Protein AF-A0A2U1MXQ3-F1 (afdb_monomer)

Sequence (586 aa):
MDAYQNEMKLLTQKLLHLMLQTLNVTQEEMNWAISARDSQTKLQLNSYPPCPNPSNSIGLAPHTDTLLLTLLHQGGANGLEIFVEGLGWSPVNPVDGAFVVNIGDLLHILSNATFQAVNHRVRVNKAKQRISVAYFHGPPVESVVAPSSSFENPCFRSMLLVEALKSTVMEPLLESVNSIIGCQKIDLYFEADCNYIEKACVLVLEYIAAKDHKSANDVRNEDDDHKTTKFRRLVSVNPIKVALITGITGQDGSYLTELLLSKGYSVHGLIRRSSNFNTQRINHIYIDPHNAHKARMKLHYADLTDASSLRRWIDTIAPDEIYNLAAQSHVAVSFEIPDYTADVVATGSLRLLEALRSHISATGRKGVKYYQAGSSEMFGSTPPPQAEDTPFHPRSPYAASKVAAHWYTVNYREAYGIYACNGILFNHESPRRGENFVTRKITRAVGRIKIGLQNKLFLGNLQASRDWGFAGDYVEAMWLMLQQEKPDDYVVATEESHTVEEFLEKAFGYVGLNWKDHVEIDKRYFRPTEVDNLKGDSTKARKVLGWKPKVGFEQLVKMMVDEDIELAKREKVLVDAGYMDAQQQP

Foldseek 3Di:
DVVVLVVVLVVVLVVLLVVVVVLPFDPVVNCQWNPDPAKDKDKDKAKFAADQDQVPDFRFDWDFAAAAKKWKQWQQDWWKWWQDPLPGTHTDGHDPQKTWMFGGPLNCFQSLNLAPTITMTGTHHNPDMIIMMMMGIHGHQQDWRHHGPSDPDHLDDIDRNVVVVVVVPDDDPVVVSVPDDDDDDDDDDDDDDDDDDDDYDRDIDHDDDPDDDDDDDDDDDDDDDDPDDPDDDDDDPDPAAEEEEEPLLADLNLLLVVVSVVVRHQYEYEDEDDPDDSNVSCPVLDDDPVVVVPRSYYYAYDALLDLVRLLVCCLSRVGLEYEYPDAPQDFQVCQVVLPRRLSRLQVSLLSNLVSVVVNCVVPVDPNRAYEDEAELLQQFQQDDDDWPPGHGDHFGSNSVSSVNSQVSQVCSCVVPVHNYEYEHEWAEDALRHDCPDLLNVLLLQLLQCLVVLAFAREAADQQAKTFYAHSSLVSLLRVLQSVDPGHYYFYDTQQDIDTSNVLNCLQNVVSVHDSVRHYDYDNSNDHPGHRRYYGYDRVVCCVRSVGHGPADDSNRSCRNNVSSNVVSVVVVVCCVVVNDPSPDDD

InterPro domains:
  IPR005123 Oxoglutarate/iron-dependent dioxygenase domain [PS51471] (39-139)
  IPR006368 GDP-mannose 4,6-dehydratase [MF_00955] (241-570)
  IPR006368 GDP-mannose 4,6-dehydratase [PTHR43715] (224-585)
  IPR006368 GDP-mannose 4,6-dehydratase [TIGR01472] (241-567)
  IPR016040 NAD(P)-binding domain [PF16363] (244-560)
  IPR027443 Isopenicillin N synthase-like superfamily [G3DSA:2.60.120.330] (1-182)
  IPR036291 NAD(P)-binding domain superfamily [SSF51735] (241-566)
  IPR044861 Isopenicillin N synthase-like, Fe(2+) 2OG dioxygenase domain [PF03171] (44-139)

Structure (mmCIF, N/CA/C/O backbone):
data_AF-A0A2U1MXQ3-F1
#
_entry.id   AF-A0A2U1MXQ3-F1
#
loop_
_atom_site.group_PDB
_atom_site.id
_atom_site.type_symbol
_atom_site.label_atom_id
_atom_site.label_alt_id
_atom_site.label_comp_id
_atom_site.label_asym_id
_atom_site.label_entity_id
_atom_site.label_seq_id
_atom_site.pdbx_PDB_ins_code
_atom_site.Cartn_x
_atom_site.Cartn_y
_atom_site.Cartn_z
_atom_site.occupancy
_atom_site.B_iso_or_equiv
_atom_site.auth_seq_id
_atom_site.auth_comp_id
_atom_site.auth_asym_id
_atom_site.auth_atom_id
_atom_site.pdbx_PDB_model_num
ATOM 1 N N . MET A 1 1 ? -10.843 -9.632 -59.600 1.00 64.12 1 MET A N 1
ATOM 2 C CA . MET A 1 1 ? -9.613 -9.915 -58.832 1.00 64.12 1 MET A CA 1
ATOM 3 C C . MET A 1 1 ? -8.553 -8.871 -59.135 1.00 64.12 1 MET A C 1
ATOM 5 O O . MET A 1 1 ? -8.100 -8.238 -58.197 1.00 64.12 1 MET A O 1
ATOM 9 N N . ASP A 1 2 ? -8.276 -8.584 -60.405 1.00 72.88 2 ASP A N 1
ATOM 10 C CA . ASP A 1 2 ? -7.277 -7.579 -60.812 1.00 72.88 2 ASP A CA 1
ATOM 11 C C . ASP A 1 2 ? -7.546 -6.172 -60.256 1.00 72.88 2 ASP A C 1
ATOM 13 O O . ASP A 1 2 ? -6.647 -5.540 -59.712 1.00 72.88 2 ASP A O 1
ATOM 17 N N . ALA A 1 3 ? -8.803 -5.709 -60.281 1.00 70.06 3 ALA A N 1
ATOM 18 C CA . ALA A 1 3 ? -9.185 -4.436 -59.659 1.00 70.06 3 ALA A CA 1
ATOM 19 C C . ALA A 1 3 ? -8.892 -4.406 -58.145 1.00 70.06 3 ALA A C 1
ATOM 21 O O . ALA A 1 3 ? -8.340 -3.438 -57.638 1.00 70.06 3 ALA A O 1
ATOM 22 N N . TYR A 1 4 ? -9.192 -5.495 -57.429 1.00 72.88 4 TYR A N 1
ATOM 23 C CA . TYR A 1 4 ? -8.897 -5.618 -55.998 1.00 72.88 4 TYR A CA 1
ATOM 24 C C . TYR A 1 4 ? -7.386 -5.637 -55.735 1.00 72.88 4 TYR A C 1
ATOM 26 O O . TYR A 1 4 ? -6.908 -4.969 -54.826 1.00 72.88 4 TYR A O 1
ATOM 34 N N . GLN A 1 5 ? -6.622 -6.371 -56.547 1.00 74.06 5 GLN A N 1
ATOM 35 C CA . GLN A 1 5 ? -5.167 -6.431 -56.435 1.00 74.06 5 GLN A CA 1
ATOM 36 C C . GLN A 1 5 ? -4.523 -5.060 -56.681 1.00 74.06 5 GLN A C 1
ATOM 38 O O . GLN A 1 5 ? -3.602 -4.688 -55.957 1.00 74.06 5 GLN A O 1
ATOM 43 N N . ASN A 1 6 ? -5.040 -4.285 -57.639 1.00 76.50 6 ASN A N 1
ATOM 44 C CA . ASN A 1 6 ? -4.590 -2.918 -57.901 1.00 76.50 6 ASN A CA 1
ATOM 45 C C . ASN A 1 6 ? -4.888 -1.972 -56.728 1.00 76.50 6 ASN A C 1
ATOM 47 O O . ASN A 1 6 ? -4.001 -1.230 -56.312 1.00 76.50 6 ASN A O 1
ATOM 51 N N . GLU A 1 7 ? -6.086 -2.034 -56.143 1.00 76.06 7 GLU A N 1
ATOM 52 C CA . GLU A 1 7 ? -6.430 -1.230 -54.960 1.00 76.06 7 GLU A CA 1
ATOM 53 C C . GLU A 1 7 ? -5.576 -1.603 -53.740 1.00 76.06 7 GLU A C 1
ATOM 55 O O . GLU A 1 7 ? -5.046 -0.726 -53.056 1.00 76.06 7 GLU A O 1
ATOM 60 N N . MET A 1 8 ? -5.367 -2.901 -53.492 1.00 77.75 8 MET A N 1
ATOM 61 C CA . MET A 1 8 ? -4.478 -3.358 -52.419 1.00 77.75 8 MET A CA 1
ATOM 62 C C . MET A 1 8 ? -3.043 -2.898 -52.648 1.00 77.75 8 MET A C 1
ATOM 64 O O . MET A 1 8 ? -2.402 -2.435 -51.713 1.00 77.75 8 MET A O 1
ATOM 68 N N . LYS A 1 9 ? -2.554 -2.936 -53.890 1.00 79.38 9 LYS A N 1
ATOM 69 C CA . LYS A 1 9 ? -1.229 -2.421 -54.242 1.00 79.38 9 LYS A CA 1
ATOM 70 C C . LYS A 1 9 ? -1.078 -0.943 -53.904 1.00 79.38 9 LYS A C 1
ATOM 72 O O . LYS A 1 9 ? -0.122 -0.584 -53.221 1.00 79.38 9 LYS A O 1
ATOM 77 N N . LEU A 1 10 ? -2.024 -0.105 -54.329 1.00 76.00 10 LEU A N 1
ATOM 78 C CA . LEU A 1 10 ? -2.008 1.331 -54.036 1.00 76.00 10 LEU A CA 1
ATOM 79 C C . LEU A 1 10 ? -2.079 1.603 -52.528 1.00 76.00 10 LEU A C 1
ATOM 81 O O . LEU A 1 10 ? -1.371 2.475 -52.020 1.00 76.00 10 LEU A O 1
ATOM 85 N N . LEU A 1 11 ? -2.907 0.848 -51.802 1.00 76.44 11 LEU A N 1
ATOM 86 C CA . LEU A 1 11 ? -3.014 0.951 -50.350 1.00 76.44 11 LEU A CA 1
ATOM 87 C C . LEU A 1 11 ? -1.697 0.566 -49.663 1.00 76.44 11 LEU A C 1
ATOM 89 O O . LEU A 1 11 ? -1.197 1.326 -48.836 1.00 76.44 11 LEU A O 1
ATOM 93 N N . THR A 1 12 ? -1.099 -0.567 -50.029 1.00 79.19 12 THR A N 1
ATOM 94 C CA . THR A 1 12 ? 0.174 -1.021 -49.457 1.00 79.19 12 THR A CA 1
ATOM 95 C C . THR A 1 12 ? 1.313 -0.051 -49.749 1.00 79.19 12 THR A C 1
ATOM 97 O O . THR A 1 12 ? 2.108 0.218 -48.856 1.00 79.19 12 THR A O 1
ATOM 100 N N . GLN A 1 13 ? 1.367 0.536 -50.946 1.00 78.25 13 GLN A N 1
ATOM 101 C CA . GLN A 1 13 ? 2.366 1.552 -51.291 1.00 78.25 13 GLN A CA 1
ATOM 102 C C . GLN A 1 13 ? 2.245 2.803 -50.421 1.00 78.25 13 GLN A C 1
ATOM 104 O O . GLN A 1 13 ? 3.254 3.305 -49.931 1.00 78.25 13 GLN A O 1
ATOM 109 N N . LYS A 1 14 ? 1.019 3.285 -50.179 1.00 74.62 14 LYS A N 1
ATOM 110 C CA . LYS A 1 14 ? 0.778 4.414 -49.268 1.00 74.62 14 LYS A CA 1
ATOM 111 C C . LYS A 1 14 ? 1.207 4.085 -47.838 1.00 74.62 14 LYS A C 1
ATOM 113 O O . LYS A 1 14 ? 1.832 4.918 -47.191 1.00 74.62 14 LYS A O 1
ATOM 118 N N . LEU A 1 15 ? 0.901 2.879 -47.358 1.00 76.50 15 LEU A N 1
ATOM 119 C CA . LEU A 1 15 ? 1.298 2.436 -46.020 1.00 76.50 15 LEU A CA 1
ATOM 120 C C . LEU A 1 15 ? 2.816 2.321 -45.887 1.00 76.50 15 LEU A C 1
ATOM 122 O O . LEU A 1 15 ? 3.377 2.885 -44.955 1.00 76.50 15 LEU A O 1
ATOM 126 N N . LEU A 1 16 ? 3.483 1.667 -46.841 1.00 78.69 16 LEU A N 1
ATOM 127 C CA . LEU A 1 16 ? 4.943 1.573 -46.868 1.00 78.69 16 LEU A CA 1
ATOM 128 C C . LEU A 1 16 ? 5.591 2.949 -46.918 1.00 78.69 16 LEU A C 1
ATOM 130 O O . LEU A 1 16 ? 6.531 3.186 -46.175 1.00 78.69 16 LEU A O 1
ATOM 134 N N . HIS A 1 17 ? 5.070 3.870 -47.729 1.00 75.69 17 HIS A N 1
ATOM 135 C CA . HIS A 1 17 ? 5.578 5.237 -47.781 1.00 75.69 17 HIS A CA 1
ATOM 136 C C . HIS A 1 17 ? 5.565 5.904 -46.402 1.00 75.69 17 HIS A C 1
ATOM 138 O O . HIS A 1 17 ? 6.599 6.386 -45.949 1.00 75.69 17 HIS A O 1
ATOM 144 N N . LEU A 1 18 ? 4.422 5.863 -45.713 1.00 74.44 18 LEU A N 1
ATOM 145 C CA . LEU A 1 18 ? 4.273 6.438 -44.374 1.00 74.44 18 LEU A CA 1
ATOM 146 C C . LEU A 1 18 ? 5.183 5.753 -43.349 1.00 74.44 18 LEU A C 1
ATOM 148 O O . LEU A 1 18 ? 5.797 6.420 -42.524 1.00 74.44 18 LEU A O 1
ATOM 152 N N . MET A 1 19 ? 5.293 4.425 -43.406 1.00 78.38 19 MET A N 1
ATOM 153 C CA . MET A 1 19 ? 6.146 3.662 -42.497 1.00 78.38 19 MET A CA 1
ATOM 154 C C . MET A 1 19 ? 7.627 3.965 -42.723 1.00 78.38 19 MET A C 1
ATOM 156 O O . MET A 1 19 ? 8.358 4.190 -41.767 1.00 78.38 19 MET A O 1
ATOM 160 N N . LEU A 1 20 ? 8.079 4.019 -43.972 1.00 75.44 20 LEU A N 1
ATOM 161 C CA . LEU A 1 20 ? 9.478 4.269 -44.313 1.00 75.44 20 LEU A CA 1
ATOM 162 C C . LEU A 1 20 ? 9.897 5.712 -44.014 1.00 75.44 20 LEU A C 1
ATOM 164 O O . LEU A 1 20 ? 11.019 5.929 -43.567 1.00 75.44 20 LEU A O 1
ATOM 168 N N . GLN A 1 21 ? 8.988 6.684 -44.142 1.00 72.44 21 GLN A N 1
ATOM 169 C CA . GLN A 1 21 ? 9.242 8.062 -43.707 1.00 72.44 21 GLN A CA 1
ATOM 170 C C . GLN A 1 21 ? 9.642 8.158 -42.229 1.00 72.44 21 GLN A C 1
ATOM 172 O O . GLN A 1 21 ? 10.462 9.000 -41.881 1.00 72.44 21 GLN A O 1
ATOM 177 N N . THR A 1 22 ? 9.129 7.277 -41.362 1.00 73.06 22 THR A N 1
ATOM 178 C CA . THR A 1 22 ? 9.513 7.269 -39.937 1.00 73.06 22 THR A CA 1
ATOM 179 C C . THR A 1 22 ? 10.932 6.760 -39.669 1.00 73.06 22 THR A C 1
ATOM 181 O O . THR A 1 22 ? 11.442 6.937 -38.568 1.00 73.06 22 THR A O 1
ATOM 184 N N . LEU A 1 23 ? 11.579 6.137 -40.658 1.00 66.81 23 LEU A N 1
ATOM 185 C CA . LEU A 1 23 ? 12.895 5.504 -40.526 1.00 66.81 23 LEU A CA 1
ATOM 186 C C . LEU A 1 23 ? 14.032 6.334 -41.147 1.00 66.81 23 LEU A C 1
ATOM 188 O O . LEU A 1 23 ? 15.168 5.859 -41.212 1.00 66.81 23 LEU A O 1
ATOM 192 N N . ASN A 1 24 ? 13.734 7.549 -41.630 1.00 69.12 24 ASN A N 1
ATOM 193 C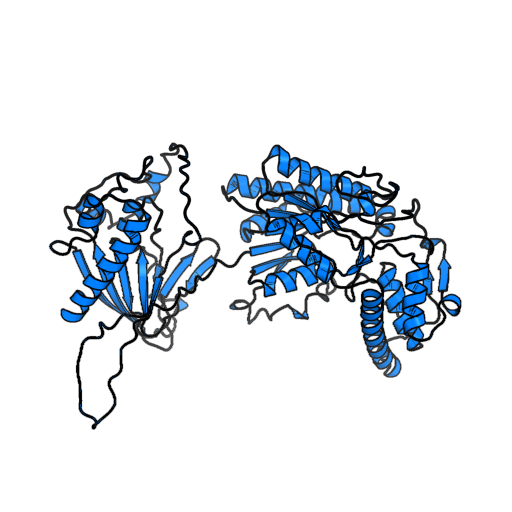 CA . ASN A 1 24 ? 14.680 8.422 -42.336 1.00 69.12 24 ASN A CA 1
ATOM 194 C C . ASN A 1 24 ? 15.463 7.699 -43.450 1.00 69.12 24 ASN A C 1
ATOM 196 O O . ASN A 1 24 ? 16.637 7.988 -43.678 1.00 69.12 24 ASN A O 1
ATOM 200 N N . VAL A 1 25 ? 14.834 6.728 -44.120 1.00 71.25 25 VAL A N 1
ATOM 201 C CA . VAL A 1 25 ? 15.460 6.033 -45.249 1.00 71.25 25 VAL A CA 1
ATOM 202 C C . VAL A 1 25 ? 15.635 6.996 -46.427 1.00 71.25 25 VAL A C 1
ATOM 204 O O . VAL A 1 25 ? 14.890 7.969 -46.577 1.00 71.25 25 VAL A O 1
ATOM 207 N N . THR A 1 26 ? 16.614 6.737 -47.287 1.00 76.12 26 THR A N 1
ATOM 208 C CA . THR A 1 26 ? 16.856 7.578 -48.463 1.00 76.12 26 THR A CA 1
ATOM 209 C C . THR A 1 26 ? 15.692 7.496 -49.454 1.00 76.12 26 THR A C 1
ATOM 211 O O . THR A 1 26 ? 14.986 6.489 -49.549 1.00 76.12 26 THR A O 1
ATOM 214 N N . GLN A 1 27 ? 15.503 8.544 -50.263 1.00 73.94 27 GLN A N 1
ATOM 215 C CA . GLN A 1 27 ? 14.484 8.535 -51.321 1.00 73.94 27 GLN A CA 1
ATOM 216 C C . GLN A 1 27 ? 14.699 7.381 -52.318 1.00 73.94 27 GLN A C 1
ATOM 218 O O . GLN A 1 27 ? 13.737 6.868 -52.887 1.00 73.94 27 GLN A O 1
ATOM 223 N N . GLU A 1 28 ? 15.947 6.956 -52.516 1.00 74.62 28 GLU A N 1
ATOM 224 C CA . GLU A 1 28 ? 16.308 5.808 -53.346 1.00 74.62 28 GLU A CA 1
ATOM 225 C C . GLU A 1 28 ? 15.807 4.487 -52.739 1.00 74.62 28 GLU A C 1
ATOM 227 O O . GLU A 1 28 ? 15.117 3.729 -53.422 1.00 74.62 28 GLU A O 1
ATOM 232 N N . GLU A 1 29 ? 16.032 4.258 -51.442 1.00 71.31 29 GLU A N 1
ATOM 233 C CA . GLU A 1 29 ? 15.524 3.087 -50.710 1.00 71.31 29 GLU A CA 1
ATOM 234 C C . GLU A 1 29 ? 13.989 3.081 -50.619 1.00 71.31 29 GLU A C 1
ATOM 236 O O . GLU A 1 29 ? 13.354 2.034 -50.763 1.00 71.31 29 GLU A O 1
ATOM 241 N N . MET A 1 30 ? 13.360 4.250 -50.454 1.00 71.69 30 MET A N 1
ATOM 242 C CA . MET A 1 30 ? 11.899 4.377 -50.530 1.00 71.69 30 MET A CA 1
ATOM 243 C C . MET A 1 30 ? 11.375 4.000 -51.910 1.00 71.69 30 MET A C 1
ATOM 245 O O . MET A 1 30 ? 10.410 3.245 -52.024 1.00 71.69 30 MET A O 1
ATOM 249 N N . ASN A 1 31 ? 11.998 4.519 -52.967 1.00 73.56 31 ASN A N 1
ATOM 250 C CA . ASN A 1 31 ? 11.597 4.214 -54.334 1.00 73.56 31 ASN A CA 1
ATOM 251 C C . ASN A 1 31 ? 11.769 2.724 -54.630 1.00 73.56 31 ASN A C 1
ATOM 253 O O . ASN A 1 31 ? 10.892 2.136 -55.255 1.00 73.56 31 ASN A O 1
ATOM 257 N N . TRP A 1 32 ? 12.838 2.102 -54.134 1.00 73.31 32 TRP A N 1
ATOM 258 C CA . TRP A 1 32 ? 13.056 0.661 -54.217 1.00 73.31 32 TRP A CA 1
ATOM 259 C C . TRP A 1 32 ? 11.938 -0.139 -53.529 1.00 73.31 32 TRP A C 1
ATOM 261 O O . TRP A 1 32 ? 11.338 -1.016 -54.152 1.00 73.31 32 TRP A O 1
ATOM 271 N N . ALA A 1 33 ? 11.596 0.199 -52.283 1.00 68.06 33 ALA A N 1
ATOM 272 C CA . ALA A 1 33 ? 10.597 -0.530 -51.502 1.00 68.06 33 ALA A CA 1
ATOM 273 C C . ALA A 1 33 ? 9.151 -0.319 -51.994 1.00 68.06 33 ALA A C 1
ATOM 275 O O . ALA A 1 33 ? 8.293 -1.171 -51.772 1.00 68.06 33 ALA A O 1
ATOM 276 N N . ILE A 1 34 ? 8.872 0.816 -52.646 1.00 70.50 34 ILE A N 1
ATOM 277 C CA . ILE A 1 34 ? 7.520 1.241 -53.052 1.00 70.50 34 ILE A CA 1
ATOM 278 C C . ILE A 1 34 ? 7.307 1.083 -54.576 1.00 70.50 34 ILE A C 1
ATOM 280 O O . ILE A 1 34 ? 6.180 1.229 -55.064 1.00 70.50 34 ILE A O 1
ATOM 284 N N . SER A 1 35 ? 8.353 0.760 -55.354 1.00 68.19 35 SER A N 1
ATOM 285 C CA . SER A 1 35 ? 8.306 0.743 -56.826 1.00 68.19 35 SER A CA 1
ATOM 286 C C . SER A 1 35 ? 7.177 -0.128 -57.377 1.00 68.19 35 SER A C 1
ATOM 288 O O . SER A 1 35 ? 7.079 -1.332 -57.139 1.00 68.19 35 SER A O 1
ATOM 290 N N . ALA A 1 36 ? 6.319 0.493 -58.189 1.00 55.75 36 ALA A N 1
ATOM 291 C CA . ALA A 1 36 ? 5.141 -0.156 -58.746 1.00 55.75 36 ALA A CA 1
ATOM 292 C C . ALA A 1 36 ? 5.457 -1.119 -59.898 1.00 55.75 36 ALA A C 1
ATOM 294 O O . ALA A 1 36 ? 4.697 -2.067 -60.095 1.00 55.75 36 ALA A O 1
ATOM 295 N N . ARG A 1 37 ? 6.505 -0.873 -60.692 1.00 59.12 37 ARG A N 1
ATOM 296 C CA . ARG A 1 37 ? 6.684 -1.571 -61.979 1.00 59.12 37 ARG A CA 1
ATOM 297 C C . ARG A 1 37 ? 7.128 -3.023 -61.822 1.00 59.12 37 ARG A C 1
ATOM 299 O O . ARG A 1 37 ? 6.616 -3.863 -62.548 1.00 59.12 37 ARG A O 1
ATOM 306 N N . ASP A 1 38 ? 7.936 -3.310 -60.803 1.00 64.12 38 ASP A N 1
ATOM 307 C CA . ASP A 1 38 ? 8.621 -4.604 -60.664 1.00 64.12 38 ASP A CA 1
ATOM 308 C C . ASP A 1 38 ? 8.372 -5.280 -59.295 1.00 64.12 38 ASP A C 1
ATOM 310 O O . ASP A 1 38 ? 9.045 -6.239 -58.920 1.00 64.12 38 ASP A O 1
ATOM 314 N N . SER A 1 39 ? 7.391 -4.786 -58.529 1.00 72.75 39 SER A N 1
ATOM 315 C CA . SER A 1 39 ? 7.013 -5.353 -57.222 1.00 72.75 39 SER A CA 1
ATOM 316 C C . SER A 1 39 ? 6.483 -6.785 -57.327 1.00 72.75 39 SER A C 1
ATOM 318 O O . SER A 1 39 ? 5.631 -7.105 -58.161 1.00 72.75 39 SER A O 1
ATOM 320 N N . GLN A 1 40 ? 6.927 -7.640 -56.408 1.00 77.25 40 GLN A N 1
ATOM 321 C CA . GLN A 1 40 ? 6.311 -8.938 -56.188 1.00 77.25 40 GLN A CA 1
ATOM 322 C C . GLN A 1 40 ? 4.996 -8.758 -55.445 1.00 77.25 40 GLN A C 1
ATOM 324 O O . GLN A 1 40 ? 4.947 -8.199 -54.348 1.00 77.25 40 GLN A O 1
ATOM 329 N N . THR A 1 41 ? 3.918 -9.268 -56.034 1.00 83.69 41 THR A N 1
ATOM 330 C CA . THR A 1 41 ? 2.613 -9.295 -55.379 1.00 83.69 41 THR A CA 1
ATOM 331 C C . THR A 1 41 ? 2.036 -10.694 -55.453 1.00 83.69 41 THR A C 1
ATOM 333 O O . THR A 1 41 ? 2.124 -11.361 -56.484 1.00 83.69 41 THR A O 1
ATOM 336 N N . LYS A 1 42 ? 1.452 -11.154 -54.350 1.00 83.81 42 LYS A N 1
ATOM 337 C CA . LYS A 1 42 ? 0.757 -12.441 -54.282 1.00 83.81 42 LYS A CA 1
ATOM 338 C C . LYS A 1 42 ? -0.596 -12.218 -53.637 1.00 83.81 42 LYS A C 1
ATOM 340 O O . LYS A 1 42 ? -0.693 -11.551 -52.614 1.00 83.81 42 LYS A O 1
ATOM 345 N N . LEU A 1 43 ? -1.637 -12.798 -54.216 1.00 83.81 43 LEU A N 1
ATOM 346 C CA . LEU A 1 43 ? -2.972 -12.800 -53.635 1.00 83.81 43 LEU A CA 1
ATOM 347 C C . LEU A 1 43 ? -3.347 -14.240 -53.297 1.00 83.81 43 LEU A C 1
ATOM 349 O O . LEU A 1 43 ? -3.298 -15.117 -54.157 1.00 83.81 43 LEU A O 1
ATOM 353 N N . GLN A 1 44 ? -3.700 -14.489 -52.042 1.00 85.19 44 GLN A N 1
ATOM 354 C CA . GLN A 1 44 ? -4.020 -15.819 -51.543 1.00 85.19 44 GLN A CA 1
ATOM 355 C C . GLN A 1 44 ? -5.385 -15.816 -50.864 1.00 85.19 44 GLN A C 1
ATOM 357 O O . GLN A 1 44 ? -5.624 -15.074 -49.912 1.00 85.19 44 GLN A O 1
ATOM 362 N N . LEU A 1 45 ? -6.277 -16.680 -51.343 1.00 84.25 45 LEU A N 1
ATOM 363 C CA . LEU A 1 45 ? -7.567 -16.937 -50.719 1.00 84.25 45 LEU A CA 1
ATOM 364 C C . LEU A 1 45 ? -7.456 -18.205 -49.872 1.00 84.25 45 LEU A C 1
ATOM 366 O O . LEU A 1 45 ? -7.250 -19.292 -50.403 1.00 84.25 45 LEU A O 1
ATOM 370 N N . ASN A 1 46 ? -7.605 -18.068 -48.558 1.00 83.88 46 ASN A N 1
ATOM 371 C CA . ASN A 1 46 ? -7.573 -19.192 -47.630 1.00 83.88 46 ASN A CA 1
ATOM 372 C C . ASN A 1 46 ? -8.986 -19.505 -47.138 1.00 83.88 46 ASN A C 1
ATOM 374 O O . ASN A 1 46 ? -9.705 -18.603 -46.706 1.00 83.88 46 ASN A O 1
ATOM 378 N N . SER A 1 47 ? -9.358 -20.783 -47.156 1.00 85.38 47 SER A N 1
ATOM 379 C CA . SER A 1 47 ? -10.628 -21.281 -46.630 1.00 85.38 47 SER A CA 1
ATOM 380 C C . SER A 1 47 ? -10.365 -22.321 -45.547 1.00 85.38 47 SER A C 1
ATOM 382 O O . SER A 1 47 ? -9.773 -23.364 -45.809 1.00 85.38 47 SER A O 1
ATOM 384 N N . TYR A 1 48 ? -10.846 -22.041 -44.342 1.00 85.81 48 TYR A N 1
ATOM 385 C CA . TYR A 1 48 ? -10.741 -22.901 -43.171 1.00 85.81 48 TYR A CA 1
ATOM 386 C C . TYR A 1 48 ? -12.148 -23.401 -42.809 1.00 85.81 48 TYR A C 1
ATOM 388 O O . TYR A 1 48 ? -12.926 -22.644 -42.213 1.00 85.81 48 TYR A O 1
ATOM 396 N N . PRO A 1 49 ? -12.527 -24.631 -43.206 1.00 83.56 49 PRO A N 1
ATOM 397 C CA . PRO A 1 49 ? -13.851 -25.176 -42.919 1.00 83.56 49 PRO A CA 1
ATOM 398 C C . PRO A 1 49 ? -14.058 -25.399 -41.409 1.00 83.56 49 PRO A C 1
ATOM 400 O O . PRO A 1 49 ? -13.078 -25.541 -40.669 1.00 83.56 49 PRO A O 1
ATOM 403 N N . PRO A 1 50 ? -15.318 -25.447 -40.931 1.00 84.00 50 PRO A N 1
ATOM 404 C CA . PRO A 1 50 ? -15.608 -25.789 -39.545 1.00 84.00 50 PRO A CA 1
ATOM 405 C C . PRO A 1 50 ? -15.024 -27.160 -39.183 1.00 84.00 50 PRO A C 1
ATOM 407 O O . PRO A 1 50 ? -15.190 -28.126 -39.926 1.00 84.00 50 PRO A O 1
ATOM 410 N N . CYS A 1 51 ? -14.367 -27.259 -38.030 1.00 81.81 51 CYS A N 1
ATOM 411 C CA . CYS A 1 51 ? -13.774 -28.500 -37.539 1.00 81.81 51 CYS A CA 1
ATOM 412 C C . CYS A 1 51 ? -14.452 -28.923 -36.227 1.00 81.81 51 CYS A C 1
ATOM 414 O O . CYS A 1 51 ? -14.379 -28.171 -35.257 1.00 81.81 51 CYS A O 1
ATOM 416 N N . PRO A 1 52 ? -15.063 -30.119 -36.123 1.00 76.81 52 PRO A N 1
ATOM 417 C CA . PRO A 1 52 ? -15.745 -30.563 -34.902 1.00 76.81 52 PRO A CA 1
ATOM 418 C C . PRO A 1 52 ? -14.853 -30.581 -33.654 1.00 76.81 52 PRO A C 1
ATOM 420 O O . PRO A 1 52 ? -15.353 -30.399 -32.540 1.00 76.81 52 PRO A O 1
ATOM 423 N N . ASN A 1 53 ? -13.542 -30.768 -33.847 1.00 79.38 53 ASN A N 1
ATOM 424 C CA . ASN A 1 53 ? -12.550 -30.800 -32.781 1.00 79.38 53 ASN A CA 1
ATOM 425 C C . ASN A 1 53 ? -11.354 -29.861 -33.067 1.00 79.38 53 ASN A C 1
ATOM 427 O O . ASN A 1 53 ? -10.266 -30.328 -33.415 1.00 79.38 53 ASN A O 1
ATOM 431 N N . PRO A 1 54 ? -11.526 -28.531 -32.921 1.00 73.19 54 PRO A N 1
ATOM 432 C CA . PRO A 1 54 ? -10.497 -27.550 -33.268 1.00 73.19 54 PRO A CA 1
ATOM 433 C C . PRO A 1 54 ? -9.203 -27.653 -32.464 1.00 73.19 54 PRO A C 1
ATOM 435 O O . PRO A 1 54 ? -8.175 -27.144 -32.898 1.00 73.19 54 PRO A O 1
ATOM 438 N N . SER A 1 55 ? -9.226 -28.280 -31.282 1.00 71.81 55 SER A N 1
ATOM 439 C CA . SER A 1 55 ? -8.013 -28.459 -30.479 1.00 71.81 55 SER A CA 1
ATOM 440 C C . SER A 1 55 ? -6.968 -29.301 -31.208 1.00 71.81 55 SER A C 1
ATOM 442 O O . SER A 1 55 ? -5.780 -29.025 -31.063 1.00 71.81 55 SER A O 1
ATOM 444 N N . ASN A 1 56 ? -7.421 -30.244 -32.041 1.00 74.31 56 ASN A N 1
ATOM 445 C CA . ASN A 1 56 ? -6.593 -31.248 -32.707 1.00 74.31 56 ASN A CA 1
ATOM 446 C C . ASN A 1 56 ? -6.262 -30.893 -34.166 1.00 74.31 56 ASN A C 1
ATOM 448 O O . ASN A 1 56 ? -5.640 -31.692 -34.858 1.00 74.31 56 ASN A O 1
ATOM 452 N N . SER A 1 57 ? -6.681 -29.719 -34.645 1.00 71.44 57 SER A N 1
ATOM 453 C CA . SER A 1 57 ? -6.425 -29.261 -36.011 1.00 71.44 57 SER A CA 1
ATOM 454 C C . SER A 1 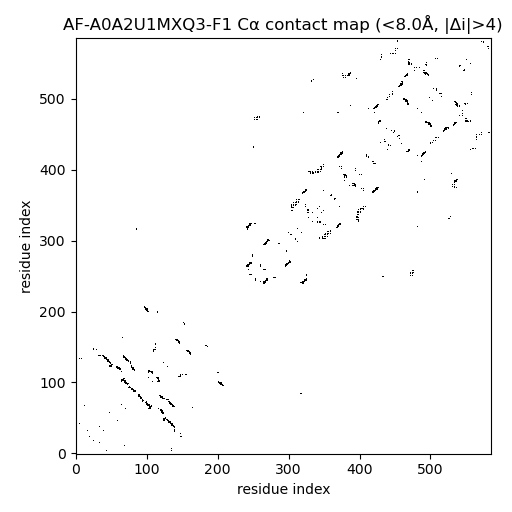57 ? -5.850 -27.853 -35.985 1.00 71.44 57 SER A C 1
ATOM 456 O O . SER A 1 57 ? -6.401 -26.940 -35.369 1.00 71.44 57 SER A O 1
ATOM 458 N N . ILE A 1 58 ? -4.745 -27.658 -36.692 1.00 63.62 58 ILE A N 1
ATOM 459 C CA . ILE A 1 58 ? -4.194 -26.333 -36.965 1.00 63.62 58 ILE A CA 1
ATOM 460 C C . ILE A 1 58 ? -4.681 -25.931 -38.358 1.00 63.62 58 ILE A C 1
ATOM 462 O O . ILE A 1 58 ? -4.683 -26.758 -39.264 1.00 63.62 58 ILE A O 1
ATOM 466 N N . GLY A 1 59 ? -5.165 -24.698 -38.514 1.00 79.88 59 GLY A N 1
ATOM 467 C CA . GLY A 1 59 ? -5.532 -24.165 -39.826 1.00 79.88 59 GLY A CA 1
ATOM 468 C C . GLY A 1 59 ? -4.278 -23.793 -40.609 1.00 79.88 59 GLY A C 1
ATOM 469 O O . GLY A 1 59 ? -4.025 -24.341 -41.67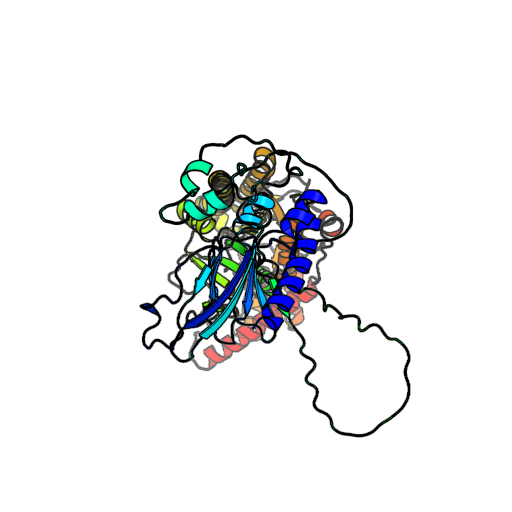3 1.00 79.88 59 GLY A O 1
ATOM 470 N N . LEU A 1 60 ? -3.475 -22.894 -40.041 1.00 82.19 60 LEU A N 1
ATOM 471 C CA . LEU A 1 60 ? -2.161 -22.517 -40.556 1.00 82.19 60 LEU A CA 1
ATOM 472 C C . LEU A 1 60 ? -1.165 -22.530 -39.398 1.00 82.19 60 LEU A C 1
ATOM 474 O O . LEU A 1 60 ? -1.468 -21.993 -38.329 1.00 82.19 60 LEU A O 1
ATOM 478 N N . ALA A 1 61 ? -0.026 -23.194 -39.592 1.00 83.00 61 ALA A N 1
ATOM 479 C CA . ALA A 1 61 ? 1.008 -23.330 -38.571 1.00 83.00 61 ALA A CA 1
ATOM 480 C C . ALA A 1 61 ? 1.638 -21.970 -38.203 1.00 83.00 61 ALA A C 1
ATOM 482 O O . ALA A 1 61 ? 1.540 -21.030 -38.991 1.00 83.00 61 ALA A O 1
ATOM 483 N N . PRO A 1 62 ? 2.258 -21.849 -37.014 1.00 84.94 62 PRO A N 1
ATOM 484 C CA . PRO A 1 62 ? 3.083 -20.695 -36.652 1.00 84.94 62 PRO A CA 1
ATOM 485 C C . PRO A 1 62 ? 4.119 -20.352 -37.730 1.00 84.94 62 PRO A C 1
ATOM 487 O O . PRO A 1 62 ? 4.908 -21.218 -38.102 1.00 84.94 62 PRO A O 1
ATOM 490 N N . HIS A 1 63 ? 4.106 -19.116 -38.227 1.00 83.88 63 HIS A N 1
ATOM 491 C CA . HIS A 1 63 ? 5.063 -18.594 -39.208 1.00 83.88 63 HIS A CA 1
ATOM 492 C C . HIS A 1 63 ? 5.109 -17.056 -39.182 1.00 83.88 63 HIS A C 1
ATOM 494 O O . HIS A 1 63 ? 4.248 -16.406 -38.586 1.00 83.88 63 HIS A O 1
ATOM 500 N N . THR A 1 64 ? 6.109 -16.477 -39.843 1.00 82.25 64 THR A N 1
ATOM 501 C CA . THR A 1 64 ? 6.145 -15.067 -40.260 1.00 82.25 64 THR A CA 1
ATOM 502 C C . THR A 1 64 ? 5.907 -14.969 -41.767 1.00 82.25 64 THR A C 1
ATOM 504 O O . THR A 1 64 ? 6.090 -15.944 -42.502 1.00 82.25 64 THR A O 1
ATOM 507 N N . ASP A 1 65 ? 5.467 -13.800 -42.234 1.00 84.56 65 ASP A N 1
ATOM 508 C CA . ASP A 1 65 ? 5.326 -13.537 -43.665 1.00 84.56 65 ASP A CA 1
ATOM 509 C C . ASP A 1 65 ? 6.667 -13.085 -44.241 1.00 84.56 65 ASP A C 1
ATOM 511 O O . ASP A 1 65 ? 7.290 -12.173 -43.713 1.00 84.56 65 ASP A O 1
ATOM 515 N N . THR A 1 66 ? 7.104 -13.670 -45.355 1.00 81.19 66 THR A N 1
ATOM 516 C CA . THR A 1 66 ? 8.459 -13.412 -45.861 1.00 81.19 66 THR A CA 1
ATOM 517 C C . THR A 1 66 ? 8.629 -12.045 -46.523 1.00 81.19 66 THR A C 1
ATOM 519 O O . THR A 1 66 ? 9.738 -11.540 -46.509 1.00 81.19 66 THR A O 1
ATOM 522 N N . LEU A 1 67 ? 7.585 -11.453 -47.126 1.00 86.44 67 LEU A N 1
ATOM 523 C CA . LEU A 1 67 ? 7.681 -10.217 -47.934 1.00 86.44 67 LEU A CA 1
ATOM 524 C C . LEU A 1 67 ? 7.668 -8.929 -47.072 1.00 86.44 67 LEU A C 1
ATOM 526 O O . LEU A 1 67 ? 7.934 -8.992 -45.881 1.00 86.44 67 LEU A O 1
ATOM 530 N N . LEU A 1 68 ? 7.446 -7.735 -47.641 1.00 86.81 68 LEU A N 1
ATOM 531 C CA . LEU A 1 68 ? 7.474 -6.479 -46.865 1.00 86.81 68 LEU A CA 1
ATOM 532 C C . LEU A 1 68 ? 6.237 -6.339 -45.970 1.00 86.81 68 LEU A C 1
ATOM 534 O O . LEU A 1 68 ? 6.359 -6.090 -44.773 1.00 86.81 68 LEU A O 1
ATOM 538 N N . LEU A 1 69 ? 5.046 -6.487 -46.557 1.00 89.50 69 LEU A N 1
ATOM 539 C CA . LEU A 1 69 ? 3.765 -6.361 -45.862 1.00 89.50 69 LEU A CA 1
ATOM 540 C C . LEU A 1 69 ? 2.741 -7.363 -46.391 1.00 89.50 69 LEU A C 1
ATOM 542 O O . LEU A 1 69 ? 2.697 -7.647 -47.593 1.00 89.50 69 LEU A O 1
ATOM 546 N N . THR A 1 70 ? 1.846 -7.787 -45.500 1.00 88.69 70 THR A N 1
ATOM 547 C CA . THR A 1 70 ? 0.631 -8.529 -45.851 1.00 88.69 70 THR A CA 1
ATOM 548 C C . THR A 1 70 ? -0.599 -7.758 -45.400 1.00 88.69 70 THR A C 1
ATOM 550 O O . THR A 1 70 ? -0.726 -7.419 -44.228 1.00 88.69 70 THR A O 1
ATOM 553 N N . LEU A 1 71 ? -1.536 -7.513 -46.315 1.00 85.38 71 LEU A N 1
ATOM 554 C CA . LEU A 1 71 ? -2.861 -6.975 -46.017 1.00 85.38 71 LEU A CA 1
ATOM 555 C C . LEU A 1 71 ? -3.863 -8.128 -46.022 1.00 85.38 71 LEU A C 1
ATOM 557 O O . LEU A 1 71 ? -4.107 -8.763 -47.049 1.00 85.38 71 LEU A O 1
ATOM 561 N N . LEU A 1 72 ? -4.439 -8.405 -44.860 1.00 84.19 72 LEU A N 1
ATOM 562 C CA . LEU A 1 72 ? -5.290 -9.554 -44.606 1.00 84.19 72 LEU A CA 1
ATOM 563 C C . LEU A 1 72 ? -6.725 -9.117 -44.308 1.00 84.19 72 LEU A C 1
ATOM 565 O O . LEU A 1 72 ? -7.024 -8.549 -43.259 1.00 84.19 72 LEU A O 1
ATOM 569 N N . HIS A 1 73 ? -7.642 -9.474 -45.201 1.00 82.56 73 HIS A N 1
ATOM 570 C CA . HIS A 1 73 ? -9.076 -9.412 -44.943 1.00 82.56 73 HIS A CA 1
ATOM 571 C C . HIS A 1 73 ? -9.539 -10.713 -44.275 1.00 82.56 73 HIS A C 1
ATOM 573 O O . HIS A 1 73 ? -9.337 -11.797 -44.824 1.00 82.56 73 HIS A O 1
ATOM 579 N N . GLN A 1 74 ? -10.173 -10.628 -43.101 1.00 75.12 74 GLN A N 1
ATOM 580 C CA . GLN A 1 74 ? -10.439 -11.796 -42.244 1.00 75.12 74 GLN A CA 1
ATOM 581 C C . GLN A 1 74 ? -11.819 -12.462 -42.419 1.00 75.12 74 GLN A C 1
ATOM 583 O O . GLN A 1 74 ? -12.059 -13.507 -41.814 1.00 75.12 74 GLN A O 1
ATOM 588 N N . GLY A 1 75 ? -12.731 -11.878 -43.206 1.00 67.44 75 GLY A N 1
ATOM 589 C CA . GLY A 1 75 ? -14.040 -12.483 -43.507 1.00 67.44 75 GLY A CA 1
ATOM 590 C C . GLY A 1 75 ? -14.955 -12.717 -42.292 1.00 67.44 75 GLY A C 1
ATOM 591 O O . GLY A 1 75 ? -15.812 -13.595 -42.336 1.00 67.44 75 GLY A O 1
ATOM 592 N N . GLY A 1 76 ? -14.759 -11.967 -41.199 1.00 65.12 76 GLY A N 1
ATOM 593 C CA . GLY A 1 76 ? -15.664 -11.898 -40.039 1.00 65.12 76 GLY A CA 1
ATOM 594 C C . GLY A 1 76 ? -15.593 -13.052 -39.026 1.00 65.12 76 GLY A C 1
ATOM 595 O O . GLY A 1 76 ? -16.131 -12.930 -37.927 1.00 65.12 76 GLY A O 1
ATOM 596 N N . ALA A 1 77 ? -14.920 -14.167 -39.331 1.00 76.88 77 ALA A N 1
ATOM 597 C CA . ALA A 1 77 ? -14.769 -15.291 -38.399 1.00 76.88 77 ALA A CA 1
ATOM 598 C C . ALA A 1 77 ? -13.413 -15.266 -37.666 1.00 76.88 77 ALA A C 1
ATOM 600 O O . ALA A 1 77 ? -12.353 -15.186 -38.291 1.00 76.88 77 ALA A O 1
ATOM 601 N N . ASN A 1 78 ? -13.450 -15.386 -36.332 1.00 79.44 78 ASN A N 1
ATOM 602 C CA . ASN A 1 78 ? -12.258 -15.491 -35.480 1.00 79.44 78 ASN A CA 1
ATOM 603 C C . ASN A 1 78 ? -11.394 -16.704 -35.858 1.00 79.44 78 ASN A C 1
ATOM 605 O O . ASN A 1 78 ? -11.921 -17.754 -36.236 1.00 79.44 78 ASN A O 1
ATOM 609 N N . GLY A 1 79 ? -10.078 -16.580 -35.683 1.00 82.06 79 GLY A N 1
ATOM 610 C CA . GLY A 1 79 ? -9.152 -17.700 -35.860 1.00 82.06 79 GLY A CA 1
ATOM 611 C C . GLY A 1 79 ? -7.689 -17.303 -36.031 1.00 82.06 79 GLY A C 1
ATOM 612 O O . GLY A 1 79 ? -6.826 -18.148 -35.828 1.00 82.06 79 GLY A O 1
ATOM 613 N N . LEU A 1 80 ? -7.391 -16.051 -36.386 1.00 85.62 80 LEU A N 1
ATOM 614 C CA . LEU A 1 80 ? -6.016 -15.555 -36.404 1.00 85.62 80 LEU A CA 1
ATOM 615 C C . LEU A 1 80 ? -5.512 -15.367 -34.970 1.00 85.62 80 LEU A C 1
ATOM 617 O O . LEU A 1 80 ? -6.200 -14.767 -34.146 1.00 85.62 80 LEU A O 1
ATOM 621 N N . GLU A 1 81 ? -4.310 -15.855 -34.694 1.00 81.69 81 GLU A N 1
ATOM 622 C CA . GLU A 1 81 ? -3.596 -15.632 -33.442 1.00 81.69 81 GLU A CA 1
ATOM 623 C C . GLU A 1 81 ? -2.175 -15.160 -33.747 1.00 81.69 81 GLU A C 1
ATOM 625 O O . GLU A 1 81 ? -1.537 -15.666 -34.669 1.00 81.69 81 GLU A O 1
ATOM 630 N N . ILE A 1 82 ? -1.676 -14.221 -32.953 1.00 80.44 82 ILE A N 1
ATOM 631 C CA . ILE A 1 82 ? -0.289 -13.755 -32.982 1.00 80.44 82 ILE A CA 1
ATOM 632 C C . ILE A 1 82 ? 0.416 -14.188 -31.703 1.00 80.44 82 ILE A C 1
ATOM 634 O O . ILE A 1 82 ? -0.205 -14.275 -30.644 1.00 80.44 82 ILE A O 1
ATOM 638 N N . PHE A 1 83 ? 1.703 -14.480 -31.782 1.00 71.31 83 PHE A N 1
ATOM 639 C CA . PHE A 1 83 ? 2.507 -14.745 -30.604 1.00 71.31 83 PHE A CA 1
ATOM 640 C C . PHE A 1 83 ? 3.016 -13.424 -30.037 1.00 71.31 83 PHE A C 1
ATOM 642 O O . PHE A 1 83 ? 3.684 -12.662 -30.733 1.00 71.31 83 PHE A O 1
ATOM 649 N N . VAL A 1 84 ? 2.698 -13.165 -28.772 1.00 66.62 84 VAL A N 1
ATOM 650 C CA . VAL A 1 84 ? 3.184 -11.994 -28.043 1.00 66.62 84 VAL A CA 1
ATOM 651 C C . VAL A 1 84 ? 4.051 -12.484 -26.895 1.00 66.62 84 VAL A C 1
ATOM 653 O O . VAL A 1 84 ? 3.609 -13.290 -26.072 1.00 66.62 84 VAL A O 1
ATOM 656 N N . GLU A 1 85 ? 5.295 -12.022 -26.842 1.00 49.06 85 GLU A N 1
ATOM 657 C CA . GLU A 1 85 ? 6.224 -12.397 -25.779 1.00 49.06 85 GLU A CA 1
ATOM 658 C C . GLU A 1 85 ? 5.637 -12.038 -24.400 1.00 49.06 85 GLU A C 1
ATOM 660 O O . GLU A 1 85 ? 5.046 -10.977 -24.210 1.00 49.06 85 GLU A O 1
ATOM 665 N N . GLY A 1 86 ? 5.701 -12.972 -23.447 1.00 51.09 86 GLY A N 1
ATOM 666 C CA . GLY A 1 86 ? 5.086 -12.833 -22.119 1.00 51.09 86 GLY A CA 1
ATOM 667 C C . GLY A 1 86 ? 3.569 -13.087 -22.045 1.00 51.09 86 GLY A C 1
ATOM 668 O O . GLY A 1 86 ? 3.075 -13.446 -20.978 1.00 51.09 86 GLY A O 1
ATOM 669 N N . LEU A 1 87 ? 2.823 -12.982 -23.154 1.00 50.56 87 LEU A N 1
ATOM 670 C CA . LEU A 1 87 ? 1.371 -13.248 -23.201 1.00 50.56 87 LEU A CA 1
ATOM 671 C C . LEU A 1 87 ? 1.005 -14.557 -23.923 1.00 50.56 87 LEU A C 1
ATOM 673 O O . LEU A 1 87 ? -0.080 -15.099 -23.711 1.00 50.56 87 LEU A O 1
ATOM 677 N N . GLY A 1 88 ? 1.908 -15.091 -24.747 1.00 67.44 88 GLY A N 1
ATOM 678 C CA . GLY A 1 88 ? 1.674 -16.271 -25.572 1.00 67.44 88 GLY A CA 1
ATOM 679 C C . GLY A 1 88 ? 0.794 -15.984 -26.793 1.00 67.44 88 GLY A C 1
ATOM 680 O O . GLY A 1 88 ? 0.717 -14.860 -27.292 1.00 67.44 88 GLY A O 1
ATOM 681 N N . TRP A 1 89 ? 0.136 -17.027 -27.307 1.00 75.06 89 TRP A N 1
ATOM 682 C CA . TRP A 1 89 ? -0.750 -16.930 -28.470 1.00 75.06 89 TRP A CA 1
ATOM 683 C C . TRP A 1 89 ? -2.009 -16.123 -28.143 1.00 75.06 89 TRP A C 1
ATOM 685 O O . TRP A 1 89 ? -2.850 -16.559 -27.359 1.00 75.06 89 TRP A O 1
ATOM 695 N N . SER A 1 90 ? -2.132 -14.959 -28.772 1.00 72.31 90 SER A N 1
ATOM 696 C CA . SER A 1 90 ? -3.179 -13.968 -28.539 1.00 72.31 90 SER A CA 1
ATOM 697 C C . SER A 1 90 ? -4.078 -13.827 -29.774 1.00 72.31 90 SER A C 1
ATOM 699 O O . SER A 1 90 ? -3.560 -13.698 -30.885 1.00 72.31 90 SER A O 1
ATOM 701 N N . PRO A 1 91 ? -5.414 -13.849 -29.629 1.00 78.88 91 PRO A N 1
ATOM 702 C CA . PRO A 1 91 ? -6.331 -13.779 -30.763 1.00 78.88 91 PRO A CA 1
ATOM 703 C C . PRO A 1 91 ? -6.384 -12.379 -31.386 1.00 78.88 91 PRO A C 1
ATOM 705 O O . PRO A 1 91 ? -6.434 -11.373 -30.680 1.00 78.88 91 PRO A O 1
ATOM 708 N N . VAL A 1 92 ? -6.469 -12.325 -32.716 1.00 75.88 92 VAL A N 1
ATOM 709 C CA . VAL A 1 92 ? -6.748 -11.106 -33.485 1.00 75.88 92 VAL A CA 1
ATOM 710 C C . VAL A 1 92 ? -8.190 -11.168 -33.979 1.00 75.88 92 VAL A C 1
ATOM 712 O O . VAL A 1 92 ? -8.512 -11.871 -34.942 1.00 75.88 92 VAL A O 1
ATOM 715 N N . ASN A 1 93 ? -9.075 -10.441 -33.300 1.00 76.00 93 ASN A N 1
ATOM 716 C CA . ASN A 1 93 ? -10.492 -10.409 -33.655 1.00 76.00 93 ASN A CA 1
ATOM 717 C C . ASN A 1 93 ? -10.692 -9.681 -35.002 1.00 76.00 93 ASN A C 1
ATOM 719 O O . ASN A 1 93 ? -10.099 -8.618 -35.205 1.00 76.00 93 ASN A O 1
ATOM 723 N N . PRO A 1 94 ? -11.513 -10.210 -35.928 1.00 70.06 94 PRO A N 1
ATOM 724 C CA . PRO A 1 94 ? -11.927 -9.493 -37.123 1.00 70.06 94 PRO A CA 1
ATOM 725 C C . PRO A 1 94 ? -12.629 -8.190 -36.754 1.00 70.06 94 PRO A C 1
ATOM 727 O O . PRO A 1 94 ? -13.495 -8.167 -35.879 1.00 70.06 94 PRO A O 1
ATOM 730 N N . VAL A 1 95 ? -12.268 -7.125 -37.459 1.00 70.81 95 VAL A N 1
ATOM 731 C CA . VAL A 1 95 ? -12.966 -5.843 -37.420 1.00 70.81 95 VAL A CA 1
ATOM 732 C C . VAL A 1 95 ? -13.609 -5.651 -38.785 1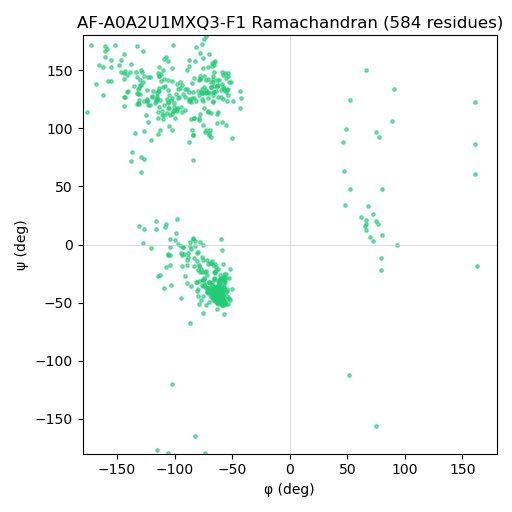.00 70.81 95 VAL A C 1
ATOM 734 O O . VAL A 1 95 ? -12.941 -5.776 -39.815 1.00 70.81 95 VAL A O 1
ATOM 737 N N . ASP A 1 96 ? -14.921 -5.429 -38.795 1.00 63.25 96 ASP A N 1
ATOM 738 C CA . ASP A 1 96 ? -15.681 -5.298 -40.033 1.00 63.25 96 ASP A CA 1
ATOM 739 C C . ASP A 1 96 ? -15.209 -4.086 -40.835 1.00 63.25 96 ASP A C 1
ATOM 741 O O . ASP A 1 96 ? -14.957 -3.010 -40.298 1.00 63.25 96 ASP A O 1
ATOM 745 N N . GLY A 1 97 ? -15.068 -4.284 -42.144 1.00 62.75 97 GLY A N 1
ATOM 746 C CA . GLY A 1 97 ? -14.520 -3.273 -43.038 1.00 62.75 97 GLY A CA 1
ATOM 747 C C . GLY A 1 97 ? -13.018 -3.059 -42.881 1.00 62.75 97 GLY A C 1
ATOM 748 O O . GLY A 1 97 ? -12.497 -2.202 -43.576 1.00 62.75 97 GLY A O 1
ATOM 749 N N . ALA A 1 98 ? -12.303 -3.806 -42.033 1.00 66.81 98 ALA A N 1
ATOM 750 C CA . ALA A 1 98 ? -10.887 -3.558 -41.810 1.00 66.81 98 ALA A CA 1
ATOM 751 C C . ALA A 1 98 ? -9.935 -4.626 -42.358 1.00 66.81 98 ALA A C 1
ATOM 753 O O . ALA A 1 98 ? -10.246 -5.820 -42.410 1.00 66.81 98 ALA A O 1
ATOM 754 N N . PHE A 1 99 ? -8.731 -4.177 -42.718 1.00 74.62 99 PHE A N 1
ATOM 755 C CA . PHE A 1 99 ? -7.598 -5.047 -43.026 1.00 74.62 99 PHE A CA 1
ATOM 756 C C . PHE A 1 99 ? -6.678 -5.166 -41.818 1.00 74.62 99 PHE A C 1
ATOM 758 O O . PHE A 1 99 ? -6.381 -4.169 -41.163 1.00 74.62 99 PHE A O 1
ATOM 765 N N . VAL A 1 100 ? -6.200 -6.381 -41.567 1.00 80.00 100 VAL A N 1
ATOM 766 C CA . VAL A 1 100 ? -5.052 -6.646 -40.699 1.00 80.00 100 VAL A CA 1
ATOM 767 C C . VAL A 1 100 ? -3.786 -6.456 -41.522 1.00 80.00 100 VAL A C 1
ATOM 769 O O . VAL A 1 100 ? -3.652 -7.070 -42.576 1.00 80.00 100 VAL A O 1
ATOM 772 N N . VAL A 1 101 ? -2.865 -5.623 -41.053 1.00 83.38 101 VAL A N 1
ATOM 773 C CA . VAL A 1 101 ? -1.551 -5.446 -41.680 1.00 83.38 101 VAL A CA 1
ATOM 774 C C . VAL A 1 101 ? -0.509 -6.222 -40.879 1.00 83.38 101 VAL A C 1
ATOM 776 O O . VAL A 1 101 ? -0.250 -5.874 -39.727 1.00 83.38 101 VAL A O 1
ATOM 779 N N . ASN A 1 102 ? 0.086 -7.251 -41.483 1.00 84.25 102 ASN A N 1
ATOM 780 C CA . ASN A 1 102 ? 1.246 -7.943 -40.923 1.00 84.25 102 ASN A CA 1
ATOM 781 C C . ASN A 1 102 ? 2.534 -7.346 -41.487 1.00 84.25 102 ASN A C 1
ATOM 783 O O . ASN A 1 102 ? 2.653 -7.129 -42.697 1.00 84.25 102 ASN A O 1
ATOM 787 N N . ILE A 1 103 ? 3.507 -7.151 -40.601 1.00 85.50 103 ILE A N 1
ATOM 788 C CA . ILE A 1 103 ? 4.890 -6.860 -40.968 1.00 85.50 103 ILE A CA 1
ATOM 789 C C . ILE A 1 103 ? 5.563 -8.166 -41.366 1.00 85.50 103 ILE A C 1
ATOM 791 O O . ILE A 1 103 ? 5.498 -9.138 -40.609 1.00 85.50 103 ILE A O 1
ATOM 795 N N . GLY A 1 104 ? 6.193 -8.182 -42.536 1.00 84.88 104 GLY A N 1
ATOM 796 C CA . GLY A 1 104 ? 6.970 -9.330 -42.973 1.00 84.88 104 GLY A CA 1
ATOM 797 C C . GLY A 1 104 ? 8.478 -9.153 -42.792 1.00 84.88 104 GLY A C 1
ATOM 798 O O . GLY A 1 104 ? 8.977 -8.075 -42.447 1.00 84.88 104 GLY A O 1
ATOM 799 N N . ASP A 1 105 ? 9.206 -10.241 -43.010 1.00 81.50 105 ASP A N 1
ATOM 800 C CA . ASP A 1 105 ? 10.626 -10.375 -42.691 1.00 81.50 105 ASP A CA 1
ATOM 801 C C . ASP A 1 105 ? 11.503 -9.375 -43.462 1.00 81.50 105 ASP A C 1
ATOM 803 O O . ASP A 1 105 ? 12.478 -8.863 -42.911 1.00 81.50 105 ASP A O 1
ATOM 807 N N . LEU A 1 106 ? 11.149 -9.004 -44.702 1.00 84.50 106 LEU A N 1
ATOM 808 C CA . LEU A 1 106 ? 11.942 -8.007 -45.441 1.00 84.50 106 LEU A CA 1
ATOM 809 C C . LEU A 1 106 ? 11.852 -6.620 -44.810 1.00 84.50 106 LEU A C 1
ATOM 811 O O . LEU A 1 106 ? 12.845 -5.898 -44.790 1.00 84.50 106 LEU A O 1
ATOM 815 N N . LEU A 1 107 ? 10.677 -6.233 -44.299 1.00 83.69 107 LEU A N 1
ATOM 816 C CA . LEU A 1 107 ? 10.518 -4.928 -43.655 1.00 83.69 107 LEU A CA 1
ATOM 817 C C . LEU A 1 107 ? 11.162 -4.934 -42.267 1.00 83.69 107 LEU A C 1
ATOM 819 O O . LEU A 1 107 ? 11.702 -3.914 -41.843 1.00 83.69 107 LEU A O 1
ATOM 823 N N . HIS A 1 108 ? 11.189 -6.089 -41.602 1.00 81.25 108 HIS A N 1
ATOM 824 C CA . HIS A 1 108 ? 11.994 -6.304 -40.403 1.00 81.25 108 HIS A CA 1
ATOM 825 C C . HIS A 1 108 ? 13.473 -6.030 -40.674 1.00 81.25 108 HIS A C 1
ATOM 827 O O . HIS A 1 108 ? 14.071 -5.206 -39.982 1.00 81.25 108 HIS A O 1
ATOM 833 N N . ILE A 1 109 ? 14.044 -6.648 -41.708 1.00 78.00 109 ILE A N 1
ATOM 834 C CA . ILE A 1 109 ? 15.451 -6.451 -42.075 1.00 78.00 109 ILE A CA 1
ATOM 835 C C . ILE A 1 109 ? 15.713 -4.994 -42.471 1.00 78.00 109 ILE A C 1
ATOM 837 O O . ILE A 1 109 ? 16.605 -4.362 -41.910 1.00 78.00 109 ILE A O 1
ATOM 841 N N . LEU A 1 110 ? 14.904 -4.439 -43.380 1.00 82.25 110 LEU A N 1
ATOM 842 C CA . LEU A 1 110 ? 15.059 -3.071 -43.886 1.00 82.25 110 LEU A CA 1
ATOM 843 C C . LEU A 1 110 ? 15.012 -2.027 -42.768 1.00 82.25 110 LEU A C 1
ATOM 845 O O . LEU A 1 110 ? 15.793 -1.077 -42.758 1.00 82.25 110 LEU A O 1
ATOM 849 N N . SER A 1 111 ? 14.105 -2.221 -41.812 1.00 77.00 111 SER A N 1
ATOM 850 C CA . SER A 1 111 ? 13.931 -1.332 -40.665 1.00 77.00 111 SER A CA 1
ATOM 851 C C . SER A 1 111 ? 14.893 -1.617 -39.512 1.00 77.00 111 SER A C 1
ATOM 853 O O . SER A 1 111 ? 14.749 -1.021 -38.446 1.00 77.00 111 SER A O 1
ATOM 855 N N . ASN A 1 112 ? 15.843 -2.536 -39.693 1.00 78.81 112 ASN A N 1
ATOM 856 C CA . ASN A 1 112 ? 16.792 -2.959 -38.671 1.00 78.81 112 ASN A CA 1
ATOM 857 C C . ASN A 1 112 ? 16.106 -3.376 -37.352 1.00 78.81 112 ASN A C 1
ATOM 859 O O . ASN A 1 112 ? 16.476 -2.922 -36.273 1.00 78.81 112 ASN A O 1
ATOM 863 N N . ALA A 1 113 ? 15.066 -4.211 -37.452 1.00 71.62 113 ALA A N 1
ATOM 864 C CA . ALA A 1 113 ? 14.212 -4.665 -36.346 1.00 71.62 113 ALA A CA 1
ATOM 865 C C . ALA A 1 113 ? 13.345 -3.578 -35.676 1.00 71.62 113 ALA A C 1
ATOM 867 O O . ALA A 1 113 ? 12.731 -3.838 -34.636 1.00 71.62 113 ALA A O 1
ATOM 868 N N . THR A 1 114 ? 13.221 -2.391 -36.284 1.00 71.31 114 THR A N 1
ATOM 869 C CA . THR A 1 114 ? 12.299 -1.339 -35.812 1.00 71.31 114 THR A CA 1
ATOM 870 C C . THR A 1 114 ? 10.838 -1.746 -36.019 1.00 71.31 114 THR A C 1
ATOM 872 O O . THR A 1 114 ? 10.023 -1.640 -35.101 1.00 71.31 114 THR A O 1
ATOM 875 N N . PHE A 1 115 ? 10.506 -2.277 -37.199 1.00 75.25 115 PHE A N 1
ATOM 876 C CA . PHE A 1 115 ? 9.232 -2.940 -37.471 1.00 75.25 115 PHE A CA 1
ATOM 877 C C . PHE A 1 115 ? 9.427 -4.449 -37.384 1.00 75.25 115 PHE A C 1
ATOM 879 O O . PHE A 1 115 ? 10.053 -5.049 -38.247 1.00 75.25 115 PHE A O 1
ATOM 886 N N . GLN A 1 116 ? 8.891 -5.082 -36.347 1.00 73.69 116 GLN A N 1
ATOM 887 C CA . GLN A 1 116 ? 9.127 -6.505 -36.115 1.00 73.69 116 GLN A CA 1
ATOM 888 C C . GLN A 1 116 ? 8.114 -7.375 -36.856 1.00 73.69 116 GLN A C 1
ATOM 890 O O . GLN A 1 116 ? 6.905 -7.162 -36.750 1.00 73.69 116 GLN A O 1
ATOM 895 N N . ALA A 1 117 ? 8.616 -8.387 -37.564 1.00 76.06 117 ALA A N 1
ATOM 896 C CA . ALA A 1 117 ? 7.786 -9.450 -38.115 1.00 76.06 117 ALA A CA 1
ATOM 897 C C . ALA A 1 117 ? 7.162 -10.278 -36.982 1.00 76.06 117 ALA A C 1
ATOM 899 O O . ALA A 1 117 ? 7.848 -10.689 -36.044 1.00 76.06 117 ALA A O 1
ATOM 900 N N . VAL A 1 118 ? 5.851 -10.511 -37.059 1.00 72.88 118 VAL A N 1
ATOM 901 C CA . VAL A 1 118 ? 5.089 -11.148 -35.978 1.00 72.88 118 VAL A CA 1
ATOM 902 C C . VAL A 1 118 ? 4.798 -12.601 -36.328 1.00 72.88 118 VAL A C 1
ATOM 904 O O . VAL A 1 118 ? 4.177 -12.900 -37.352 1.00 72.88 118 VAL A O 1
ATOM 907 N N . ASN A 1 119 ? 5.212 -13.512 -35.444 1.00 78.62 119 ASN A N 1
ATOM 908 C CA . ASN A 1 119 ? 4.866 -14.921 -35.571 1.00 78.62 119 ASN A CA 1
ATOM 909 C C . ASN A 1 119 ? 3.357 -15.084 -35.362 1.00 78.62 119 ASN A C 1
ATOM 911 O O . ASN A 1 119 ? 2.809 -14.673 -34.338 1.00 78.62 119 ASN A O 1
ATOM 915 N N . HIS A 1 120 ? 2.674 -15.656 -36.343 1.00 84.25 120 HIS A N 1
ATOM 916 C CA . HIS A 1 120 ? 1.229 -15.769 -36.357 1.00 84.25 120 HIS A CA 1
ATOM 917 C C . HIS A 1 120 ? 0.781 -17.145 -36.856 1.00 84.25 120 HIS A C 1
ATOM 919 O O . HIS A 1 120 ? 1.501 -17.861 -37.552 1.00 84.25 120 HIS A O 1
ATOM 925 N N . ARG A 1 121 ? -0.423 -17.553 -36.453 1.00 84.38 121 ARG A N 1
ATOM 926 C CA . ARG A 1 121 ? -1.029 -18.839 -36.815 1.00 84.38 121 ARG A CA 1
ATOM 927 C C . ARG A 1 121 ? -2.529 -18.693 -37.016 1.00 84.38 121 ARG A C 1
ATOM 929 O O . ARG A 1 121 ? -3.140 -17.731 -36.554 1.00 84.38 121 ARG A O 1
ATOM 936 N N . VAL A 1 122 ? -3.149 -19.679 -37.659 1.00 87.25 122 VAL A N 1
ATOM 937 C CA . VAL A 1 122 ? -4.610 -19.728 -37.807 1.00 87.25 122 VAL A CA 1
ATOM 938 C C . VAL A 1 122 ? -5.165 -20.988 -37.159 1.00 87.25 122 VAL A C 1
ATOM 940 O O . VAL A 1 122 ? -4.745 -22.106 -37.458 1.00 87.25 122 VAL A O 1
ATOM 943 N N . ARG A 1 123 ? -6.154 -20.812 -36.286 1.00 86.44 123 ARG A N 1
ATOM 944 C CA . ARG A 1 123 ? -6.976 -21.872 -35.703 1.00 86.44 123 ARG A CA 1
ATOM 945 C C . ARG A 1 123 ? -8.263 -22.023 -36.508 1.00 86.44 123 ARG A C 1
ATOM 947 O O . ARG A 1 123 ? -8.874 -21.039 -36.925 1.00 86.44 123 ARG A O 1
ATOM 954 N N . VAL A 1 124 ? -8.683 -23.268 -36.711 1.00 84.38 124 VAL A N 1
ATOM 955 C CA . VAL A 1 124 ? -10.006 -23.574 -37.268 1.00 84.38 124 VAL A CA 1
ATOM 956 C C . VAL A 1 124 ? -11.079 -23.345 -36.200 1.00 84.38 124 VAL A C 1
ATOM 958 O O . VAL A 1 124 ? -10.812 -23.456 -35.005 1.00 84.38 124 VAL A O 1
ATOM 961 N N . ASN A 1 125 ? -12.300 -23.009 -36.607 1.00 79.94 125 ASN A N 1
ATOM 962 C CA . ASN A 1 125 ? -13.420 -22.786 -35.691 1.00 79.94 125 ASN A CA 1
ATOM 963 C C . ASN A 1 125 ? -14.356 -24.009 -35.692 1.00 79.94 125 ASN A C 1
ATOM 965 O O . ASN A 1 125 ? -14.446 -24.719 -36.690 1.00 79.94 125 ASN A O 1
ATOM 969 N N . LYS A 1 126 ? -15.063 -24.269 -34.583 1.00 80.56 126 LYS A N 1
ATOM 970 C CA . LYS A 1 126 ? -16.001 -25.401 -34.478 1.00 80.56 126 LYS A CA 1
ATOM 971 C C . LYS A 1 126 ? -17.276 -25.223 -35.300 1.00 80.56 126 LYS A C 1
ATOM 973 O O . LYS A 1 126 ? -17.798 -26.192 -35.835 1.00 80.56 126 LYS A O 1
ATOM 978 N N . ALA A 1 127 ? -17.791 -23.998 -35.356 1.00 77.25 127 ALA A N 1
ATOM 979 C CA . ALA A 1 127 ? -19.145 -23.706 -35.815 1.00 77.25 127 ALA A CA 1
ATOM 980 C C . ALA A 1 127 ? -19.200 -22.918 -37.130 1.00 77.25 127 ALA A C 1
ATOM 982 O O . ALA A 1 127 ? -20.198 -23.001 -37.840 1.00 77.25 127 ALA A O 1
ATOM 983 N N . LYS A 1 128 ? -18.164 -22.134 -37.455 1.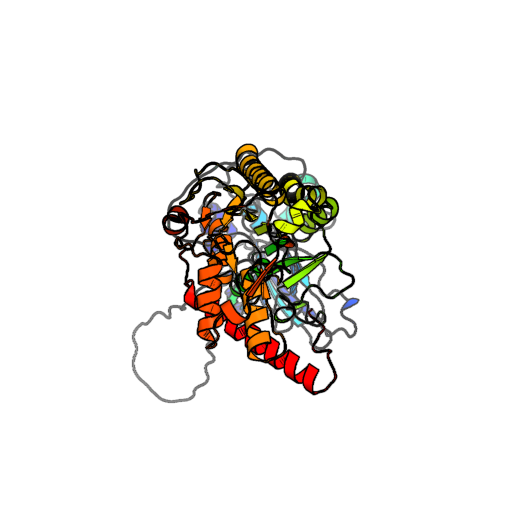00 82.69 128 LYS A N 1
ATOM 984 C CA . LYS A 1 128 ? -18.168 -21.235 -38.619 1.00 82.69 128 LYS A CA 1
ATOM 985 C C . LYS A 1 128 ? -16.946 -21.447 -39.502 1.00 82.69 128 LYS A C 1
ATOM 987 O O . LYS A 1 128 ? -15.840 -21.609 -39.000 1.00 82.69 128 LYS A O 1
ATOM 992 N N . GLN A 1 129 ? -17.147 -21.414 -40.815 1.00 83.50 129 GLN A N 1
ATOM 993 C CA . GLN A 1 129 ? -16.049 -21.360 -41.773 1.00 83.50 129 GLN A CA 1
ATOM 994 C C . GLN A 1 129 ? -15.355 -20.001 -41.651 1.00 83.50 129 GLN A C 1
ATOM 996 O O . GLN A 1 129 ? -16.026 -18.978 -41.514 1.00 83.50 129 GLN A O 1
ATOM 1001 N N . ARG A 1 130 ? -14.023 -19.981 -41.734 1.00 84.88 130 ARG A N 1
ATOM 1002 C CA . ARG A 1 130 ? -13.248 -18.746 -41.889 1.00 84.88 130 ARG A CA 1
ATOM 1003 C C . ARG A 1 130 ? -12.716 -18.673 -43.311 1.00 84.88 130 ARG A C 1
ATOM 1005 O O . ARG A 1 130 ? -12.020 -19.581 -43.752 1.00 84.88 130 ARG A O 1
ATOM 1012 N N . ILE A 1 131 ? -13.013 -17.583 -44.008 1.00 82.50 131 ILE A N 1
ATOM 1013 C CA . ILE A 1 131 ? -12.424 -17.270 -45.311 1.00 82.50 131 ILE A CA 1
ATOM 1014 C C . ILE A 1 131 ? -11.602 -16.002 -45.139 1.00 82.50 131 ILE A C 1
ATOM 1016 O O . ILE A 1 131 ? -12.091 -15.025 -44.581 1.00 82.50 131 ILE A O 1
ATOM 1020 N N . SER A 1 132 ? -10.360 -16.010 -45.608 1.00 84.56 132 SER A N 1
ATOM 1021 C CA . SER A 1 132 ? -9.505 -14.828 -45.565 1.00 84.56 132 SER A CA 1
ATOM 1022 C C . SER A 1 132 ? -8.817 -14.582 -46.897 1.00 84.56 132 SER A C 1
ATOM 1024 O O . SER A 1 132 ? -8.404 -15.536 -47.555 1.00 84.56 132 SER A O 1
ATOM 1026 N N . VAL A 1 133 ? -8.645 -13.312 -47.253 1.00 84.19 133 VAL A N 1
ATOM 1027 C CA . VAL A 1 133 ? -7.915 -12.873 -48.446 1.00 84.19 133 VAL A CA 1
ATOM 1028 C C . VAL A 1 133 ? -6.638 -12.187 -47.979 1.00 84.19 133 VAL A C 1
ATOM 1030 O O . VAL A 1 133 ? -6.718 -11.153 -47.322 1.00 84.19 133 VAL A O 1
ATOM 1033 N N . ALA A 1 134 ? -5.481 -12.762 -48.289 1.00 87.12 134 ALA A N 1
ATOM 1034 C CA . ALA A 1 134 ? -4.173 -12.195 -47.977 1.00 87.12 134 ALA A CA 1
ATOM 1035 C C . ALA A 1 134 ? -3.539 -11.631 -49.252 1.00 87.12 134 ALA A C 1
ATOM 1037 O O . ALA A 1 134 ? -3.355 -12.361 -50.226 1.00 87.12 134 ALA A O 1
ATOM 1038 N N . TYR A 1 135 ? -3.224 -10.340 -49.248 1.00 87.12 135 TYR A N 1
ATOM 1039 C CA . TYR A 1 135 ? -2.438 -9.680 -50.282 1.00 87.12 135 TYR A CA 1
ATOM 1040 C C . TYR A 1 135 ? -1.032 -9.419 -49.745 1.00 87.12 135 TYR A C 1
ATOM 1042 O O . TYR A 1 135 ? -0.876 -8.683 -48.776 1.00 87.12 135 TYR A O 1
ATOM 1050 N N . PHE A 1 136 ? -0.024 -10.013 -50.370 1.00 87.88 136 PHE A N 1
ATOM 1051 C CA . PHE A 1 136 ? 1.379 -9.846 -50.015 1.00 87.88 136 PHE A CA 1
ATOM 1052 C C . PHE A 1 136 ? 2.053 -8.895 -50.996 1.00 87.88 136 PHE A C 1
ATOM 1054 O O . PHE A 1 136 ? 1.814 -8.981 -52.205 1.00 87.88 136 PHE A O 1
ATOM 1061 N N . HIS A 1 137 ? 2.935 -8.043 -50.483 1.00 88.44 137 HIS A N 1
ATOM 1062 C CA . HIS A 1 137 ? 3.704 -7.093 -51.274 1.00 88.44 137 HIS A CA 1
ATOM 1063 C C . HIS A 1 137 ? 5.182 -7.149 -50.903 1.00 88.44 137 HIS A C 1
ATOM 1065 O O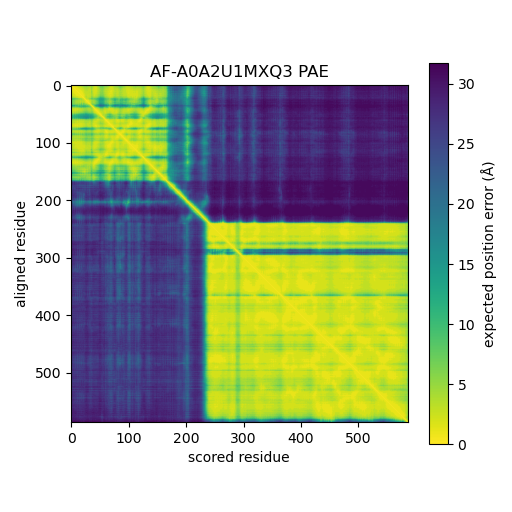 . HIS A 1 137 ? 5.530 -7.132 -49.722 1.00 88.44 137 HIS A O 1
ATOM 1071 N N . GLY A 1 138 ? 6.048 -7.183 -51.909 1.00 86.69 138 GLY A N 1
ATOM 1072 C CA . GLY A 1 138 ? 7.494 -7.155 -51.753 1.00 86.69 138 GLY A CA 1
ATOM 1073 C C . GLY A 1 138 ? 8.196 -6.528 -52.960 1.00 86.69 138 GLY A C 1
ATOM 1074 O O . GLY A 1 138 ? 7.562 -6.272 -53.988 1.00 86.69 138 GLY A O 1
ATOM 1075 N N . PRO A 1 139 ? 9.510 -6.290 -52.853 1.00 82.38 139 PRO A N 1
ATOM 1076 C CA . PRO A 1 139 ? 10.308 -5.724 -53.928 1.00 82.38 139 PRO A CA 1
ATOM 1077 C C . PRO A 1 139 ? 10.602 -6.795 -55.011 1.00 82.38 139 PRO A C 1
ATOM 1079 O O . PRO A 1 139 ? 10.270 -7.976 -54.831 1.00 82.38 139 PRO A O 1
ATOM 1082 N N . PRO A 1 140 ? 11.207 -6.418 -56.153 1.00 81.94 140 PRO A N 1
ATOM 1083 C CA . PRO A 1 140 ? 11.608 -7.360 -57.207 1.00 81.94 140 PRO A CA 1
ATOM 1084 C C . PRO A 1 140 ? 12.483 -8.510 -56.684 1.00 81.94 140 PRO A C 1
ATOM 1086 O O . PRO A 1 140 ? 13.281 -8.295 -55.776 1.00 81.94 140 PRO A O 1
ATOM 1089 N N . VAL A 1 141 ? 12.390 -9.712 -57.271 1.00 73.31 141 VAL A N 1
ATOM 1090 C CA . VAL A 1 141 ? 13.134 -10.926 -56.836 1.00 73.31 141 VAL A CA 1
ATOM 1091 C C . VAL A 1 141 ? 14.657 -10.730 -56.823 1.00 73.31 141 VAL A C 1
ATOM 1093 O O . VAL A 1 141 ? 15.340 -11.285 -55.968 1.00 73.31 141 VAL A O 1
ATOM 1096 N N . GLU A 1 142 ? 15.178 -9.910 -57.734 1.00 76.81 142 GLU A N 1
ATOM 1097 C CA . GLU A 1 142 ? 16.613 -9.607 -57.863 1.00 76.81 142 GLU A CA 1
ATOM 1098 C C . GLU A 1 142 ? 17.090 -8.514 -56.892 1.00 76.81 142 GLU A C 1
ATOM 1100 O O . GLU A 1 142 ? 18.239 -8.081 -56.939 1.00 76.81 142 GLU A O 1
ATOM 1105 N N . SER A 1 143 ? 16.207 -8.024 -56.020 1.00 78.31 143 SER A N 1
ATOM 1106 C CA . SER A 1 143 ? 16.548 -6.971 -55.069 1.00 78.31 143 SER A CA 1
ATOM 1107 C C . SER A 1 143 ? 17.550 -7.445 -54.031 1.00 78.31 143 SER A C 1
ATOM 1109 O O . SER A 1 143 ? 17.432 -8.544 -53.487 1.00 78.31 143 SER A O 1
ATOM 1111 N N . VAL A 1 144 ? 18.464 -6.552 -53.670 1.00 76.50 144 VAL A N 1
ATOM 1112 C CA . VAL A 1 144 ? 19.279 -6.688 -52.468 1.00 76.50 144 VAL A CA 1
ATOM 1113 C C . VAL A 1 144 ? 18.454 -6.214 -51.272 1.00 76.50 144 VAL A C 1
ATOM 1115 O O . VAL A 1 144 ? 17.957 -5.092 -51.262 1.00 76.50 144 VAL A O 1
ATOM 1118 N N . VAL A 1 145 ? 18.286 -7.079 -50.278 1.00 77.38 145 VAL A N 1
ATOM 1119 C CA . VAL A 1 145 ? 17.619 -6.782 -49.010 1.00 77.38 145 VAL A CA 1
ATOM 1120 C C . VAL A 1 145 ? 18.699 -6.529 -47.972 1.00 77.38 145 VAL A C 1
ATOM 1122 O O . VAL A 1 145 ? 19.503 -7.408 -47.667 1.00 77.38 145 VAL A O 1
ATOM 1125 N N . ALA A 1 146 ? 18.710 -5.321 -47.427 1.00 77.12 146 ALA A N 1
ATOM 1126 C CA . ALA A 1 146 ? 19.623 -4.902 -46.377 1.00 77.12 146 ALA A CA 1
ATOM 1127 C C . ALA A 1 146 ? 18.910 -3.908 -45.452 1.00 77.12 146 ALA A C 1
ATOM 1129 O O . ALA A 1 146 ? 17.925 -3.293 -45.875 1.00 77.12 146 ALA A O 1
ATOM 1130 N N . PRO A 1 147 ? 19.392 -3.725 -44.212 1.00 81.88 147 PRO A N 1
ATOM 1131 C CA . PRO A 1 147 ? 19.018 -2.564 -43.419 1.00 81.88 147 PRO A CA 1
ATOM 1132 C C . PRO A 1 147 ? 19.281 -1.278 -44.190 1.00 81.88 147 PRO A C 1
ATOM 1134 O O . PRO A 1 147 ? 20.264 -1.191 -44.928 1.00 81.88 147 PRO A O 1
ATOM 1137 N N . SER A 1 148 ? 18.411 -0.291 -43.990 1.00 77.81 148 SER A N 1
ATOM 1138 C CA . SER A 1 148 ? 18.622 1.046 -44.538 1.00 77.81 148 SER A CA 1
ATOM 1139 C C . SER A 1 148 ? 20.015 1.568 -44.189 1.00 77.81 148 SER A C 1
ATOM 1141 O O . SER A 1 148 ? 20.481 1.431 -43.055 1.00 77.81 148 SER A O 1
ATOM 1143 N N . SER A 1 149 ? 20.646 2.229 -45.153 1.00 76.81 149 SER A N 1
ATOM 1144 C CA . SER A 1 149 ? 21.904 2.959 -44.983 1.00 76.81 149 SER A CA 1
ATOM 1145 C C . SER A 1 149 ? 21.831 4.055 -43.909 1.00 76.81 149 SER A C 1
ATOM 1147 O O . SER A 1 149 ? 22.868 4.489 -43.411 1.00 76.81 149 SER A O 1
ATOM 1149 N N . SER A 1 150 ? 20.621 4.462 -43.501 1.00 73.12 150 SER A N 1
ATOM 1150 C CA . SER A 1 150 ? 20.390 5.367 -42.366 1.00 73.12 150 SER A CA 1
ATOM 1151 C C . SER A 1 150 ? 20.751 4.768 -40.996 1.00 73.12 150 SER A C 1
ATOM 1153 O O . SER A 1 150 ? 20.868 5.512 -40.023 1.00 73.12 150 SER A O 1
ATOM 1155 N N . PHE A 1 151 ? 20.951 3.449 -40.890 1.00 73.38 151 PHE A N 1
ATOM 1156 C CA . PHE A 1 151 ? 21.371 2.797 -39.650 1.00 73.38 151 PHE A CA 1
ATOM 1157 C C . PHE A 1 151 ? 22.895 2.650 -39.579 1.00 73.38 151 PHE A C 1
ATOM 1159 O O . PHE A 1 151 ? 23.494 1.857 -40.300 1.00 73.38 151 PHE A O 1
ATOM 1166 N N . GLU A 1 152 ? 23.518 3.351 -38.632 1.00 67.31 152 GLU A N 1
ATOM 1167 C CA . GLU A 1 152 ? 24.972 3.322 -38.400 1.00 67.31 152 GLU A CA 1
ATOM 1168 C C . GLU A 1 152 ? 25.501 1.952 -37.919 1.00 67.31 152 GLU A C 1
ATOM 1170 O O . GLU A 1 152 ? 26.671 1.640 -38.119 1.00 67.31 152 GLU A O 1
ATOM 1175 N N . ASN A 1 153 ? 24.647 1.114 -37.314 1.00 69.38 153 ASN A N 1
ATOM 1176 C CA . ASN A 1 153 ? 25.002 -0.201 -36.764 1.00 69.38 153 ASN A CA 1
ATOM 1177 C C . ASN A 1 153 ? 23.942 -1.272 -37.116 1.00 69.38 153 ASN A C 1
ATOM 1179 O O . ASN A 1 153 ? 23.069 -1.582 -36.295 1.00 69.38 153 ASN A O 1
ATOM 1183 N N . PRO A 1 154 ? 23.967 -1.828 -38.340 1.00 73.19 154 PRO A N 1
ATOM 1184 C CA . PRO A 1 154 ? 22.966 -2.789 -38.794 1.00 73.19 154 PRO A CA 1
ATOM 1185 C C . PRO A 1 154 ? 23.123 -4.167 -38.132 1.00 73.19 154 PRO A C 1
ATOM 1187 O O . PRO A 1 154 ? 24.200 -4.762 -38.134 1.00 73.19 154 PRO A O 1
ATOM 1190 N N . CYS A 1 155 ? 22.022 -4.714 -37.612 1.00 68.94 155 CYS A N 1
ATOM 1191 C CA . CYS A 1 155 ? 21.950 -6.060 -37.034 1.00 68.94 155 CYS A CA 1
ATOM 1192 C C . CYS A 1 155 ? 21.849 -7.162 -38.099 1.00 68.94 155 CYS A C 1
ATOM 1194 O O . CYS A 1 155 ? 22.109 -8.330 -37.809 1.00 68.94 155 CYS A O 1
ATOM 1196 N N . PHE A 1 156 ? 21.474 -6.804 -39.329 1.00 72.31 156 PHE A N 1
ATOM 1197 C CA . PHE A 1 156 ? 21.308 -7.736 -40.441 1.00 72.31 156 PHE A CA 1
ATOM 1198 C C . PHE A 1 156 ? 22.333 -7.468 -41.537 1.00 72.31 156 PHE A C 1
ATOM 1200 O O . PHE A 1 156 ? 22.728 -6.330 -41.789 1.00 72.31 156 PHE A O 1
ATOM 1207 N N . ARG A 1 157 ? 22.752 -8.536 -42.217 1.00 72.00 157 ARG A N 1
ATOM 1208 C CA . ARG A 1 157 ? 23.625 -8.442 -43.389 1.00 72.00 157 ARG A CA 1
ATOM 1209 C C . ARG A 1 157 ? 22.793 -8.262 -44.653 1.00 72.00 157 ARG A C 1
ATOM 1211 O O . ARG A 1 157 ? 21.656 -8.716 -44.725 1.00 72.00 157 ARG A O 1
ATOM 1218 N N . SER A 1 158 ? 23.405 -7.633 -45.648 1.00 74.12 158 SER A N 1
ATOM 1219 C CA . SER A 1 158 ? 22.859 -7.549 -46.998 1.00 74.12 158 SER A CA 1
ATOM 1220 C C . SER A 1 158 ? 22.796 -8.936 -47.647 1.00 74.12 158 SER A C 1
ATOM 1222 O O . SER A 1 158 ? 23.748 -9.711 -47.530 1.00 74.12 158 SER A O 1
ATOM 1224 N N . MET A 1 159 ? 21.689 -9.249 -48.319 1.00 74.94 159 MET A N 1
ATOM 1225 C CA . MET A 1 159 ? 21.510 -10.497 -49.066 1.00 74.94 159 MET A CA 1
ATOM 1226 C C . MET A 1 159 ? 20.611 -10.305 -50.289 1.00 74.94 159 MET A C 1
ATOM 1228 O O . MET A 1 159 ? 19.755 -9.424 -50.303 1.00 74.94 159 MET A O 1
ATOM 1232 N N . LEU A 1 160 ? 20.755 -11.148 -51.312 1.00 72.62 160 LEU A N 1
ATOM 1233 C CA . LEU A 1 160 ? 19.828 -11.140 -52.444 1.00 72.62 160 LEU A CA 1
ATOM 1234 C C . LEU A 1 160 ? 18.491 -11.779 -52.045 1.00 72.62 160 LEU A C 1
ATOM 1236 O O . LEU A 1 160 ? 18.456 -12.853 -51.441 1.00 72.62 160 LEU A O 1
ATOM 1240 N N . LEU A 1 161 ? 17.370 -11.160 -52.423 1.00 71.38 161 LEU A N 1
ATOM 1241 C CA . LEU A 1 161 ? 16.035 -11.671 -52.098 1.00 71.38 161 LEU A CA 1
ATOM 1242 C C . LEU A 1 161 ? 15.808 -13.073 -52.679 1.00 71.38 161 LEU A C 1
ATOM 1244 O O . LEU A 1 161 ? 15.238 -13.932 -52.012 1.00 71.38 161 LEU A O 1
ATOM 1248 N N . VAL A 1 162 ? 16.303 -13.344 -53.887 1.00 67.69 162 VAL A N 1
ATOM 1249 C CA . VAL A 1 162 ? 16.246 -14.686 -54.486 1.00 67.69 162 VAL A CA 1
ATOM 1250 C C . VAL A 1 162 ? 16.961 -15.746 -53.641 1.00 67.69 162 VAL A C 1
ATOM 1252 O O . VAL A 1 162 ? 16.570 -16.910 -53.665 1.00 67.69 162 VAL A O 1
ATOM 1255 N N . GLU A 1 163 ? 17.984 -15.369 -52.874 1.00 65.38 163 GLU A N 1
ATOM 1256 C CA . GLU A 1 163 ? 18.690 -16.265 -51.953 1.00 65.38 163 GLU A CA 1
ATOM 1257 C C . GLU A 1 163 ? 17.915 -16.422 -50.638 1.00 65.38 163 GLU A C 1
ATOM 1259 O O . GLU A 1 163 ? 17.762 -17.544 -50.157 1.00 65.38 163 GLU A O 1
ATOM 1264 N N . ALA A 1 164 ? 17.331 -15.334 -50.120 1.00 62.50 164 ALA A N 1
ATOM 1265 C CA . ALA A 1 164 ? 16.465 -15.348 -48.934 1.00 62.50 164 ALA A CA 1
ATOM 1266 C C . ALA A 1 164 ? 15.202 -16.207 -49.121 1.00 62.50 164 ALA A C 1
ATOM 1268 O O . ALA A 1 164 ? 14.759 -16.893 -48.202 1.00 62.50 164 ALA A O 1
ATOM 1269 N N . LEU A 1 165 ? 14.630 -16.198 -50.329 1.00 62.66 165 LEU A N 1
ATOM 1270 C CA . LEU A 1 165 ? 13.464 -17.011 -50.692 1.00 62.66 165 LEU A CA 1
ATOM 1271 C C . LEU A 1 165 ? 13.818 -18.489 -50.923 1.00 62.66 165 LEU A C 1
ATOM 1273 O O . LEU A 1 165 ? 12.951 -19.355 -50.817 1.00 62.66 165 LEU A O 1
ATOM 1277 N N . LYS A 1 166 ? 15.081 -18.798 -51.250 1.00 55.16 166 LYS A N 1
ATOM 1278 C CA . LYS A 1 166 ? 15.567 -20.179 -51.412 1.00 55.16 166 LYS A CA 1
ATOM 1279 C C . LYS A 1 166 ? 15.900 -20.834 -50.071 1.00 55.16 166 LYS A C 1
ATOM 1281 O O . LYS A 1 166 ? 15.703 -22.037 -49.937 1.00 55.16 166 LYS A O 1
ATOM 1286 N N . SER A 1 167 ? 16.365 -20.064 -49.085 1.00 48.25 167 SER A N 1
ATOM 1287 C CA . SER A 1 167 ? 16.671 -20.563 -47.737 1.00 48.25 167 SER A CA 1
ATOM 1288 C C . SER A 1 167 ? 15.431 -20.814 -46.870 1.00 48.25 167 SER A C 1
ATOM 1290 O O . SER A 1 167 ? 15.534 -21.448 -45.827 1.00 48.25 167 SER A O 1
ATOM 1292 N N . THR A 1 168 ? 14.241 -20.373 -47.293 1.00 43.47 168 THR A N 1
ATOM 1293 C CA . THR A 1 168 ? 12.986 -20.541 -46.535 1.00 43.47 168 THR A CA 1
ATOM 1294 C C . THR A 1 168 ? 12.412 -21.968 -46.591 1.00 43.47 168 THR A C 1
ATOM 1296 O O . THR A 1 168 ? 11.391 -22.252 -45.965 1.00 43.47 168 THR A O 1
ATOM 1299 N N . VAL A 1 169 ? 13.069 -22.894 -47.302 1.00 35.62 169 VAL A N 1
ATOM 1300 C CA . VAL A 1 169 ? 12.783 -24.334 -47.247 1.00 35.62 169 VAL A CA 1
ATOM 1301 C C . VAL A 1 169 ? 13.851 -25.011 -46.374 1.00 35.62 169 VAL A C 1
ATOM 1303 O O . VAL A 1 169 ? 14.920 -25.343 -46.868 1.00 35.62 169 VAL A O 1
ATOM 1306 N N . MET A 1 170 ? 13.495 -25.252 -45.102 1.00 27.52 170 MET A N 1
ATOM 1307 C CA . MET A 1 170 ? 14.205 -26.010 -44.043 1.00 27.52 170 MET A CA 1
ATOM 1308 C C . MET A 1 170 ? 15.207 -25.248 -43.138 1.00 27.52 170 MET A C 1
ATOM 1310 O O . MET A 1 170 ? 16.346 -25.018 -43.513 1.00 27.52 170 MET A O 1
ATOM 1314 N N . GLU A 1 171 ? 14.759 -25.020 -41.889 1.00 28.39 171 GLU A N 1
ATOM 1315 C CA . GLU A 1 171 ? 15.505 -24.713 -40.642 1.00 28.39 171 GLU A CA 1
ATOM 1316 C C . GLU A 1 171 ? 16.293 -23.382 -40.505 1.00 28.39 171 GLU A C 1
ATOM 1318 O O . GLU A 1 171 ? 16.660 -22.745 -41.487 1.00 28.39 171 GLU A O 1
ATOM 1323 N N . PRO A 1 172 ? 16.414 -22.851 -39.264 1.00 36.06 172 PRO A N 1
ATOM 1324 C CA . PRO A 1 172 ? 16.256 -21.423 -39.010 1.00 36.06 172 PRO A CA 1
ATOM 1325 C C . PRO A 1 172 ? 17.561 -20.621 -39.088 1.00 36.06 172 PRO A C 1
ATOM 1327 O O . PRO A 1 172 ? 18.537 -20.898 -38.396 1.00 36.06 172 PRO A O 1
ATOM 1330 N N . LEU A 1 173 ? 17.494 -19.481 -39.781 1.00 33.22 173 LEU A N 1
ATOM 1331 C CA . LEU A 1 173 ? 18.487 -18.393 -39.767 1.00 33.22 173 LEU A CA 1
ATOM 1332 C C . LEU A 1 173 ? 18.724 -17.746 -38.373 1.00 33.22 173 LEU A C 1
ATOM 1334 O O . LEU A 1 173 ? 19.464 -16.769 -38.258 1.00 33.22 173 LEU A O 1
ATOM 1338 N N . LEU A 1 174 ? 18.104 -18.271 -37.309 1.00 34.53 174 LEU A N 1
ATOM 1339 C CA . LEU A 1 174 ? 18.197 -17.765 -35.936 1.00 34.53 174 LEU A CA 1
ATOM 1340 C C . LEU A 1 174 ? 19.495 -18.170 -35.215 1.00 34.53 174 LEU A C 1
ATOM 1342 O O . LEU A 1 174 ? 19.864 -17.511 -34.246 1.00 34.53 174 LEU A O 1
ATOM 1346 N N . GLU A 1 175 ? 20.231 -19.187 -35.677 1.00 30.25 175 GLU A N 1
ATOM 1347 C CA . GLU A 1 175 ? 21.498 -19.578 -35.029 1.00 30.25 175 GLU A CA 1
ATOM 1348 C C . GLU A 1 175 ? 22.684 -18.664 -35.381 1.00 30.25 175 GLU A C 1
ATOM 1350 O O . GLU A 1 175 ? 23.598 -18.512 -34.573 1.00 30.25 175 GLU A O 1
ATOM 1355 N N . SER A 1 176 ? 22.661 -17.962 -36.518 1.00 30.81 176 SER A N 1
ATOM 1356 C CA . SER A 1 176 ? 23.775 -17.090 -36.935 1.00 30.81 176 SER A CA 1
ATOM 1357 C C . SER A 1 176 ? 23.742 -15.664 -36.366 1.00 30.81 176 SER A C 1
ATOM 1359 O O . SER A 1 176 ? 24.678 -14.900 -36.597 1.00 30.81 176 SER A O 1
ATOM 1361 N N . VAL A 1 177 ? 22.697 -15.284 -35.620 1.00 31.98 177 VAL A N 1
ATOM 1362 C CA . VAL A 1 177 ? 22.579 -13.941 -35.007 1.00 31.98 177 VAL A CA 1
ATOM 1363 C C . VAL A 1 177 ? 23.107 -13.918 -33.563 1.00 31.98 177 VAL A C 1
ATOM 1365 O O . VAL A 1 177 ? 23.519 -12.873 -33.069 1.00 31.98 177 VAL A O 1
ATOM 1368 N N . ASN A 1 178 ? 23.236 -15.077 -32.907 1.00 29.45 178 ASN A N 1
ATOM 1369 C CA . ASN A 1 178 ? 23.730 -15.168 -31.526 1.00 29.45 178 ASN A CA 1
ATOM 1370 C C . ASN A 1 178 ? 25.261 -15.038 -31.369 1.00 29.45 178 ASN A C 1
ATOM 1372 O O . ASN A 1 178 ? 25.757 -15.115 -30.247 1.00 29.45 178 ASN A O 1
ATOM 1376 N N . SER A 1 179 ? 26.027 -14.810 -32.444 1.00 29.28 179 SER A N 1
ATOM 1377 C CA . SER A 1 179 ? 27.496 -14.698 -32.374 1.00 29.28 179 SER A CA 1
ATOM 1378 C C . SER A 1 179 ? 28.072 -13.328 -32.756 1.00 29.28 179 SER A C 1
ATOM 1380 O O . SER A 1 179 ? 29.281 -13.223 -32.953 1.00 29.28 179 SER A O 1
ATOM 1382 N N . ILE A 1 180 ? 27.260 -12.271 -32.859 1.00 28.53 180 ILE A N 1
ATOM 1383 C CA . ILE A 1 180 ? 27.757 -10.900 -33.081 1.00 28.53 180 ILE A CA 1
ATOM 1384 C C . ILE A 1 180 ? 27.180 -9.981 -32.000 1.00 28.53 180 ILE A C 1
ATOM 1386 O O . ILE A 1 180 ? 26.280 -9.180 -32.226 1.00 28.53 180 ILE A O 1
ATOM 1390 N N . ILE A 1 181 ? 27.711 -10.117 -30.784 1.00 34.25 181 ILE A N 1
ATOM 1391 C CA . ILE A 1 181 ? 27.592 -9.091 -29.746 1.00 34.25 181 ILE A CA 1
ATOM 1392 C C . ILE A 1 181 ? 28.701 -8.077 -30.018 1.00 34.25 181 ILE A C 1
ATOM 1394 O O . ILE A 1 181 ? 29.877 -8.375 -29.817 1.00 34.25 181 ILE A O 1
ATOM 1398 N N . GLY A 1 182 ? 28.329 -6.887 -30.487 1.00 30.73 182 GLY A N 1
ATOM 1399 C CA . GLY A 1 182 ? 29.287 -5.799 -30.659 1.00 30.73 182 GLY A CA 1
ATOM 1400 C C . GLY A 1 182 ? 28.836 -4.689 -31.597 1.00 30.73 182 GLY A C 1
ATOM 1401 O O . GLY A 1 182 ? 29.529 -4.423 -32.567 1.00 30.73 182 GLY A O 1
ATOM 1402 N N . CYS A 1 183 ? 27.730 -4.007 -31.296 1.00 23.31 183 CYS A N 1
ATOM 1403 C CA . CYS A 1 183 ? 27.500 -2.659 -31.821 1.00 23.31 183 CYS A CA 1
ATOM 1404 C C . CYS A 1 183 ? 27.090 -1.732 -30.676 1.00 23.31 183 CYS A C 1
ATOM 1406 O O . CYS A 1 183 ? 26.134 -1.989 -29.944 1.00 23.31 183 CYS A O 1
ATOM 1408 N N . GLN A 1 184 ? 27.890 -0.684 -30.493 1.00 24.30 184 GLN A N 1
ATOM 1409 C CA . GLN A 1 184 ? 27.711 0.361 -29.497 1.00 24.30 184 GLN A CA 1
ATOM 1410 C C . GLN A 1 184 ? 26.458 1.192 -29.804 1.00 24.30 184 GLN A C 1
ATOM 1412 O O . GLN A 1 184 ? 26.113 1.439 -30.959 1.00 24.30 184 GLN A O 1
ATOM 1417 N N . LYS A 1 185 ? 25.784 1.627 -28.738 1.00 22.41 185 LYS A N 1
ATOM 1418 C CA . LYS A 1 185 ? 24.719 2.632 -28.774 1.00 22.41 185 LYS A CA 1
ATOM 1419 C C . LYS A 1 185 ? 25.215 3.903 -29.468 1.00 22.41 185 LYS A C 1
ATOM 1421 O O . LYS A 1 185 ? 26.218 4.466 -29.037 1.00 22.41 185 LYS A O 1
ATOM 1426 N N . ILE A 1 186 ? 24.459 4.378 -30.447 1.00 21.28 186 ILE A N 1
ATOM 1427 C CA . ILE A 1 186 ? 24.494 5.770 -30.893 1.00 21.28 186 ILE A CA 1
ATOM 1428 C C . ILE A 1 186 ? 23.223 6.415 -30.353 1.00 21.28 186 ILE A C 1
ATOM 1430 O O . ILE A 1 186 ? 22.117 5.964 -30.653 1.00 21.28 186 ILE A O 1
ATOM 1434 N N . ASP A 1 187 ? 23.395 7.411 -29.489 1.00 21.95 187 ASP A N 1
ATOM 1435 C CA . ASP A 1 187 ? 22.321 8.293 -29.048 1.00 21.95 187 ASP A CA 1
ATOM 1436 C C . ASP A 1 187 ? 22.233 9.452 -30.058 1.00 21.95 187 ASP A C 1
ATOM 1438 O O . ASP A 1 187 ? 23.216 10.162 -30.272 1.00 21.95 187 ASP A O 1
ATOM 1442 N N . LEU A 1 188 ? 21.062 9.664 -30.663 1.00 21.25 188 LEU A N 1
ATOM 1443 C CA . LEU A 1 188 ? 20.747 10.878 -31.418 1.00 21.25 188 LEU A CA 1
ATOM 1444 C C . LEU A 1 188 ? 19.389 11.430 -30.969 1.00 21.25 188 LEU A C 1
ATOM 1446 O O . LEU A 1 188 ? 18.373 10.738 -30.979 1.00 21.25 188 LEU A O 1
ATOM 1450 N N . TYR A 1 189 ? 19.426 12.694 -30.550 1.00 20.30 189 TYR A N 1
ATOM 1451 C CA . TYR A 1 189 ? 18.296 13.552 -30.202 1.00 20.30 189 TYR A CA 1
ATOM 1452 C C . TYR A 1 189 ? 17.635 14.115 -31.463 1.00 20.30 189 TYR A C 1
ATOM 1454 O O . TYR A 1 189 ? 18.350 14.578 -32.346 1.00 20.30 189 TYR A O 1
ATOM 1462 N N . PHE A 1 190 ? 16.301 14.214 -31.472 1.00 20.31 190 PHE A N 1
ATOM 1463 C CA . PHE A 1 190 ? 15.576 15.241 -32.229 1.00 20.31 190 PHE A CA 1
ATOM 1464 C C . PHE A 1 190 ? 14.339 15.721 -31.452 1.00 20.31 190 PHE A C 1
ATOM 1466 O O . PHE A 1 190 ? 13.508 14.923 -31.020 1.00 20.31 190 PHE A O 1
ATOM 1473 N N . GLU A 1 191 ? 14.247 17.042 -31.279 1.00 24.78 191 GLU A N 1
ATOM 1474 C CA . GLU A 1 191 ? 13.062 17.779 -30.834 1.00 24.78 191 GLU A CA 1
ATOM 1475 C C . GLU A 1 191 ? 12.034 17.856 -31.971 1.00 24.78 191 GLU A C 1
ATOM 1477 O O . GLU A 1 191 ? 12.292 18.476 -33.000 1.00 24.78 191 GLU A O 1
ATOM 1482 N N . ALA A 1 192 ? 10.857 17.268 -31.767 1.00 20.92 192 ALA A N 1
ATOM 1483 C CA . ALA A 1 192 ? 9.567 17.826 -32.173 1.00 20.92 192 ALA A CA 1
ATOM 1484 C C . ALA A 1 192 ? 8.445 17.014 -31.509 1.00 20.92 192 ALA A C 1
ATOM 1486 O O . ALA A 1 192 ? 8.511 15.794 -31.390 1.00 20.92 192 ALA A O 1
ATOM 1487 N N . ASP A 1 193 ? 7.440 17.736 -31.037 1.00 22.70 193 ASP A N 1
ATOM 1488 C CA . ASP A 1 193 ? 6.420 17.329 -30.082 1.00 22.70 193 ASP A CA 1
ATOM 1489 C C . ASP A 1 193 ? 5.631 16.037 -30.376 1.00 22.70 193 ASP A C 1
ATOM 1491 O O . ASP A 1 193 ? 5.094 15.821 -31.461 1.00 22.70 193 ASP A O 1
ATOM 1495 N N . CYS A 1 194 ? 5.418 15.305 -29.276 1.00 21.81 194 CYS A N 1
ATOM 1496 C CA . CYS A 1 194 ? 4.316 14.385 -28.976 1.00 21.81 194 CYS A CA 1
ATOM 1497 C C . CYS A 1 194 ? 4.268 12.994 -29.649 1.00 21.81 194 CYS A C 1
ATOM 1499 O O . CYS A 1 194 ? 3.613 12.785 -30.664 1.00 21.81 194 CYS A O 1
ATOM 1501 N N . ASN A 1 195 ? 4.769 12.011 -28.882 1.00 28.09 195 ASN A N 1
ATOM 1502 C CA . ASN A 1 195 ? 4.116 10.733 -28.547 1.00 28.09 195 ASN A CA 1
ATOM 1503 C C . ASN A 1 195 ? 3.501 9.927 -29.703 1.00 28.09 195 ASN A C 1
ATOM 1505 O O . ASN A 1 195 ? 2.345 10.157 -30.037 1.00 28.09 195 ASN A O 1
ATOM 1509 N N . TYR A 1 196 ? 4.211 8.907 -30.196 1.00 28.53 196 TYR A N 1
ATOM 1510 C CA . TYR A 1 196 ? 3.732 7.527 -30.427 1.00 28.53 196 TYR A CA 1
ATOM 1511 C C . TYR A 1 196 ? 4.669 6.819 -31.412 1.00 28.53 196 TYR A C 1
ATOM 1513 O O . TYR A 1 196 ? 4.816 7.294 -32.526 1.00 28.53 196 TYR A O 1
ATOM 1521 N N . ILE A 1 197 ? 5.249 5.686 -31.002 1.00 27.23 197 ILE A N 1
ATOM 1522 C CA . ILE A 1 197 ? 5.551 4.453 -31.767 1.00 27.23 197 ILE A CA 1
ATOM 1523 C C . ILE A 1 197 ? 6.625 3.707 -30.959 1.00 27.23 197 ILE A C 1
ATOM 1525 O O . ILE A 1 197 ? 7.821 3.854 -31.173 1.00 27.23 197 ILE A O 1
ATOM 1529 N N . GLU A 1 198 ? 6.191 2.887 -30.002 1.00 26.53 198 GLU A N 1
ATOM 1530 C CA . GLU A 1 198 ? 7.016 1.784 -29.511 1.00 26.53 198 GLU A CA 1
ATOM 1531 C C . GLU A 1 198 ? 6.219 0.469 -29.589 1.00 26.53 198 GLU A C 1
ATOM 1533 O O . GLU A 1 198 ? 5.426 0.134 -28.717 1.00 26.53 198 GLU A O 1
ATOM 1538 N N . LYS A 1 199 ? 6.490 -0.269 -30.678 1.00 33.59 199 LYS A N 1
ATOM 1539 C CA . LYS A 1 199 ? 6.894 -1.691 -30.648 1.00 33.59 199 LYS A CA 1
ATOM 1540 C C . LYS A 1 199 ? 5.841 -2.807 -30.476 1.00 33.59 199 LYS A C 1
ATOM 1542 O O . LYS A 1 199 ? 6.097 -3.767 -29.763 1.00 33.59 199 LYS A O 1
ATOM 1547 N N . ALA A 1 200 ? 4.744 -2.763 -31.241 1.00 25.98 200 ALA A N 1
ATOM 1548 C CA . ALA A 1 200 ? 4.122 -3.937 -31.899 1.00 25.98 200 ALA A CA 1
ATOM 1549 C C . ALA A 1 200 ? 2.940 -3.469 -32.770 1.00 25.98 200 ALA A C 1
ATOM 1551 O O . ALA A 1 200 ? 1.941 -2.995 -32.236 1.00 25.98 200 ALA A O 1
ATOM 1552 N N . CYS A 1 201 ? 3.013 -3.595 -34.098 1.00 35.84 201 CYS A N 1
ATOM 1553 C CA . CYS A 1 201 ? 1.952 -3.094 -34.981 1.00 35.84 201 CYS A CA 1
ATOM 1554 C C . CYS A 1 201 ? 1.346 -4.213 -35.833 1.00 35.84 201 CYS A C 1
ATOM 1556 O O . CYS A 1 201 ? 1.756 -4.426 -36.968 1.00 35.84 201 CYS A O 1
ATOM 1558 N N . VAL A 1 202 ? 0.302 -4.866 -35.313 1.00 32.06 202 VAL A N 1
ATOM 1559 C CA . VAL A 1 202 ? -0.826 -5.239 -36.175 1.00 32.06 202 VAL A CA 1
ATOM 1560 C C . VAL A 1 202 ? -1.661 -3.972 -36.342 1.00 32.06 202 VAL A C 1
ATOM 1562 O O . VAL A 1 202 ? -2.309 -3.530 -35.394 1.00 32.06 202 VAL A O 1
ATOM 1565 N N . LEU A 1 203 ? -1.618 -3.350 -37.521 1.00 38.50 203 LEU A N 1
ATOM 1566 C CA . LEU A 1 203 ? -2.486 -2.209 -37.831 1.00 38.50 203 LEU A CA 1
ATOM 1567 C C . LEU A 1 203 ? -3.832 -2.742 -38.335 1.00 38.50 203 LEU A C 1
ATOM 1569 O O . LEU A 1 203 ? -3.868 -3.542 -39.269 1.00 38.50 203 LEU A O 1
ATOM 1573 N N . VAL A 1 204 ? -4.933 -2.301 -37.719 1.00 32.66 204 VAL A N 1
ATOM 1574 C CA . VAL A 1 204 ? -6.299 -2.532 -38.210 1.00 32.66 204 VAL A CA 1
ATOM 1575 C C . VAL A 1 204 ? -6.793 -1.244 -38.866 1.00 32.66 204 VAL A C 1
ATOM 1577 O O . VAL A 1 204 ? -6.966 -0.235 -38.187 1.00 32.66 204 VAL A O 1
ATOM 1580 N N . LEU A 1 205 ? -6.985 -1.256 -40.187 1.00 33.97 205 LEU A N 1
ATOM 1581 C CA . LEU A 1 205 ? -7.410 -0.081 -40.964 1.00 33.97 205 LEU A CA 1
ATOM 1582 C C . LEU A 1 205 ? -8.870 -0.222 -41.395 1.00 33.97 205 LEU A C 1
ATOM 1584 O O . LEU A 1 205 ? -9.139 -1.085 -42.220 1.00 33.97 205 LEU A O 1
ATOM 1588 N N . GLU A 1 206 ? -9.789 0.610 -40.894 1.00 27.52 206 GLU A N 1
ATOM 1589 C CA . GLU A 1 206 ? -11.199 0.628 -41.330 1.00 27.52 206 GLU A CA 1
ATOM 1590 C C . GLU A 1 206 ? -11.365 1.196 -42.757 1.00 27.52 206 GLU A C 1
ATOM 1592 O O . GLU A 1 206 ? -10.890 2.287 -43.075 1.00 27.52 206 GLU A O 1
ATOM 1597 N N . TYR A 1 207 ? -12.105 0.485 -43.607 1.00 30.56 207 TYR A N 1
ATOM 1598 C CA . TYR A 1 207 ? -12.614 0.923 -44.906 1.00 30.56 207 TYR A CA 1
ATOM 1599 C C . TYR A 1 207 ? -14.109 1.242 -44.777 1.00 30.56 207 TYR A C 1
ATOM 1601 O O . TYR A 1 207 ? -14.938 0.346 -44.601 1.00 30.56 207 TYR A O 1
ATOM 1609 N N . ILE A 1 208 ? -14.481 2.519 -44.896 1.00 29.23 208 ILE A N 1
ATOM 1610 C CA . ILE A 1 208 ? -15.891 2.914 -45.005 1.00 29.23 208 ILE A CA 1
ATOM 1611 C C . ILE A 1 208 ? -16.297 2.797 -46.476 1.00 29.23 208 ILE A C 1
ATOM 1613 O O . ILE A 1 208 ? -16.054 3.698 -47.277 1.00 29.23 208 ILE A O 1
ATOM 1617 N N . ALA A 1 209 ? -16.942 1.687 -46.835 1.00 26.45 209 ALA A N 1
ATOM 1618 C CA . ALA A 1 209 ? -17.666 1.589 -48.096 1.00 26.45 209 ALA A CA 1
ATOM 1619 C C . ALA A 1 209 ? -18.927 2.464 -48.004 1.00 26.45 209 ALA A C 1
ATOM 1621 O O . ALA A 1 209 ? -19.836 2.166 -47.224 1.00 26.45 209 ALA A O 1
ATOM 1622 N N . ALA A 1 210 ? -19.007 3.537 -48.792 1.00 26.42 210 ALA A N 1
ATOM 1623 C CA . ALA A 1 210 ? -20.263 4.253 -48.979 1.00 26.42 210 ALA A CA 1
ATOM 1624 C C . ALA A 1 210 ? -21.270 3.300 -49.651 1.00 26.42 210 ALA A C 1
ATOM 1626 O O . ALA A 1 210 ? -21.149 2.984 -50.832 1.00 26.42 210 ALA A O 1
ATOM 1627 N N . LYS A 1 211 ? -22.238 2.783 -48.886 1.00 27.06 211 LYS A N 1
ATOM 1628 C CA . LYS A 1 211 ? -23.383 2.052 -49.441 1.00 27.06 211 LYS A CA 1
ATOM 1629 C C . LYS A 1 211 ? -24.339 3.062 -50.067 1.00 27.06 211 LYS A C 1
ATOM 1631 O O . LYS A 1 211 ? -25.100 3.712 -49.353 1.00 27.06 211 LYS A O 1
ATOM 1636 N N . ASP A 1 212 ? -24.316 3.150 -51.390 1.00 28.16 212 ASP A N 1
ATOM 1637 C CA . ASP A 1 212 ? -25.356 3.819 -52.163 1.00 28.16 212 ASP A CA 1
ATOM 1638 C C . ASP A 1 212 ? -26.652 3.001 -52.094 1.00 28.16 212 ASP A C 1
ATOM 1640 O O . ASP A 1 212 ? -26.861 2.021 -52.806 1.00 28.16 212 ASP A O 1
ATOM 1644 N N . HIS A 1 213 ? -27.541 3.416 -51.200 1.00 29.94 213 HIS A N 1
ATOM 1645 C CA . HIS A 1 213 ? -28.970 3.191 -51.341 1.00 29.94 213 HIS A CA 1
ATOM 1646 C C . HIS A 1 213 ? -29.671 4.502 -51.011 1.00 29.94 213 HIS A C 1
ATOM 1648 O O . HIS A 1 213 ? -29.944 4.775 -49.843 1.00 29.94 213 HIS A O 1
ATOM 1654 N N . LYS A 1 214 ? -30.000 5.288 -52.041 1.00 28.80 214 LYS A N 1
ATOM 1655 C CA . LYS A 1 214 ? -31.286 5.989 -52.109 1.00 28.80 214 LYS A CA 1
ATOM 1656 C C . LYS A 1 214 ? -31.610 6.455 -53.525 1.00 28.80 214 LYS A C 1
ATOM 1658 O O . LYS A 1 214 ? -30.828 7.093 -54.214 1.00 28.80 214 LYS A O 1
ATOM 1663 N N . SER A 1 215 ? -32.816 6.069 -53.907 1.00 26.25 215 SER A N 1
ATOM 1664 C CA . SER A 1 215 ? -33.600 6.506 -55.044 1.00 26.25 215 SER A CA 1
ATOM 1665 C C . SER A 1 215 ? -33.805 8.021 -55.086 1.00 26.25 215 SER A C 1
ATOM 1667 O O . SER A 1 215 ? -34.104 8.614 -54.054 1.00 26.25 215 SER A O 1
ATOM 1669 N N . ALA A 1 216 ? -33.779 8.538 -56.314 1.00 29.03 216 ALA A N 1
ATOM 1670 C CA . ALA A 1 216 ? -34.644 9.568 -56.893 1.00 29.03 216 ALA A CA 1
ATOM 1671 C C . ALA A 1 216 ? -34.835 10.915 -56.160 1.00 29.03 216 ALA A C 1
ATOM 1673 O O . ALA A 1 216 ? -35.407 10.987 -55.078 1.00 29.03 216 ALA A O 1
ATOM 1674 N N . ASN A 1 217 ? -34.523 11.964 -56.932 1.00 27.30 217 ASN A N 1
ATOM 1675 C CA . ASN A 1 217 ? -34.912 13.373 -56.814 1.00 27.30 217 ASN A CA 1
ATOM 1676 C C . ASN A 1 217 ? -34.161 14.203 -55.761 1.00 27.30 217 ASN A C 1
ATOM 1678 O O . ASN A 1 217 ? -34.604 14.318 -54.627 1.00 27.30 217 ASN A O 1
ATOM 1682 N N . ASP A 1 218 ? -33.075 14.866 -56.165 1.00 27.22 218 ASP A N 1
ATOM 1683 C CA . ASP A 1 218 ? -33.179 16.273 -56.580 1.00 27.22 218 ASP A CA 1
ATOM 1684 C C . ASP A 1 218 ? -31.916 16.746 -57.322 1.00 27.22 218 ASP A C 1
ATOM 1686 O O . ASP A 1 218 ? -30.837 16.170 -57.195 1.00 27.22 218 ASP A O 1
ATOM 1690 N N . VAL A 1 219 ? -32.094 17.756 -58.169 1.00 28.84 219 VAL A N 1
ATOM 1691 C CA . VAL A 1 219 ? -31.176 18.214 -59.223 1.00 28.84 219 VAL A CA 1
ATOM 1692 C C . VAL A 1 219 ? -30.640 19.622 -58.902 1.00 28.84 219 VAL A C 1
ATOM 1694 O O . VAL A 1 219 ? -31.423 20.463 -58.469 1.00 28.84 219 VAL A O 1
ATOM 1697 N N . ARG A 1 220 ? -29.364 19.878 -59.278 1.00 27.25 220 ARG A N 1
ATOM 1698 C CA . ARG A 1 220 ? -28.582 21.157 -59.344 1.00 27.25 220 ARG A CA 1
ATOM 1699 C C . ARG A 1 220 ? -27.803 21.524 -58.068 1.00 27.25 220 ARG A C 1
ATOM 1701 O O . ARG A 1 220 ? -28.377 21.508 -56.993 1.00 27.25 220 ARG A O 1
ATOM 1708 N N . ASN A 1 221 ? -26.529 21.930 -58.087 1.00 27.48 221 ASN A N 1
ATOM 1709 C CA . ASN A 1 221 ? -25.544 22.224 -59.140 1.00 27.48 221 ASN A CA 1
ATOM 1710 C C . ASN A 1 221 ? -24.122 22.051 -58.554 1.00 27.48 221 ASN A C 1
ATOM 1712 O O . ASN A 1 221 ? -23.930 22.230 -57.353 1.00 27.48 221 ASN A O 1
ATOM 1716 N N . GLU A 1 222 ? -23.179 21.720 -59.437 1.00 29.28 222 GLU A N 1
ATOM 1717 C CA . GLU A 1 222 ? -21.713 21.643 -59.278 1.00 29.28 222 GLU A CA 1
ATOM 1718 C C . GLU A 1 222 ? -21.138 23.013 -58.823 1.00 29.28 222 GLU A C 1
ATOM 1720 O O . GLU A 1 222 ? -21.756 24.045 -59.076 1.00 29.28 222 GLU A O 1
ATOM 1725 N N . ASP A 1 223 ? -20.083 23.104 -58.003 1.00 26.36 223 ASP A N 1
ATOM 1726 C CA . ASP A 1 223 ? -18.691 22.818 -58.377 1.00 26.36 223 ASP A CA 1
ATOM 1727 C C . ASP A 1 223 ? -17.776 22.480 -57.172 1.00 26.36 223 ASP A C 1
ATOM 1729 O O . ASP A 1 223 ? -17.850 23.098 -56.110 1.00 26.36 223 ASP A O 1
ATOM 1733 N N . ASP A 1 224 ? -16.894 21.503 -57.417 1.00 29.81 224 ASP A N 1
ATOM 1734 C CA . ASP A 1 224 ? -15.600 21.183 -56.787 1.00 29.81 224 ASP A CA 1
ATOM 1735 C C . ASP A 1 224 ? -15.467 21.161 -55.247 1.00 29.81 224 ASP A C 1
ATOM 1737 O O . ASP A 1 224 ? -14.972 22.092 -54.611 1.00 29.81 224 ASP A O 1
ATOM 1741 N N . ASP A 1 225 ? -15.754 19.995 -54.653 1.00 25.59 225 ASP A N 1
ATOM 1742 C CA . ASP A 1 225 ? -15.240 19.615 -53.331 1.00 25.59 225 ASP A CA 1
ATOM 1743 C C . ASP A 1 225 ? -14.472 18.287 -53.450 1.00 25.59 225 ASP A C 1
ATOM 1745 O O . ASP A 1 225 ? -15.038 17.202 -53.640 1.00 25.59 225 ASP A O 1
ATOM 1749 N N . HIS A 1 226 ? -13.141 18.371 -53.388 1.00 28.50 226 HIS A N 1
ATOM 1750 C CA . HIS A 1 226 ? -12.265 17.213 -53.256 1.00 28.50 226 HIS A CA 1
ATOM 1751 C C . HIS A 1 226 ? -12.632 16.469 -51.964 1.00 28.50 226 HIS A C 1
ATOM 1753 O O . HIS A 1 226 ? -12.288 16.895 -50.861 1.00 28.50 226 HIS A O 1
ATOM 1759 N N . LYS A 1 227 ? -13.309 15.323 -52.119 1.00 26.69 227 LYS A N 1
ATOM 1760 C CA . LYS A 1 227 ? -13.635 14.350 -51.065 1.00 26.69 227 LYS A CA 1
ATOM 1761 C C . LYS A 1 227 ? -12.385 13.990 -50.257 1.00 26.69 227 LYS A C 1
ATOM 1763 O O . LYS A 1 227 ? -11.653 13.058 -50.583 1.00 26.69 227 LYS A O 1
ATOM 1768 N N . THR A 1 228 ? -12.148 14.720 -49.176 1.00 26.14 228 THR A N 1
ATOM 1769 C CA . THR A 1 228 ? -11.105 14.421 -48.201 1.00 26.14 228 THR A CA 1
ATOM 1770 C C . THR A 1 228 ? -11.597 13.296 -47.299 1.00 26.14 228 THR A C 1
ATOM 1772 O O . THR A 1 228 ? -12.532 13.447 -46.512 1.00 26.14 228 THR A O 1
ATOM 1775 N N . THR A 1 229 ? -10.954 12.136 -47.417 1.00 28.31 229 THR A N 1
ATOM 1776 C CA . THR A 1 229 ? -11.065 11.028 -46.468 1.00 28.31 229 THR A CA 1
ATOM 1777 C C . THR A 1 229 ? -10.716 11.545 -45.070 1.00 28.31 229 THR A C 1
ATOM 1779 O O . THR A 1 229 ? -9.548 11.768 -44.753 1.00 28.31 229 THR A O 1
ATOM 1782 N N . LYS A 1 230 ? -11.720 11.782 -44.218 1.00 24.61 230 LYS A N 1
ATOM 1783 C CA . LYS A 1 230 ? -11.494 12.138 -42.812 1.00 24.61 230 LYS A CA 1
ATOM 1784 C C . LYS A 1 230 ? -11.024 10.898 -42.054 1.00 24.61 230 LYS A C 1
ATOM 1786 O O . LYS A 1 230 ? -11.834 10.074 -41.637 1.00 24.61 230 LYS A O 1
ATOM 1791 N N . PHE A 1 231 ? -9.711 10.783 -41.866 1.00 29.25 231 PHE A N 1
ATOM 1792 C CA . PHE A 1 231 ? -9.102 9.818 -40.954 1.00 29.25 231 PHE A CA 1
ATOM 1793 C C . PHE A 1 231 ? -9.560 10.119 -39.522 1.00 29.25 231 PHE A C 1
ATOM 1795 O O . PHE A 1 231 ? -9.258 11.175 -38.964 1.00 29.25 231 PHE A O 1
ATOM 1802 N N . ARG A 1 232 ? -10.329 9.205 -38.922 1.00 26.78 232 ARG A N 1
ATOM 1803 C CA . ARG A 1 232 ? -10.671 9.280 -37.499 1.00 26.78 232 ARG A CA 1
ATOM 1804 C C . ARG A 1 232 ? -9.459 8.816 -36.688 1.00 26.78 232 ARG A C 1
ATOM 1806 O O . ARG A 1 232 ? -8.843 7.804 -36.997 1.00 26.78 232 ARG A O 1
ATOM 1813 N N . ARG A 1 233 ? -9.119 9.623 -35.683 1.00 27.77 233 ARG A N 1
ATOM 1814 C CA . ARG A 1 233 ? -7.964 9.515 -34.783 1.00 27.77 233 ARG A CA 1
ATOM 1815 C C . ARG A 1 233 ? -7.710 8.072 -34.320 1.00 27.77 233 ARG A C 1
ATOM 1817 O O . ARG A 1 233 ? -8.603 7.438 -33.764 1.00 27.77 233 ARG A O 1
ATOM 1824 N N . LEU A 1 234 ? -6.471 7.625 -34.532 1.00 29.78 234 LEU A N 1
ATOM 1825 C CA . LEU A 1 234 ? -5.871 6.385 -34.040 1.00 29.78 234 LEU A CA 1
ATOM 1826 C C . LEU A 1 234 ? -6.224 6.148 -32.563 1.00 29.78 234 LEU A C 1
ATOM 1828 O O . LEU A 1 234 ? -5.830 6.930 -31.696 1.00 29.78 234 LEU A O 1
ATOM 1832 N N . VAL A 1 235 ? -6.935 5.059 -32.270 1.00 26.83 235 VAL A N 1
ATOM 1833 C CA . VAL A 1 235 ? -6.969 4.502 -30.915 1.00 26.83 235 VAL A CA 1
ATOM 1834 C C . VAL A 1 235 ? -5.733 3.621 -30.789 1.00 26.83 235 VAL A C 1
ATOM 1836 O O . VAL A 1 235 ? -5.732 2.464 -31.198 1.00 26.83 235 VAL A O 1
ATOM 1839 N N . SER A 1 236 ? -4.657 4.197 -30.260 1.00 29.70 236 SER A N 1
ATOM 1840 C CA . SER A 1 236 ? -3.575 3.404 -29.688 1.00 29.70 236 SER A CA 1
ATOM 1841 C C . SER A 1 236 ? -4.153 2.522 -28.581 1.00 29.70 236 SER A C 1
ATOM 1843 O O . SER A 1 236 ? -4.775 3.018 -27.636 1.00 29.70 236 SER A O 1
ATOM 1845 N N . VAL A 1 237 ? -3.927 1.217 -28.683 1.00 31.97 237 VAL A N 1
ATOM 1846 C CA . VAL A 1 237 ? -4.012 0.334 -27.525 1.00 31.97 237 VAL A CA 1
ATOM 1847 C C . VAL A 1 237 ? -2.652 0.429 -26.846 1.00 31.97 237 VAL A C 1
ATOM 1849 O O . VAL A 1 237 ? -1.713 -0.254 -27.247 1.00 31.97 237 VAL A O 1
ATOM 1852 N N . ASN A 1 238 ? -2.518 1.309 -25.852 1.00 36.12 238 ASN A N 1
ATOM 1853 C CA . ASN A 1 238 ? -1.337 1.279 -24.992 1.00 36.12 238 ASN A CA 1
ATOM 1854 C C . ASN A 1 238 ? -1.191 -0.146 -24.430 1.00 36.12 238 ASN A C 1
ATOM 1856 O O . ASN A 1 238 ? -2.198 -0.703 -23.971 1.00 36.12 238 ASN A O 1
ATOM 1860 N N . PRO A 1 239 ? 0.014 -0.747 -24.447 1.00 53.16 239 PRO A N 1
ATOM 1861 C CA . PRO A 1 239 ? 0.224 -2.022 -23.784 1.00 53.16 239 PRO A CA 1
ATOM 1862 C C . PRO A 1 239 ? -0.214 -1.892 -22.323 1.00 53.16 239 PRO A C 1
ATOM 1864 O O . PRO A 1 239 ? 0.075 -0.900 -21.648 1.00 53.16 239 PRO A O 1
ATOM 1867 N N . ILE A 1 240 ? -0.992 -2.868 -21.858 1.00 77.25 240 ILE A N 1
ATOM 1868 C CA . ILE A 1 240 ? -1.522 -2.878 -20.496 1.00 77.25 240 ILE A CA 1
ATOM 1869 C C . ILE A 1 240 ? -0.335 -2.956 -19.536 1.00 77.25 240 ILE A C 1
ATOM 1871 O O . ILE A 1 240 ? 0.328 -3.989 -19.473 1.00 77.25 240 ILE A O 1
ATOM 1875 N N . LYS A 1 241 ? -0.089 -1.883 -18.774 1.00 89.12 241 LYS A N 1
ATOM 1876 C CA . LYS A 1 241 ? 0.930 -1.886 -17.720 1.00 89.12 241 LYS A CA 1
ATOM 1877 C C . LYS A 1 241 ? 0.636 -2.980 -16.693 1.00 89.12 241 LYS A C 1
ATOM 1879 O O . LYS A 1 241 ? -0.511 -3.150 -16.263 1.00 89.12 241 LYS A O 1
ATOM 1884 N N . VAL A 1 242 ? 1.674 -3.685 -16.262 1.00 93.81 242 VAL A N 1
ATOM 1885 C CA . VAL A 1 242 ? 1.596 -4.756 -15.266 1.00 93.81 242 VAL A CA 1
ATOM 1886 C C . VAL A 1 242 ? 2.152 -4.264 -13.933 1.00 93.81 242 VAL A C 1
ATOM 1888 O O . VAL A 1 242 ? 3.310 -3.866 -13.845 1.00 93.81 242 VAL A O 1
ATOM 1891 N N . ALA A 1 243 ? 1.342 -4.323 -12.877 1.00 98.44 243 ALA A N 1
ATOM 1892 C CA . ALA A 1 243 ? 1.765 -3.981 -11.522 1.00 98.44 243 ALA A CA 1
ATOM 1893 C C . ALA A 1 243 ? 1.846 -5.226 -10.635 1.00 98.44 243 ALA A C 1
ATOM 1895 O O . ALA A 1 243 ? 0.920 -6.034 -10.623 1.00 98.44 243 ALA A O 1
ATOM 1896 N N . LEU A 1 244 ? 2.914 -5.354 -9.849 1.00 98.75 244 LEU A N 1
ATOM 1897 C CA . LEU A 1 244 ? 3.063 -6.366 -8.806 1.00 98.75 244 LEU A CA 1
ATOM 1898 C C . LEU A 1 244 ? 2.987 -5.709 -7.424 1.00 98.75 244 LEU A C 1
ATOM 1900 O O . LEU A 1 244 ? 3.814 -4.869 -7.087 1.00 98.75 244 LEU A O 1
ATOM 1904 N N . ILE A 1 245 ? 2.024 -6.116 -6.601 1.00 98.94 245 ILE A N 1
ATOM 1905 C CA . ILE A 1 245 ? 1.801 -5.581 -5.255 1.00 98.94 245 ILE A CA 1
ATOM 1906 C C . ILE A 1 245 ? 2.093 -6.674 -4.225 1.00 98.94 245 ILE A C 1
ATOM 1908 O O . ILE A 1 245 ? 1.402 -7.697 -4.174 1.00 98.94 245 ILE A O 1
ATOM 1912 N N . THR A 1 246 ? 3.078 -6.457 -3.354 1.00 98.88 246 THR A N 1
ATOM 1913 C CA . THR A 1 246 ? 3.221 -7.266 -2.135 1.00 98.88 246 THR A CA 1
ATOM 1914 C C . THR A 1 246 ? 2.303 -6.705 -1.054 1.00 98.88 246 THR A C 1
ATOM 1916 O O . THR A 1 246 ? 2.094 -5.498 -0.978 1.00 98.88 246 THR A O 1
ATOM 1919 N N . GLY A 1 247 ? 1.702 -7.562 -0.223 1.00 98.25 247 GLY A N 1
ATOM 1920 C CA . GLY A 1 247 ? 0.793 -7.087 0.829 1.00 98.25 247 GLY A CA 1
ATOM 1921 C C . GLY A 1 247 ? -0.547 -6.582 0.285 1.00 98.25 247 GLY A C 1
ATOM 1922 O O . GLY A 1 247 ? -1.211 -5.771 0.927 1.00 98.25 247 GLY A O 1
ATOM 1923 N N . ILE A 1 248 ? -0.965 -7.087 -0.882 1.00 98.44 248 ILE A N 1
ATOM 1924 C CA . ILE A 1 248 ? -2.203 -6.692 -1.575 1.00 98.44 248 ILE A CA 1
ATOM 1925 C C . ILE A 1 248 ? -3.468 -6.841 -0.707 1.00 98.44 248 ILE A C 1
ATOM 1927 O O . ILE A 1 248 ? -4.430 -6.099 -0.867 1.00 98.44 248 ILE A O 1
ATOM 1931 N N . THR A 1 249 ? -3.466 -7.776 0.248 1.00 98.00 249 THR A N 1
ATOM 1932 C CA . THR A 1 249 ? -4.586 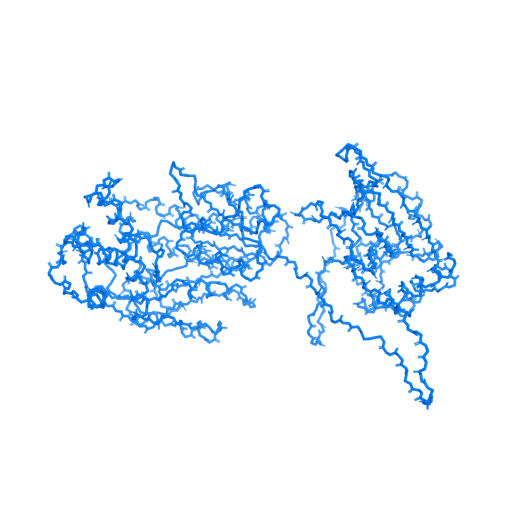-8.028 1.172 1.00 98.00 249 THR A CA 1
ATOM 1933 C C . THR A 1 249 ? -4.662 -7.033 2.337 1.00 98.00 249 THR A C 1
ATOM 1935 O O . THR A 1 249 ? -5.599 -7.079 3.144 1.00 98.00 249 THR A O 1
ATOM 1938 N N . GLY A 1 250 ? -3.666 -6.153 2.463 1.00 97.94 250 GLY A N 1
ATOM 1939 C CA . GLY A 1 250 ? -3.633 -5.064 3.431 1.00 97.94 250 GLY A CA 1
ATOM 1940 C C . GLY A 1 250 ? -4.592 -3.926 3.075 1.00 97.94 250 GLY A C 1
ATOM 1941 O O . GLY A 1 250 ? -5.290 -3.959 2.063 1.00 97.94 250 GLY A O 1
ATOM 1942 N N . GLN A 1 251 ? -4.627 -2.902 3.929 1.00 98.50 251 GLN A N 1
ATOM 1943 C CA . GLN A 1 251 ? -5.412 -1.691 3.676 1.00 98.50 251 GLN A CA 1
ATOM 1944 C C . GLN A 1 251 ? -4.994 -1.045 2.352 1.00 98.50 251 GLN A C 1
ATOM 1946 O O . GLN A 1 251 ? -5.809 -0.929 1.438 1.00 98.50 251 GLN A O 1
ATOM 1951 N N . ASP A 1 252 ? -3.725 -0.670 2.241 1.00 98.75 252 ASP A N 1
ATOM 1952 C CA . ASP A 1 252 ? -3.256 0.152 1.127 1.00 98.75 252 ASP A CA 1
ATOM 1953 C C . ASP A 1 252 ? -3.207 -0.672 -0.158 1.00 98.75 252 ASP A C 1
ATOM 1955 O O . ASP A 1 252 ? -3.635 -0.204 -1.205 1.00 98.75 252 ASP A O 1
ATOM 1959 N N . GLY A 1 253 ? -2.823 -1.950 -0.059 1.00 98.56 253 GLY A N 1
ATOM 1960 C CA . GLY A 1 253 ? -2.885 -2.896 -1.171 1.00 98.56 253 GLY A CA 1
ATOM 1961 C C . GLY A 1 253 ? -4.275 -2.988 -1.805 1.00 98.56 253 GLY A C 1
ATOM 1962 O O . GLY A 1 253 ? -4.381 -2.999 -3.031 1.00 98.56 253 GLY A O 1
ATOM 1963 N N . SER A 1 254 ? -5.344 -2.967 -0.999 1.00 98.44 254 SER A N 1
ATOM 1964 C CA . SER A 1 254 ? -6.715 -3.001 -1.520 1.00 98.44 254 SER A CA 1
ATOM 1965 C C . SER A 1 254 ? -7.102 -1.727 -2.282 1.00 98.44 254 SER A C 1
ATOM 1967 O O . SER A 1 254 ? -7.642 -1.826 -3.380 1.00 98.44 254 SER A O 1
ATOM 1969 N N . TYR A 1 255 ? -6.775 -0.540 -1.756 1.00 98.75 255 TYR A N 1
ATOM 1970 C CA . TYR A 1 255 ? -7.063 0.733 -2.430 1.00 98.75 255 TYR A CA 1
ATOM 1971 C C . TYR A 1 255 ? -6.182 0.946 -3.664 1.00 98.75 255 TYR A C 1
ATOM 1973 O O . TYR A 1 255 ? -6.670 1.382 -4.706 1.00 98.75 255 TYR A O 1
ATOM 1981 N N . LEU A 1 256 ? -4.895 0.597 -3.582 1.00 98.81 256 LEU A N 1
ATOM 1982 C CA . LEU A 1 256 ? -3.975 0.689 -4.713 1.00 98.81 256 LEU A CA 1
ATOM 1983 C C . LEU A 1 256 ? -4.421 -0.234 -5.851 1.00 98.81 256 LEU A C 1
ATOM 1985 O O . LEU A 1 256 ? -4.369 0.156 -7.013 1.00 98.81 256 LEU A O 1
ATOM 1989 N N . THR A 1 257 ? -4.918 -1.429 -5.529 1.00 98.31 257 THR A N 1
ATOM 1990 C CA . THR A 1 257 ? -5.478 -2.350 -6.528 1.00 98.31 257 THR A CA 1
ATOM 1991 C C . THR A 1 257 ? -6.647 -1.715 -7.280 1.00 98.31 257 THR A C 1
ATOM 1993 O O . THR A 1 257 ? -6.658 -1.732 -8.510 1.00 98.31 257 THR A O 1
ATOM 1996 N N . GLU A 1 258 ? -7.608 -1.116 -6.570 1.00 95.81 258 GLU A N 1
ATOM 1997 C CA . GLU A 1 258 ? -8.745 -0.419 -7.190 1.00 95.81 258 GLU A CA 1
ATOM 1998 C C . GLU A 1 258 ? -8.277 0.734 -8.084 1.00 95.81 258 GLU A C 1
ATOM 2000 O O . GLU A 1 258 ? -8.712 0.847 -9.235 1.00 95.81 258 GLU A O 1
ATOM 2005 N N . LEU A 1 259 ? -7.334 1.543 -7.590 1.00 97.19 259 LEU A N 1
ATOM 2006 C CA . LEU A 1 259 ? -6.752 2.652 -8.337 1.00 97.19 259 LEU A CA 1
ATOM 2007 C C . LEU A 1 259 ? -6.096 2.169 -9.637 1.00 97.19 259 LEU A C 1
ATOM 2009 O O . LEU A 1 259 ? -6.414 2.679 -10.711 1.00 97.19 259 LEU A O 1
ATOM 2013 N N . LEU A 1 260 ? -5.210 1.177 -9.570 1.00 96.38 260 LEU A N 1
ATOM 2014 C CA . LEU A 1 260 ? -4.473 0.687 -10.736 1.00 96.38 260 LEU A CA 1
ATOM 2015 C C . LEU A 1 260 ? -5.400 0.008 -11.755 1.00 96.38 260 LEU A C 1
ATOM 2017 O O . LEU A 1 260 ? -5.288 0.266 -12.956 1.00 96.38 260 LEU A O 1
ATOM 2021 N N . LEU A 1 261 ? -6.382 -0.780 -11.303 1.00 90.31 261 LEU A N 1
ATOM 2022 C CA . LEU A 1 261 ? -7.393 -1.365 -12.191 1.00 90.31 261 LEU A CA 1
ATOM 2023 C C . LEU A 1 261 ? -8.217 -0.288 -12.910 1.00 90.31 261 LEU A C 1
ATOM 2025 O O . LEU A 1 261 ? -8.498 -0.433 -14.107 1.00 90.31 261 LEU A O 1
ATOM 2029 N N . SER A 1 262 ? -8.571 0.803 -12.219 1.00 88.12 262 SER A N 1
ATOM 2030 C CA . SER A 1 262 ? -9.267 1.946 -12.830 1.00 88.12 262 SER A CA 1
ATOM 2031 C C . SER A 1 262 ? -8.411 2.661 -13.884 1.00 88.12 262 SER A C 1
ATOM 2033 O O . SER A 1 262 ? -8.938 3.149 -14.879 1.00 88.12 262 SER A O 1
ATOM 2035 N N . LYS A 1 263 ? -7.081 2.637 -13.721 1.00 87.62 263 LYS A N 1
ATOM 2036 C CA . LYS A 1 263 ? -6.096 3.195 -14.662 1.00 87.62 263 LYS A CA 1
ATOM 2037 C C . LYS A 1 263 ? -5.729 2.253 -15.811 1.00 87.62 263 LYS A C 1
ATOM 2039 O O . LYS A 1 263 ? -4.852 2.577 -16.604 1.00 87.62 263 LYS A O 1
ATOM 2044 N N . GLY A 1 264 ? -6.380 1.096 -15.915 1.00 85.50 264 GLY A N 1
ATOM 2045 C CA . GLY A 1 264 ? -6.162 0.164 -17.021 1.00 85.50 264 GLY A CA 1
ATOM 2046 C C . GLY A 1 264 ? -5.127 -0.931 -16.760 1.00 85.50 264 GLY A C 1
ATOM 2047 O O . GLY A 1 264 ? -4.954 -1.767 -17.638 1.00 85.50 264 GLY A O 1
ATOM 2048 N N . TYR A 1 265 ? -4.492 -0.987 -15.584 1.00 89.88 265 TYR A N 1
ATOM 2049 C CA . TYR A 1 265 ? -3.422 -1.951 -15.297 1.00 89.88 265 TYR A CA 1
ATOM 2050 C C . TYR A 1 265 ? -3.921 -3.403 -15.239 1.00 89.88 265 TYR A C 1
ATOM 2052 O O . TYR A 1 265 ? -5.082 -3.676 -14.913 1.00 89.88 265 TYR A O 1
ATOM 2060 N N . SER A 1 266 ? -2.996 -4.334 -15.484 1.00 91.00 266 SER A N 1
ATOM 2061 C CA . SER A 1 266 ? -3.067 -5.716 -15.005 1.00 91.00 266 SER A CA 1
ATOM 2062 C C . SER A 1 266 ? -2.372 -5.792 -13.647 1.00 91.00 266 SER A C 1
ATOM 2064 O O . SER A 1 266 ? -1.172 -5.554 -13.542 1.00 91.00 266 SER A O 1
ATOM 2066 N N . VAL A 1 267 ? -3.119 -6.103 -12.592 1.00 96.12 267 VAL A N 1
ATOM 2067 C CA . VAL A 1 267 ? -2.631 -6.114 -11.211 1.00 96.12 267 VAL A CA 1
ATOM 2068 C C . VAL A 1 267 ? -2.378 -7.543 -10.750 1.00 96.12 267 VAL A C 1
ATOM 2070 O O . VAL A 1 267 ? -3.249 -8.410 -10.782 1.00 96.12 267 VAL A O 1
ATOM 2073 N N . HIS A 1 268 ? -1.169 -7.790 -10.277 1.00 97.00 268 HIS A N 1
ATOM 2074 C CA . HIS A 1 268 ? -0.756 -9.040 -9.675 1.00 97.00 268 HIS A CA 1
ATOM 2075 C C . HIS A 1 268 ? -0.465 -8.813 -8.196 1.00 97.00 268 HIS A C 1
ATOM 2077 O O . HIS A 1 268 ? 0.228 -7.873 -7.824 1.00 97.00 268 HIS A O 1
ATOM 2083 N N . GLY A 1 269 ? -0.993 -9.679 -7.341 1.00 97.94 269 GLY A N 1
ATOM 2084 C CA . GLY A 1 269 ? -0.850 -9.576 -5.898 1.00 97.94 269 GLY A CA 1
ATOM 2085 C C . GLY A 1 269 ? -0.142 -10.776 -5.300 1.00 97.94 269 GLY A C 1
ATOM 2086 O O . GLY A 1 269 ? -0.530 -11.910 -5.576 1.00 97.94 269 GLY A O 1
ATOM 2087 N N . LEU A 1 270 ? 0.849 -10.537 -4.443 1.00 98.06 270 LEU A N 1
ATOM 2088 C CA . LEU A 1 270 ? 1.443 -11.591 -3.624 1.00 98.06 270 LEU A CA 1
ATOM 2089 C C . LEU A 1 270 ? 0.662 -11.741 -2.316 1.00 98.06 270 LEU A C 1
ATOM 2091 O O . LEU A 1 270 ? 0.493 -10.773 -1.566 1.00 98.06 270 LEU A O 1
ATOM 2095 N N . ILE A 1 271 ? 0.199 -12.960 -2.045 1.00 97.12 271 ILE A N 1
ATOM 2096 C CA . ILE A 1 271 ? -0.567 -13.320 -0.851 1.00 97.12 271 ILE A CA 1
ATOM 2097 C C . ILE A 1 271 ? 0.136 -14.426 -0.066 1.00 97.12 271 ILE A C 1
ATOM 2099 O O . ILE A 1 271 ? 0.700 -15.357 -0.639 1.00 97.12 271 ILE A O 1
ATOM 2103 N N . ARG A 1 272 ? 0.046 -14.369 1.265 1.00 95.81 272 ARG A N 1
ATOM 2104 C CA . ARG A 1 272 ? 0.494 -15.474 2.121 1.00 95.81 272 ARG A CA 1
ATOM 2105 C C . ARG A 1 272 ? -0.540 -16.590 2.117 1.00 95.81 272 ARG A C 1
ATOM 2107 O O . ARG A 1 272 ? -1.747 -16.325 2.129 1.00 95.81 272 ARG A O 1
ATOM 2114 N N . ARG A 1 273 ? -0.080 -17.839 2.192 1.00 94.31 273 ARG A N 1
ATOM 2115 C CA . ARG A 1 273 ? -0.962 -18.961 2.523 1.00 94.31 273 ARG A CA 1
ATOM 2116 C C . ARG A 1 273 ? -1.490 -18.763 3.945 1.00 94.31 273 ARG A C 1
ATOM 2118 O O . ARG A 1 273 ? -0.723 -18.511 4.867 1.00 94.31 273 ARG A O 1
ATOM 2125 N N . SER A 1 274 ? -2.796 -18.913 4.125 1.00 90.56 274 SER A N 1
ATOM 2126 C CA . SER A 1 274 ? -3.476 -18.831 5.420 1.00 90.56 274 SER A CA 1
ATOM 2127 C C . SER A 1 274 ? -4.436 -20.012 5.559 1.00 90.56 274 SER A C 1
ATOM 2129 O O . SER A 1 274 ? -4.944 -20.508 4.555 1.00 90.56 274 SER A O 1
ATOM 2131 N N . SER A 1 275 ? -4.652 -20.496 6.784 1.00 83.69 275 SER A N 1
ATOM 2132 C CA . SER A 1 275 ? -5.678 -21.511 7.075 1.00 83.69 275 SER A CA 1
ATOM 2133 C C . SER A 1 275 ? -7.098 -20.940 7.019 1.00 83.69 275 SER A C 1
ATOM 2135 O O . SER A 1 275 ? -8.037 -21.687 6.776 1.00 83.69 275 SER A O 1
ATOM 2137 N N . ASN A 1 276 ? -7.238 -19.624 7.199 1.00 87.75 276 ASN A N 1
ATOM 2138 C CA . ASN A 1 276 ? -8.488 -18.878 7.065 1.00 87.75 276 ASN A CA 1
ATOM 2139 C C . ASN A 1 276 ? -8.467 -17.996 5.812 1.00 87.75 276 ASN A C 1
ATOM 2141 O O . ASN A 1 276 ? -7.390 -17.614 5.339 1.00 87.75 276 ASN A O 1
ATOM 2145 N N . PHE A 1 277 ? -9.646 -17.594 5.326 1.00 84.81 277 PHE A N 1
ATOM 2146 C CA . PHE A 1 277 ? -9.748 -16.557 4.298 1.00 84.81 277 PHE A CA 1
ATOM 2147 C C . PHE A 1 277 ? -9.033 -15.281 4.762 1.00 84.81 277 PHE A C 1
ATOM 2149 O O . PHE A 1 277 ? -9.236 -14.818 5.882 1.00 84.81 277 PHE A O 1
ATOM 2156 N N . ASN A 1 278 ? -8.181 -14.726 3.902 1.00 89.81 278 ASN A N 1
ATOM 2157 C CA . ASN A 1 278 ? -7.374 -13.535 4.187 1.00 89.81 278 ASN A CA 1
ATOM 2158 C C . ASN A 1 278 ? -7.464 -12.475 3.073 1.00 89.81 278 ASN A C 1
ATOM 2160 O O . ASN A 1 278 ? -6.635 -11.568 3.010 1.00 89.81 278 ASN A O 1
ATOM 2164 N N . THR A 1 279 ? -8.460 -12.593 2.192 1.00 92.50 279 THR A N 1
ATOM 2165 C CA . THR A 1 279 ? -8.695 -11.728 1.025 1.00 92.50 279 THR A CA 1
ATOM 2166 C C . THR A 1 279 ? -9.915 -10.815 1.193 1.00 92.50 279 THR A C 1
ATOM 2168 O O . THR A 1 279 ? -10.366 -10.211 0.225 1.00 92.50 279 THR A O 1
ATOM 2171 N N . GLN A 1 280 ? -10.444 -10.654 2.413 1.00 93.69 280 GLN A N 1
ATOM 2172 C CA . GLN A 1 280 ? -11.692 -9.926 2.701 1.00 93.69 280 GLN A CA 1
ATOM 2173 C C . GLN A 1 280 ? -11.735 -8.527 2.069 1.00 93.69 280 GLN A C 1
ATOM 2175 O O . GLN A 1 280 ? -12.775 -8.116 1.568 1.00 93.69 280 GLN A O 1
ATOM 2180 N N . ARG A 1 281 ? -10.600 -7.813 2.051 1.00 95.44 281 ARG A N 1
ATOM 2181 C CA . ARG A 1 281 ? -10.496 -6.442 1.518 1.00 95.44 281 ARG A CA 1
ATOM 2182 C C . ARG A 1 281 ? -10.507 -6.341 -0.006 1.00 95.44 281 ARG A C 1
ATOM 2184 O O . ARG A 1 281 ? -10.604 -5.235 -0.517 1.00 95.44 281 ARG A O 1
ATOM 2191 N N . ILE A 1 282 ? -10.335 -7.454 -0.712 1.00 94.19 282 ILE A N 1
ATOM 2192 C CA . ILE A 1 282 ? -10.226 -7.498 -2.178 1.00 94.19 282 ILE A CA 1
ATOM 2193 C C . ILE A 1 282 ? -11.203 -8.499 -2.807 1.00 94.19 282 ILE A C 1
ATOM 2195 O O . ILE A 1 282 ? -11.237 -8.642 -4.026 1.00 94.19 282 ILE A O 1
ATOM 2199 N N . ASN A 1 283 ? -12.024 -9.179 -2.000 1.00 89.50 283 ASN A N 1
ATOM 2200 C CA . ASN A 1 283 ? -13.004 -10.151 -2.482 1.00 89.50 283 ASN A CA 1
ATOM 2201 C C . ASN A 1 283 ? -14.032 -9.521 -3.430 1.00 89.50 283 ASN A C 1
ATOM 2203 O O . ASN A 1 283 ? -14.445 -10.174 -4.378 1.00 89.50 283 ASN A O 1
ATOM 2207 N N . HIS A 1 284 ? -14.412 -8.256 -3.220 1.00 86.62 284 HIS A N 1
ATOM 2208 C CA . HIS A 1 284 ? -15.338 -7.540 -4.108 1.00 86.62 284 HIS A CA 1
ATOM 2209 C C . HIS A 1 284 ? -14.726 -7.183 -5.470 1.00 86.62 284 HIS A C 1
ATOM 2211 O O . HIS A 1 284 ? -15.456 -6.875 -6.406 1.00 86.62 284 HIS A O 1
ATOM 2217 N N . ILE A 1 285 ? -13.395 -7.222 -5.579 1.00 84.31 285 ILE A N 1
ATOM 2218 C CA . ILE A 1 285 ? -12.636 -6.992 -6.816 1.00 84.31 285 ILE A CA 1
ATOM 2219 C C . ILE A 1 285 ? -12.408 -8.317 -7.555 1.00 84.31 285 ILE A C 1
ATOM 2221 O O . ILE A 1 285 ? -12.222 -8.345 -8.773 1.00 84.31 285 ILE A O 1
ATOM 2225 N N . TYR A 1 286 ? -12.385 -9.428 -6.816 1.00 71.62 286 TYR A N 1
ATOM 2226 C CA . TYR A 1 286 ? -12.079 -10.741 -7.355 1.00 71.62 286 TYR A CA 1
ATOM 2227 C C . TYR A 1 286 ? -13.170 -11.213 -8.317 1.00 71.62 286 TYR A C 1
ATOM 2229 O O . TYR A 1 286 ? -14.347 -11.300 -7.973 1.00 71.62 286 TYR A O 1
ATOM 2237 N N . ILE A 1 287 ? -12.753 -11.531 -9.541 1.00 64.06 287 ILE A N 1
ATOM 2238 C CA . ILE A 1 287 ? -13.616 -12.088 -10.578 1.00 64.06 287 ILE A CA 1
ATOM 2239 C C . ILE A 1 287 ? -13.468 -13.608 -10.540 1.00 64.06 287 ILE A C 1
ATOM 2241 O O . ILE A 1 287 ? -12.351 -14.119 -10.472 1.00 64.06 287 ILE A O 1
ATOM 2245 N N . ASP A 1 288 ? -14.602 -14.306 -10.609 1.00 58.34 288 ASP A N 1
ATOM 2246 C CA . ASP A 1 288 ? -14.691 -15.767 -10.642 1.00 58.34 288 ASP A CA 1
ATOM 2247 C C . ASP A 1 288 ? -13.635 -16.393 -11.595 1.00 58.34 288 ASP A C 1
ATOM 2249 O O . ASP A 1 288 ? -13.523 -15.945 -12.746 1.00 58.34 288 ASP A O 1
ATOM 2253 N N . PRO A 1 289 ? -12.876 -17.427 -11.166 1.00 55.50 289 PRO A N 1
ATOM 2254 C CA . PRO A 1 289 ? -11.874 -18.116 -11.986 1.00 55.50 289 PRO A CA 1
ATOM 2255 C C . PRO A 1 289 ? -12.399 -18.626 -13.334 1.00 55.50 289 PRO A C 1
ATOM 2257 O O . PRO A 1 289 ? -11.651 -18.689 -14.310 1.00 55.50 289 PRO A O 1
ATOM 2260 N N . HIS A 1 290 ? -13.686 -18.955 -13.434 1.00 53.41 290 HIS A N 1
ATOM 2261 C CA . HIS A 1 290 ? -14.331 -19.376 -14.677 1.00 53.41 290 HIS A CA 1
ATOM 2262 C C . HIS A 1 290 ? -14.443 -18.230 -15.704 1.00 53.41 290 HIS A C 1
ATOM 2264 O O . HIS A 1 290 ? -14.596 -18.474 -16.900 1.00 53.41 290 HIS A O 1
ATOM 2270 N N . ASN A 1 291 ? -14.264 -16.980 -15.263 1.00 50.34 291 ASN A N 1
ATOM 2271 C CA . ASN A 1 291 ? -14.169 -15.768 -16.079 1.00 50.34 291 ASN A CA 1
ATOM 2272 C C . ASN A 1 291 ? -12.734 -15.200 -16.146 1.00 50.34 291 ASN A C 1
ATOM 2274 O O . ASN A 1 291 ? -12.546 -14.048 -16.544 1.00 50.34 291 ASN A O 1
ATOM 2278 N N . ALA A 1 292 ? -11.708 -15.995 -15.803 1.00 50.84 292 ALA A N 1
ATOM 2279 C CA . ALA A 1 292 ? -10.313 -15.551 -15.666 1.00 50.84 292 ALA A CA 1
ATOM 2280 C C . ALA A 1 292 ? -9.722 -14.852 -16.905 1.00 50.84 292 ALA A C 1
ATOM 2282 O O . ALA A 1 292 ? -8.834 -14.016 -16.764 1.00 50.84 292 ALA A O 1
ATOM 2283 N N . HIS A 1 293 ? -10.234 -15.125 -18.109 1.00 50.97 293 HIS A N 1
ATOM 2284 C CA . HIS A 1 293 ? -9.814 -14.440 -19.339 1.00 50.97 293 HIS A CA 1
ATOM 2285 C C . HIS A 1 293 ? -10.160 -12.935 -19.355 1.00 50.97 293 HIS A C 1
ATOM 2287 O O . HIS A 1 293 ? -9.593 -12.191 -20.148 1.00 50.97 293 HIS A O 1
ATOM 2293 N N . LYS A 1 294 ? -11.064 -12.477 -18.476 1.00 55.25 294 LYS A N 1
ATOM 2294 C CA . LYS A 1 294 ? -11.402 -11.057 -18.258 1.00 55.25 294 LYS A CA 1
ATOM 2295 C C . LYS A 1 294 ? -10.791 -10.484 -16.975 1.00 55.25 294 LYS A C 1
ATOM 2297 O O . LYS A 1 294 ? -10.889 -9.280 -16.739 1.00 55.25 294 LYS A O 1
ATOM 2302 N N . ALA A 1 295 ? -10.195 -11.324 -16.125 1.00 65.75 295 ALA A N 1
ATOM 2303 C CA . ALA A 1 295 ? -9.703 -10.909 -14.821 1.00 65.75 295 ALA A CA 1
ATOM 2304 C C . ALA A 1 295 ? -8.360 -10.182 -14.954 1.00 65.75 295 ALA A C 1
ATOM 2306 O O . ALA A 1 295 ? -7.320 -10.785 -15.217 1.00 65.75 295 ALA A O 1
ATOM 2307 N N . ARG A 1 296 ? -8.390 -8.865 -14.730 1.00 80.62 296 ARG A N 1
ATOM 2308 C CA . ARG A 1 296 ? -7.192 -8.013 -14.662 1.00 80.62 296 ARG A CA 1
ATOM 2309 C C . ARG A 1 296 ? -6.502 -8.052 -13.295 1.00 80.62 296 ARG A C 1
ATOM 2311 O O . ARG A 1 296 ? -5.486 -7.398 -13.132 1.00 80.62 296 ARG A O 1
ATOM 2318 N N . MET A 1 297 ? -7.034 -8.803 -12.327 1.00 90.38 297 MET A N 1
ATOM 2319 C CA . MET A 1 297 ? -6.410 -9.041 -11.023 1.00 90.38 297 MET A CA 1
ATOM 2320 C C . MET A 1 297 ? -6.063 -10.526 -10.868 1.00 90.38 297 MET A C 1
ATOM 2322 O O . MET A 1 297 ? -6.938 -11.376 -11.028 1.00 90.38 297 MET A O 1
ATOM 2326 N N . LYS A 1 298 ? -4.809 -10.842 -10.526 1.00 89.56 298 LYS A N 1
ATOM 2327 C CA . LYS A 1 298 ? -4.329 -12.216 -10.285 1.00 89.56 298 LYS A CA 1
ATOM 2328 C C . LYS A 1 298 ? -3.585 -12.304 -8.955 1.00 89.56 298 LYS A C 1
ATOM 2330 O O . LYS A 1 298 ? -2.783 -11.430 -8.646 1.00 89.56 298 LYS A O 1
ATOM 2335 N N . LEU A 1 299 ? -3.826 -13.360 -8.179 1.00 93.75 299 LEU A N 1
ATOM 2336 C CA . LEU A 1 299 ? -3.196 -13.568 -6.871 1.00 93.75 299 LEU A CA 1
ATOM 2337 C C . LEU A 1 299 ? -2.242 -14.760 -6.905 1.00 93.75 299 LEU A C 1
ATOM 2339 O O . LEU A 1 299 ? -2.555 -15.786 -7.508 1.00 93.75 299 LEU A O 1
ATOM 2343 N N . HIS A 1 300 ? -1.104 -14.622 -6.229 1.00 94.50 300 HIS A N 1
ATOM 2344 C CA . HIS A 1 300 ? -0.006 -15.584 -6.251 1.00 94.50 300 HIS A CA 1
ATOM 2345 C C . HIS A 1 300 ? 0.518 -15.834 -4.841 1.00 94.50 300 HIS A C 1
ATOM 2347 O O . HIS A 1 300 ? 0.704 -14.890 -4.073 1.00 94.50 300 HIS A O 1
ATOM 2353 N N . TYR A 1 301 ? 0.779 -17.093 -4.493 1.00 97.88 301 TYR A N 1
ATOM 2354 C CA . TYR A 1 301 ? 1.331 -17.420 -3.179 1.00 97.88 301 TYR A CA 1
ATOM 2355 C C . TYR A 1 301 ? 2.819 -17.089 -3.093 1.00 97.88 301 TYR A C 1
ATOM 2357 O O . TYR A 1 301 ? 3.608 -17.584 -3.899 1.00 97.88 301 TYR A O 1
ATOM 2365 N N . ALA A 1 302 ? 3.190 -16.285 -2.098 1.00 97.94 302 ALA A N 1
ATOM 2366 C CA . ALA A 1 302 ? 4.569 -15.930 -1.780 1.00 97.94 302 ALA A CA 1
ATOM 2367 C C . ALA A 1 302 ? 4.682 -15.400 -0.344 1.00 97.94 302 ALA A C 1
ATOM 2369 O O . ALA A 1 302 ? 3.676 -15.052 0.282 1.00 97.94 302 ALA A O 1
ATOM 2370 N N . ASP A 1 303 ? 5.911 -15.301 0.156 1.00 98.56 303 ASP A N 1
ATOM 2371 C CA . ASP A 1 303 ? 6.220 -14.639 1.422 1.00 98.56 303 ASP A CA 1
ATOM 2372 C C . ASP A 1 303 ? 7.505 -13.810 1.284 1.00 98.56 303 ASP A C 1
ATOM 2374 O O . ASP A 1 303 ? 8.408 -14.161 0.526 1.00 98.56 303 ASP A O 1
ATOM 2378 N N . LEU A 1 304 ? 7.590 -12.704 2.021 1.00 98.56 304 LEU A N 1
ATOM 2379 C CA . LEU A 1 304 ? 8.769 -11.835 2.038 1.00 98.56 304 LEU A CA 1
ATOM 2380 C C . LEU A 1 304 ? 9.974 -12.500 2.714 1.00 98.56 304 LEU A C 1
ATOM 2382 O O . LEU A 1 304 ? 11.103 -12.048 2.527 1.00 98.56 304 LEU A O 1
ATOM 2386 N N . THR A 1 305 ? 9.757 -13.580 3.465 1.00 98.56 305 THR A N 1
ATOM 2387 C CA . THR A 1 305 ? 10.836 -14.399 4.027 1.00 98.56 305 THR A CA 1
ATOM 2388 C C . THR A 1 305 ? 11.382 -15.437 3.034 1.00 98.56 305 THR A C 1
ATOM 2390 O O . THR A 1 305 ? 12.440 -16.010 3.283 1.00 98.56 305 THR A O 1
ATOM 2393 N N . ASP A 1 306 ? 10.720 -15.666 1.890 1.00 98.50 306 ASP A N 1
ATOM 2394 C CA . ASP A 1 306 ? 11.132 -16.633 0.861 1.00 98.50 306 ASP A CA 1
ATOM 2395 C C . ASP A 1 306 ? 11.516 -15.937 -0.454 1.00 98.50 306 ASP A C 1
ATOM 2397 O O . ASP A 1 306 ? 10.681 -15.687 -1.331 1.00 98.50 306 ASP A O 1
ATOM 2401 N N . ALA A 1 307 ? 12.818 -15.691 -0.622 1.00 97.44 307 ALA A N 1
ATOM 2402 C CA . ALA A 1 307 ? 13.386 -15.069 -1.819 1.00 97.44 307 ALA A CA 1
ATOM 2403 C C . ALA A 1 307 ? 13.065 -15.828 -3.121 1.00 97.44 307 ALA A C 1
ATOM 2405 O O . ALA A 1 307 ? 12.909 -15.202 -4.173 1.00 97.44 307 ALA A O 1
ATOM 2406 N N . SER A 1 308 ? 12.934 -17.157 -3.063 1.00 96.00 308 SER A N 1
ATOM 2407 C CA . SER A 1 308 ? 12.654 -17.983 -4.242 1.00 96.00 308 SER A CA 1
ATOM 2408 C C . SER A 1 308 ? 11.254 -17.700 -4.773 1.00 96.00 308 SER A C 1
ATOM 2410 O O . SER A 1 308 ? 11.066 -17.539 -5.981 1.00 96.00 308 SER A O 1
ATOM 2412 N N . SER A 1 309 ? 10.273 -17.581 -3.871 1.00 96.50 309 SER A N 1
ATOM 2413 C CA . SER A 1 309 ? 8.900 -17.227 -4.239 1.00 96.50 309 SER A CA 1
ATOM 2414 C C . SER A 1 309 ? 8.817 -15.841 -4.885 1.00 96.50 309 SER A C 1
ATOM 2416 O O . SER A 1 309 ? 8.156 -15.686 -5.913 1.00 96.50 309 SER A O 1
ATOM 2418 N N . LEU A 1 310 ? 9.538 -14.851 -4.342 1.00 98.19 310 LEU A N 1
ATOM 2419 C CA . LEU A 1 310 ? 9.566 -13.489 -4.879 1.00 98.19 310 LEU A CA 1
ATOM 2420 C C . LEU A 1 310 ? 10.162 -13.467 -6.289 1.00 98.19 310 LEU A C 1
ATOM 2422 O O . LEU A 1 310 ? 9.541 -12.945 -7.216 1.00 98.19 310 LEU A O 1
ATOM 2426 N N . ARG A 1 311 ? 11.335 -14.087 -6.468 1.00 95.94 311 ARG A N 1
ATOM 2427 C CA . ARG A 1 311 ? 12.016 -14.133 -7.765 1.00 95.94 311 ARG A CA 1
ATOM 2428 C C . ARG A 1 311 ? 11.189 -14.864 -8.819 1.00 95.94 311 ARG A C 1
ATOM 2430 O O . ARG A 1 311 ? 11.038 -14.347 -9.923 1.00 95.94 311 ARG A O 1
ATOM 2437 N N . ARG A 1 312 ? 10.601 -16.013 -8.469 1.00 91.62 312 ARG A N 1
ATOM 2438 C CA . ARG A 1 312 ? 9.717 -16.780 -9.360 1.00 91.62 312 ARG A CA 1
ATOM 2439 C C . ARG A 1 312 ? 8.609 -15.906 -9.939 1.00 91.62 312 ARG A C 1
ATOM 2441 O O . ARG A 1 312 ? 8.348 -15.962 -11.142 1.00 91.62 312 ARG A O 1
ATOM 2448 N N . TRP A 1 313 ? 7.933 -15.132 -9.092 1.00 96.00 313 TRP A N 1
ATOM 2449 C CA . TRP A 1 313 ? 6.813 -14.314 -9.541 1.00 96.00 313 TRP A CA 1
ATOM 2450 C C . TRP A 1 313 ? 7.256 -13.071 -10.297 1.00 96.00 313 TRP A C 1
ATOM 2452 O O . TRP A 1 313 ? 6.602 -12.739 -11.276 1.00 96.00 313 TRP A O 1
ATOM 2462 N N . ILE A 1 314 ? 8.379 -12.443 -9.942 1.00 94.94 314 ILE A N 1
ATOM 2463 C CA . ILE A 1 314 ? 8.950 -11.372 -10.771 1.00 94.94 314 ILE A CA 1
ATOM 2464 C C . ILE A 1 314 ? 9.261 -11.892 -12.182 1.00 94.94 314 ILE A C 1
ATOM 2466 O O . ILE A 1 314 ? 8.835 -11.269 -13.148 1.00 94.94 314 ILE A O 1
ATOM 2470 N N . ASP A 1 315 ? 9.907 -13.054 -12.315 1.00 83.38 315 ASP A N 1
ATOM 2471 C CA . ASP A 1 315 ? 10.243 -13.630 -13.626 1.00 83.38 315 ASP A CA 1
ATOM 2472 C C . ASP A 1 315 ? 8.998 -14.016 -14.436 1.00 83.38 315 ASP A C 1
ATOM 2474 O O . ASP A 1 315 ? 8.929 -13.760 -15.633 1.00 83.38 315 ASP A O 1
ATOM 2478 N N . THR A 1 316 ? 7.995 -14.611 -13.783 1.00 83.38 316 THR A N 1
ATOM 2479 C CA . THR A 1 316 ? 6.768 -15.075 -14.456 1.00 83.38 316 THR A CA 1
ATOM 2480 C C . THR A 1 316 ? 5.868 -13.916 -14.885 1.00 83.38 316 THR A C 1
ATOM 2482 O O . THR A 1 316 ? 5.194 -13.995 -15.907 1.00 83.38 316 THR A O 1
ATOM 2485 N N . ILE A 1 317 ? 5.790 -12.869 -14.063 1.00 90.69 317 ILE A N 1
ATOM 2486 C CA . ILE A 1 317 ? 4.865 -11.746 -14.257 1.00 90.69 317 ILE A CA 1
ATOM 2487 C C . ILE A 1 317 ? 5.507 -10.666 -15.123 1.00 90.69 317 ILE A C 1
ATOM 2489 O O . ILE A 1 317 ? 4.796 -10.002 -15.871 1.00 90.69 317 ILE A O 1
ATOM 2493 N N . ALA A 1 318 ? 6.825 -10.498 -15.000 1.00 89.19 318 ALA A N 1
ATOM 2494 C CA . ALA A 1 318 ? 7.611 -9.458 -15.644 1.00 89.19 318 ALA A CA 1
ATOM 2495 C C . ALA A 1 318 ? 6.941 -8.067 -15.494 1.00 89.19 318 ALA A C 1
ATOM 2497 O O . ALA A 1 318 ? 6.485 -7.488 -16.483 1.00 89.19 318 ALA A O 1
ATOM 2498 N N . PRO A 1 319 ? 6.793 -7.563 -14.248 1.00 95.62 319 PRO A N 1
ATOM 2499 C CA . PRO A 1 319 ? 6.036 -6.345 -13.964 1.00 95.62 319 PRO A CA 1
ATOM 2500 C C . PRO A 1 319 ? 6.742 -5.079 -14.467 1.00 95.62 319 PRO A C 1
ATOM 2502 O O . PRO A 1 319 ? 7.969 -5.017 -14.518 1.00 95.62 319 PRO A O 1
ATOM 2505 N N . ASP A 1 320 ? 5.958 -4.044 -14.770 1.00 96.00 320 ASP A N 1
ATOM 2506 C CA . ASP A 1 320 ? 6.442 -2.686 -15.053 1.00 96.00 320 ASP A CA 1
ATOM 2507 C C . ASP A 1 320 ? 6.616 -1.872 -13.767 1.00 96.00 320 ASP A C 1
ATOM 2509 O O . ASP A 1 320 ? 7.542 -1.073 -13.642 1.00 96.00 320 ASP A O 1
A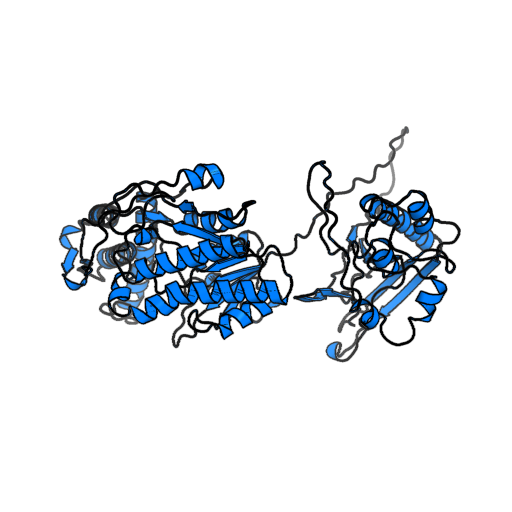TOM 2513 N N . GLU A 1 321 ? 5.731 -2.085 -12.792 1.00 98.75 321 GLU A N 1
ATOM 2514 C CA . GLU A 1 321 ? 5.728 -1.378 -11.510 1.00 98.75 321 GLU A CA 1
ATOM 2515 C C . GLU A 1 321 ? 5.605 -2.392 -10.358 1.00 98.75 321 GLU A C 1
ATOM 2517 O O . GLU A 1 321 ? 4.728 -3.256 -10.363 1.00 98.75 321 GLU A O 1
ATOM 2522 N N . ILE A 1 322 ? 6.486 -2.308 -9.359 1.00 98.94 322 ILE A N 1
ATOM 2523 C CA . ILE A 1 322 ? 6.476 -3.143 -8.152 1.00 98.94 322 ILE A CA 1
ATOM 2524 C C . ILE A 1 322 ? 6.209 -2.254 -6.939 1.00 98.94 322 ILE A C 1
ATOM 2526 O O . ILE A 1 322 ? 6.944 -1.304 -6.689 1.00 98.94 322 ILE A O 1
ATOM 2530 N N . TYR A 1 323 ? 5.198 -2.601 -6.146 1.00 98.94 323 TYR A N 1
ATOM 2531 C CA . TYR A 1 323 ? 4.838 -1.913 -4.909 1.00 98.94 323 TYR A CA 1
ATOM 2532 C C . TYR A 1 323 ? 5.053 -2.837 -3.714 1.00 98.94 323 TYR A C 1
ATOM 2534 O O . TYR A 1 323 ? 4.303 -3.798 -3.512 1.00 98.94 323 TYR A O 1
ATOM 2542 N N . ASN A 1 324 ? 6.073 -2.547 -2.905 1.00 98.94 324 ASN A N 1
ATOM 2543 C CA . ASN A 1 324 ? 6.364 -3.311 -1.702 1.00 98.94 324 ASN A CA 1
ATOM 2544 C C . ASN A 1 324 ? 5.577 -2.779 -0.495 1.00 98.94 324 ASN A C 1
ATOM 2546 O O . ASN A 1 324 ? 6.063 -1.909 0.234 1.00 98.94 324 ASN A O 1
ATOM 2550 N N . LEU A 1 325 ? 4.358 -3.290 -0.291 1.00 98.88 325 LEU A N 1
ATOM 2551 C CA . LEU A 1 325 ? 3.482 -2.900 0.825 1.00 98.88 325 LEU A CA 1
ATOM 2552 C C . LEU A 1 325 ? 3.403 -3.972 1.924 1.00 98.88 325 LEU A C 1
ATOM 2554 O O . LEU A 1 325 ? 2.832 -3.730 2.989 1.00 98.88 325 LEU A O 1
ATOM 2558 N N . ALA A 1 326 ? 3.955 -5.166 1.694 1.00 98.56 326 ALA A N 1
ATOM 2559 C CA . ALA A 1 326 ? 3.972 -6.226 2.693 1.00 98.56 326 ALA A CA 1
ATOM 2560 C C . ALA A 1 326 ? 4.859 -5.861 3.891 1.00 98.56 326 ALA A C 1
ATOM 2562 O O . ALA A 1 326 ? 6.010 -5.453 3.749 1.00 98.56 326 ALA A O 1
ATOM 2563 N N . ALA A 1 327 ? 4.313 -6.040 5.091 1.00 98.19 327 ALA A N 1
ATOM 2564 C CA . ALA A 1 327 ? 5.017 -5.836 6.347 1.00 98.19 327 ALA A CA 1
ATOM 2565 C C . ALA A 1 327 ? 4.273 -6.530 7.495 1.00 98.19 327 ALA A C 1
ATOM 2567 O O . ALA A 1 327 ? 3.043 -6.619 7.486 1.00 98.19 327 ALA A O 1
ATOM 2568 N N . GLN A 1 328 ? 5.008 -6.915 8.539 1.00 98.19 328 GLN A N 1
ATOM 2569 C CA . GLN A 1 328 ? 4.450 -6.912 9.890 1.00 98.19 328 GLN A CA 1
ATOM 2570 C C . GLN A 1 328 ? 4.366 -5.434 10.308 1.00 98.19 328 GLN A C 1
ATOM 2572 O O . GLN A 1 328 ? 5.377 -4.833 10.654 1.00 98.19 328 GLN A O 1
ATOM 2577 N N . SER A 1 329 ? 3.192 -4.814 10.160 1.00 93.94 329 SER A N 1
ATOM 2578 C CA . SER A 1 329 ? 3.035 -3.351 10.228 1.00 93.94 329 SER A CA 1
ATOM 2579 C C . SER A 1 329 ? 2.586 -2.811 11.586 1.00 93.94 329 SER A C 1
ATOM 2581 O O . SER A 1 329 ? 2.393 -1.604 11.734 1.00 93.94 329 SER A O 1
ATOM 2583 N N . HIS A 1 330 ? 2.390 -3.673 12.586 1.00 97.00 330 HIS A N 1
ATOM 2584 C CA . HIS A 1 330 ? 1.914 -3.253 13.893 1.00 97.00 330 HIS A CA 1
ATOM 2585 C C . HIS A 1 330 ? 3.085 -3.011 14.850 1.00 97.00 330 HIS A C 1
ATOM 2587 O O . HIS A 1 330 ? 3.828 -3.925 15.211 1.00 97.00 330 HIS A O 1
ATOM 2593 N N . VAL A 1 331 ? 3.212 -1.769 15.326 1.00 96.50 331 VAL A N 1
ATOM 2594 C CA . VAL A 1 331 ? 4.347 -1.341 16.159 1.00 96.50 331 VAL A CA 1
ATOM 2595 C C . VAL A 1 331 ? 4.419 -2.110 17.479 1.00 96.50 331 VAL A C 1
ATOM 2597 O O . VAL A 1 331 ? 5.479 -2.634 17.801 1.00 96.50 331 VAL A O 1
ATOM 2600 N N . ALA A 1 332 ? 3.311 -2.248 18.221 1.00 95.38 332 ALA A N 1
ATOM 2601 C CA . ALA A 1 332 ? 3.336 -2.968 19.505 1.00 95.38 332 ALA A CA 1
ATOM 2602 C C . ALA A 1 332 ? 3.773 -4.438 19.339 1.00 95.38 332 ALA A C 1
ATOM 2604 O O . ALA A 1 332 ? 4.704 -4.877 20.000 1.00 95.38 332 ALA A O 1
ATOM 2605 N N . VAL A 1 333 ? 3.192 -5.154 18.368 1.00 97.38 333 VAL A N 1
ATOM 2606 C CA . VAL A 1 333 ? 3.564 -6.534 18.009 1.00 97.38 333 VAL A CA 1
ATOM 2607 C C . VAL A 1 333 ? 5.044 -6.660 17.631 1.00 97.38 333 VAL A C 1
ATOM 2609 O O . VAL A 1 333 ? 5.644 -7.696 17.884 1.00 97.38 333 VAL A O 1
ATOM 2612 N N . SER A 1 334 ? 5.675 -5.617 17.081 1.00 98.50 334 SER A N 1
ATOM 2613 C CA . SER A 1 334 ? 7.104 -5.686 16.755 1.00 98.50 334 SER A CA 1
ATOM 2614 C C . SER A 1 334 ? 8.022 -5.829 17.971 1.00 98.50 334 SER A C 1
ATOM 2616 O O . SER A 1 334 ? 9.118 -6.349 17.813 1.00 98.50 334 SER A O 1
ATOM 2618 N N . PHE A 1 335 ? 7.588 -5.414 19.167 1.00 98.06 335 PHE A N 1
ATOM 2619 C CA . PHE A 1 335 ? 8.330 -5.678 20.405 1.00 98.06 335 PHE A CA 1
ATOM 2620 C C . PHE A 1 335 ? 8.213 -7.139 20.853 1.00 98.06 335 PHE A C 1
ATOM 2622 O O . PHE A 1 335 ? 9.148 -7.658 21.451 1.00 98.06 335 PHE A O 1
ATOM 2629 N N . GLU A 1 336 ? 7.099 -7.796 20.528 1.00 98.06 336 GLU A N 1
ATOM 2630 C CA . GLU A 1 336 ? 6.846 -9.202 20.865 1.00 98.06 336 GLU A CA 1
ATOM 2631 C C . GLU A 1 336 ? 7.569 -10.159 19.906 1.00 98.06 336 GLU A C 1
ATOM 2633 O O . GLU A 1 336 ? 8.079 -11.199 20.312 1.00 98.06 336 GLU A O 1
ATOM 2638 N N . ILE A 1 337 ? 7.619 -9.809 18.615 1.00 98.50 337 ILE A N 1
ATOM 2639 C CA . ILE A 1 337 ? 8.239 -10.620 17.553 1.00 98.50 337 ILE A CA 1
ATOM 2640 C C . ILE A 1 337 ? 9.235 -9.795 16.712 1.00 98.50 337 ILE A C 1
ATOM 2642 O O . ILE A 1 337 ? 9.028 -9.603 15.503 1.00 98.50 337 ILE A O 1
ATOM 2646 N N . PRO A 1 338 ? 10.316 -9.277 17.329 1.00 98.69 338 PRO A N 1
ATOM 2647 C CA . PRO A 1 338 ? 11.263 -8.384 16.663 1.00 98.69 338 PRO A CA 1
ATOM 2648 C C . PRO A 1 338 ? 11.980 -9.061 15.494 1.00 98.69 338 PRO A C 1
ATOM 2650 O O . PRO A 1 338 ? 12.042 -8.472 14.417 1.00 98.69 338 PRO A O 1
ATOM 2653 N N . ASP A 1 339 ? 12.425 -10.309 15.655 1.00 98.81 339 ASP A N 1
ATOM 2654 C CA . ASP A 1 339 ? 13.186 -11.032 14.626 1.00 98.81 339 ASP A CA 1
ATOM 2655 C C . ASP A 1 339 ? 12.357 -11.267 13.362 1.00 98.81 339 ASP A C 1
ATOM 2657 O O . ASP A 1 339 ? 12.796 -10.966 12.254 1.00 98.81 339 ASP A O 1
ATOM 2661 N N . TYR A 1 340 ? 11.110 -11.724 13.523 1.00 98.81 340 TYR A N 1
ATOM 2662 C CA . TYR A 1 340 ? 10.186 -11.879 12.397 1.00 98.81 340 TYR A CA 1
ATOM 2663 C C . TYR A 1 340 ? 9.866 -10.532 11.739 1.00 98.81 340 TYR A C 1
ATOM 2665 O O . TYR A 1 340 ? 9.786 -10.432 10.514 1.00 98.81 340 TYR A O 1
ATOM 2673 N N . THR A 1 341 ? 9.698 -9.476 12.544 1.00 98.81 341 THR A N 1
ATOM 2674 C CA . THR A 1 341 ? 9.469 -8.130 12.010 1.00 98.81 341 THR A CA 1
ATOM 2675 C C . THR A 1 341 ? 10.660 -7.668 11.175 1.00 98.81 341 THR A C 1
ATOM 2677 O O . THR A 1 341 ? 10.450 -7.180 10.069 1.00 98.81 341 THR A O 1
ATOM 2680 N N . ALA A 1 342 ? 11.890 -7.862 11.651 1.00 98.88 342 ALA A N 1
ATOM 2681 C CA . ALA A 1 342 ? 13.098 -7.514 10.912 1.00 98.88 342 ALA A CA 1
ATOM 2682 C C . ALA A 1 342 ? 13.240 -8.335 9.624 1.00 98.88 342 ALA A C 1
ATOM 2684 O O . ALA A 1 342 ? 13.485 -7.764 8.559 1.00 98.88 342 ALA A O 1
ATOM 2685 N N . ASP A 1 343 ? 13.005 -9.647 9.689 1.00 98.88 343 ASP A N 1
ATOM 2686 C CA . ASP A 1 343 ? 13.135 -10.534 8.533 1.00 98.88 343 ASP A CA 1
ATOM 2687 C C . ASP A 1 343 ? 12.147 -10.185 7.410 1.00 98.88 343 ASP A C 1
ATOM 2689 O O . ASP A 1 343 ? 12.512 -10.179 6.235 1.00 98.88 343 ASP A O 1
ATOM 2693 N N . VAL A 1 344 ? 10.910 -9.816 7.752 1.00 98.88 344 VAL A N 1
ATOM 2694 C CA . VAL A 1 344 ? 9.903 -9.391 6.768 1.00 98.88 344 VAL A CA 1
ATOM 2695 C C . VAL A 1 344 ? 10.122 -7.946 6.318 1.00 98.88 344 VAL A C 1
ATOM 2697 O O . VAL A 1 344 ? 10.133 -7.670 5.121 1.00 98.88 344 VAL A O 1
ATOM 2700 N N . VAL A 1 345 ? 10.252 -7.002 7.253 1.00 98.88 345 VAL A N 1
ATOM 2701 C CA . VAL A 1 345 ? 10.200 -5.562 6.951 1.00 98.88 345 VAL A CA 1
ATOM 2702 C C . VAL A 1 345 ? 11.525 -5.056 6.390 1.00 98.88 345 VAL A C 1
ATOM 2704 O O . VAL A 1 345 ? 11.508 -4.332 5.395 1.00 98.88 345 VAL A O 1
ATOM 2707 N N . ALA A 1 346 ? 12.657 -5.443 6.982 1.00 98.88 346 ALA A N 1
ATOM 2708 C CA . ALA A 1 346 ? 13.977 -5.048 6.500 1.00 98.88 346 ALA A CA 1
ATOM 2709 C C . ALA A 1 346 ? 14.466 -6.013 5.415 1.00 98.88 346 ALA A C 1
ATOM 2711 O O . ALA A 1 346 ? 14.545 -5.647 4.239 1.00 98.88 346 ALA A O 1
ATOM 2712 N N . THR A 1 347 ? 14.749 -7.262 5.789 1.00 98.88 347 THR A N 1
ATOM 2713 C CA . THR A 1 347 ? 15.392 -8.229 4.889 1.00 98.88 347 THR A CA 1
ATOM 2714 C C . THR A 1 347 ? 14.470 -8.651 3.748 1.00 98.88 347 THR A C 1
ATOM 2716 O O . THR A 1 347 ? 14.938 -8.832 2.630 1.00 98.88 347 THR A O 1
ATOM 2719 N N . GLY A 1 348 ? 13.156 -8.722 3.958 1.00 98.88 348 GLY A N 1
ATOM 2720 C CA . GLY A 1 348 ? 12.190 -8.975 2.889 1.00 98.88 348 GLY A CA 1
ATOM 2721 C C . GLY A 1 348 ? 12.174 -7.882 1.818 1.00 98.88 348 GLY A C 1
ATOM 2722 O O . GLY A 1 348 ? 12.104 -8.195 0.629 1.00 98.88 348 GLY A O 1
ATOM 2723 N N . SER A 1 349 ? 12.339 -6.614 2.212 1.00 98.88 349 SER A N 1
ATOM 2724 C CA . SER A 1 349 ? 12.504 -5.501 1.264 1.00 98.88 349 SER A CA 1
ATOM 2725 C C . SER A 1 349 ? 13.802 -5.644 0.460 1.00 98.88 349 SER A C 1
ATOM 2727 O O . SER A 1 349 ? 13.790 -5.500 -0.762 1.00 98.88 349 SER A O 1
ATOM 2729 N N . LEU A 1 350 ? 14.905 -6.024 1.119 1.00 98.94 350 LEU A N 1
ATOM 2730 C CA . LEU A 1 350 ? 16.173 -6.326 0.445 1.00 98.94 350 LEU A CA 1
ATOM 2731 C C . LEU A 1 350 ? 16.044 -7.504 -0.533 1.00 98.94 350 LEU A C 1
ATOM 2733 O O . LEU A 1 350 ? 16.528 -7.415 -1.657 1.00 98.94 350 LEU A O 1
ATOM 2737 N N . ARG A 1 351 ? 15.363 -8.591 -0.146 1.00 98.88 351 ARG A N 1
ATOM 2738 C CA . ARG A 1 351 ? 15.126 -9.755 -1.019 1.00 98.88 351 ARG A CA 1
ATOM 2739 C C . ARG A 1 351 ? 14.364 -9.368 -2.280 1.00 98.88 351 ARG A C 1
ATOM 2741 O O . ARG A 1 351 ? 14.694 -9.860 -3.354 1.00 98.88 351 ARG A O 1
ATOM 2748 N N . LEU A 1 352 ? 13.356 -8.503 -2.162 1.00 98.88 352 LEU A N 1
ATOM 2749 C CA . LEU A 1 352 ? 12.563 -8.068 -3.309 1.00 98.88 352 LEU A CA 1
ATOM 2750 C C . LEU A 1 352 ? 13.366 -7.161 -4.254 1.00 98.88 352 LEU A C 1
ATOM 2752 O O . LEU A 1 352 ? 13.313 -7.360 -5.468 1.00 98.88 352 LEU A O 1
ATOM 2756 N N . LEU A 1 353 ? 14.148 -6.224 -3.705 1.00 98.88 353 LEU A N 1
ATOM 2757 C CA . LEU A 1 353 ? 15.087 -5.395 -4.470 1.00 98.88 353 LEU A CA 1
ATOM 2758 C C . LEU A 1 353 ? 16.138 -6.245 -5.197 1.00 98.88 353 LEU A C 1
ATOM 2760 O O . LEU A 1 353 ? 16.383 -6.040 -6.384 1.00 98.88 353 LEU A O 1
ATOM 2764 N N . GLU A 1 354 ? 16.716 -7.237 -4.520 1.00 98.88 354 GLU A N 1
ATOM 2765 C CA . GLU A 1 354 ? 17.715 -8.130 -5.113 1.00 98.88 354 GLU A CA 1
ATOM 2766 C C . GLU A 1 354 ? 17.112 -9.060 -6.172 1.00 98.88 354 GLU A C 1
ATOM 2768 O O . GLU A 1 354 ? 17.723 -9.296 -7.217 1.00 98.88 354 GLU A O 1
ATOM 2773 N N . ALA A 1 355 ? 15.888 -9.548 -5.955 1.00 98.69 355 ALA A N 1
ATOM 2774 C CA . ALA A 1 355 ? 15.159 -10.324 -6.951 1.00 98.69 355 ALA A CA 1
ATOM 2775 C C . ALA A 1 355 ? 14.865 -9.489 -8.207 1.00 98.69 355 ALA A C 1
ATOM 2777 O O . ALA A 1 355 ? 15.051 -9.986 -9.319 1.00 98.69 355 ALA A O 1
ATOM 2778 N N . LEU A 1 356 ? 14.480 -8.217 -8.043 1.00 98.50 356 LEU A N 1
ATOM 2779 C CA . LEU A 1 356 ? 14.312 -7.272 -9.147 1.00 98.50 356 LEU A CA 1
ATOM 2780 C C . LEU A 1 356 ? 15.638 -7.010 -9.875 1.00 98.50 356 LEU A C 1
ATOM 2782 O O . LEU A 1 356 ? 15.694 -7.133 -11.097 1.00 98.50 356 LEU A O 1
ATOM 2786 N N . ARG A 1 357 ? 16.717 -6.693 -9.149 1.00 98.38 357 ARG A N 1
ATOM 2787 C CA . ARG A 1 357 ? 18.046 -6.459 -9.738 1.00 98.38 357 ARG A CA 1
ATOM 2788 C C . ARG A 1 357 ? 18.519 -7.677 -10.532 1.00 98.38 357 ARG A C 1
ATOM 2790 O O . ARG A 1 357 ? 18.992 -7.536 -11.657 1.00 98.38 357 ARG A O 1
ATOM 2797 N N . SER A 1 358 ? 18.343 -8.873 -9.972 1.00 93.56 358 SER A N 1
ATOM 2798 C CA . SER A 1 358 ? 18.672 -10.137 -10.633 1.00 93.56 358 SER A CA 1
ATOM 2799 C C . SER A 1 358 ? 17.829 -10.376 -11.886 1.00 93.56 358 SER A C 1
ATOM 2801 O O . SER A 1 358 ? 18.367 -10.812 -12.900 1.00 93.56 358 SER A O 1
ATOM 2803 N N . HIS A 1 359 ? 16.530 -10.065 -11.849 1.00 92.12 359 HIS A N 1
ATOM 2804 C CA . HIS A 1 359 ? 15.650 -10.150 -13.016 1.00 92.12 359 HIS A CA 1
ATOM 2805 C C . HIS A 1 359 ? 16.092 -9.195 -14.132 1.00 92.12 359 HIS A C 1
ATOM 2807 O O . HIS A 1 359 ? 16.251 -9.620 -15.275 1.00 92.12 359 HIS A O 1
ATOM 2813 N N . ILE A 1 360 ? 16.355 -7.926 -13.802 1.00 90.38 360 ILE A N 1
ATOM 2814 C CA . ILE A 1 360 ? 16.866 -6.922 -14.749 1.00 90.38 360 ILE A CA 1
ATOM 2815 C C . ILE A 1 360 ? 18.192 -7.393 -15.352 1.00 90.38 360 ILE A C 1
ATOM 2817 O O . ILE A 1 360 ? 18.360 -7.363 -16.568 1.00 90.38 360 ILE A O 1
ATOM 2821 N N . SER A 1 361 ? 19.116 -7.882 -14.521 1.00 86.06 361 SER A N 1
ATOM 2822 C CA . SER A 1 361 ? 20.414 -8.378 -14.985 1.00 86.06 361 SER A CA 1
ATOM 2823 C C . SER A 1 361 ? 20.293 -9.604 -15.891 1.00 86.06 361 SER A C 1
ATOM 2825 O O . SER A 1 361 ? 21.088 -9.736 -16.815 1.00 86.06 361 SER A O 1
ATOM 2827 N N . ALA A 1 362 ? 19.345 -10.506 -15.623 1.00 73.31 362 ALA A N 1
ATOM 2828 C CA . ALA A 1 362 ? 19.184 -11.744 -16.381 1.00 73.31 362 ALA A CA 1
ATOM 2829 C C . ALA A 1 362 ? 18.435 -11.540 -17.707 1.00 73.31 362 ALA A C 1
ATOM 2831 O O . ALA A 1 362 ? 18.692 -12.256 -18.668 1.00 73.31 362 ALA A O 1
ATOM 2832 N N . THR A 1 363 ? 17.504 -10.585 -17.755 1.00 77.56 363 THR A N 1
ATOM 2833 C CA . THR A 1 363 ? 16.615 -10.367 -18.911 1.00 77.56 363 THR A CA 1
ATOM 2834 C C . THR A 1 363 ? 16.998 -9.159 -19.761 1.00 77.56 363 THR A C 1
ATOM 2836 O O . THR A 1 363 ? 16.519 -9.017 -20.880 1.00 77.56 363 THR A O 1
ATOM 2839 N N . GLY A 1 364 ? 17.810 -8.243 -19.229 1.00 78.50 364 GLY A N 1
ATOM 2840 C CA . GLY A 1 364 ? 18.077 -6.950 -19.857 1.00 78.50 364 GLY A CA 1
ATOM 2841 C C . GLY A 1 364 ? 16.881 -5.989 -19.839 1.00 78.50 364 GLY A C 1
ATOM 2842 O O . GLY A 1 364 ? 16.969 -4.916 -20.442 1.00 78.50 364 GLY A O 1
ATOM 2843 N N . ARG A 1 365 ? 15.772 -6.336 -19.159 1.00 80.62 365 ARG A N 1
ATOM 2844 C CA . ARG A 1 365 ? 14.564 -5.503 -19.095 1.00 80.62 365 ARG A CA 1
ATOM 2845 C C . ARG A 1 365 ? 14.870 -4.171 -18.417 1.00 80.62 365 ARG A C 1
ATOM 2847 O O . ARG A 1 365 ? 15.375 -4.124 -17.299 1.00 80.62 365 ARG A O 1
ATOM 2854 N N . LYS A 1 366 ? 14.517 -3.078 -19.088 1.00 80.38 366 LYS A N 1
ATOM 2855 C CA . LYS A 1 366 ? 14.670 -1.709 -18.579 1.00 80.38 366 LYS A CA 1
ATOM 2856 C C . LYS A 1 366 ? 13.315 -1.126 -18.202 1.00 80.38 366 LYS A C 1
ATOM 2858 O O . LYS A 1 366 ? 12.280 -1.607 -18.649 1.00 80.38 366 LYS A O 1
ATOM 2863 N N . GLY A 1 367 ? 13.336 -0.079 -17.383 1.00 86.00 367 GLY A N 1
ATOM 2864 C CA . GLY A 1 367 ? 12.135 0.691 -17.053 1.00 86.00 367 GLY A CA 1
ATOM 2865 C C . GLY A 1 367 ? 11.223 0.071 -15.994 1.00 86.00 367 GLY A C 1
ATOM 2866 O O . GLY A 1 367 ? 10.149 0.617 -15.766 1.00 86.00 367 GLY A O 1
ATOM 2867 N N . VAL A 1 368 ? 11.634 -1.012 -15.321 1.00 93.38 368 VAL A N 1
ATOM 2868 C CA . VAL A 1 368 ? 10.892 -1.532 -14.161 1.00 93.38 368 VAL A CA 1
ATOM 2869 C C . VAL A 1 368 ? 11.068 -0.575 -12.984 1.00 93.38 368 VAL A C 1
ATOM 2871 O O . VAL A 1 368 ? 12.198 -0.246 -12.614 1.00 93.38 368 VAL A O 1
ATOM 2874 N N . LYS A 1 369 ? 9.956 -0.129 -12.401 1.00 98.62 369 LYS A N 1
ATOM 2875 C CA . LYS A 1 369 ? 9.935 0.847 -11.309 1.00 98.62 369 LYS A CA 1
ATOM 2876 C C . LYS A 1 369 ? 9.532 0.195 -9.992 1.00 98.62 369 LYS A C 1
ATOM 2878 O O . LYS A 1 369 ? 8.663 -0.670 -9.961 1.00 98.62 369 LYS A O 1
ATOM 2883 N N . TYR A 1 370 ? 10.148 0.625 -8.900 1.00 98.94 370 TYR A N 1
ATOM 2884 C CA . TYR A 1 370 ? 9.979 0.057 -7.569 1.00 98.94 370 TYR A CA 1
ATOM 2885 C C . TYR A 1 370 ? 9.540 1.124 -6.565 1.00 98.94 370 TYR A C 1
ATOM 2887 O O . TYR A 1 370 ? 10.125 2.202 -6.481 1.00 98.94 370 TYR A O 1
ATOM 2895 N N . TYR A 1 371 ? 8.526 0.808 -5.771 1.00 98.94 371 TYR A N 1
ATOM 2896 C CA . TYR A 1 371 ? 8.067 1.617 -4.652 1.00 98.94 371 TYR A CA 1
ATOM 2897 C C . TYR A 1 371 ? 8.270 0.856 -3.342 1.00 98.94 371 TYR A C 1
ATOM 2899 O O . TYR A 1 371 ? 7.748 -0.249 -3.164 1.00 98.94 371 TYR A O 1
ATOM 2907 N N . GLN A 1 372 ? 8.968 1.485 -2.401 1.00 98.94 372 GLN A N 1
ATOM 2908 C CA . GLN A 1 372 ? 9.060 1.053 -1.015 1.00 98.94 372 GLN A CA 1
ATOM 2909 C C . GLN A 1 372 ? 8.050 1.817 -0.160 1.00 98.94 372 GLN A C 1
ATOM 2911 O O . GLN A 1 372 ? 8.082 3.050 -0.091 1.00 98.94 372 GLN A O 1
ATOM 2916 N N . ALA A 1 373 ? 7.213 1.084 0.578 1.00 98.81 373 ALA A N 1
ATOM 2917 C CA . ALA A 1 373 ? 6.415 1.672 1.647 1.00 98.81 373 ALA A CA 1
ATOM 2918 C C . ALA A 1 373 ? 7.332 2.075 2.817 1.00 98.81 373 ALA A C 1
ATOM 2920 O O . ALA A 1 373 ? 7.659 1.247 3.676 1.00 98.81 373 ALA A O 1
ATOM 2921 N N . GLY A 1 374 ? 7.771 3.332 2.840 1.00 98.56 374 GLY A N 1
ATOM 2922 C CA . GLY A 1 374 ? 8.348 3.979 4.017 1.00 98.56 374 GLY A CA 1
ATOM 2923 C C . GLY A 1 374 ? 7.266 4.311 5.052 1.00 98.56 374 GLY A C 1
ATOM 2924 O O . GLY A 1 374 ? 6.094 3.977 4.883 1.00 98.56 374 GLY A O 1
ATOM 2925 N N . SER A 1 375 ? 7.662 4.919 6.170 1.00 98.75 375 SER A N 1
ATOM 2926 C CA . SER A 1 375 ? 6.752 5.211 7.284 1.00 98.75 375 SER A CA 1
ATOM 2927 C C . SER A 1 375 ? 7.267 6.386 8.112 1.00 98.75 375 SER A C 1
ATOM 2929 O O . SER A 1 375 ? 8.454 6.429 8.420 1.00 98.75 375 SER A O 1
ATOM 2931 N N . SER A 1 376 ? 6.383 7.270 8.571 1.00 98.69 376 SER A N 1
ATOM 2932 C CA . SER A 1 376 ? 6.727 8.343 9.524 1.00 98.69 376 SER A CA 1
ATOM 2933 C C . SER A 1 376 ? 7.328 7.828 10.838 1.00 98.69 376 SER A C 1
ATOM 2935 O O . SER A 1 376 ? 8.170 8.489 11.434 1.00 98.69 376 SER A O 1
ATOM 2937 N N . GLU A 1 377 ? 6.976 6.609 11.261 1.00 98.69 377 GLU A N 1
ATOM 2938 C CA . GLU A 1 377 ? 7.600 5.911 12.401 1.00 98.69 377 GLU A CA 1
ATOM 2939 C C . GLU A 1 377 ? 9.139 5.834 12.323 1.00 98.69 377 GLU A C 1
ATOM 2941 O O . GLU A 1 377 ? 9.781 5.680 13.360 1.00 98.69 377 GLU A O 1
ATOM 2946 N N . MET A 1 378 ? 9.745 5.974 11.135 1.00 98.81 378 MET A N 1
ATOM 2947 C CA . MET A 1 378 ? 11.204 6.077 10.982 1.00 98.81 378 MET A CA 1
ATOM 2948 C C . MET A 1 378 ? 11.783 7.302 11.706 1.00 98.81 378 MET A C 1
ATOM 2950 O O . MET A 1 378 ? 12.872 7.217 12.272 1.00 98.81 378 MET A O 1
ATOM 2954 N N . PHE A 1 379 ? 11.051 8.420 11.745 1.00 98.88 379 PHE A N 1
ATOM 2955 C CA . PHE A 1 379 ? 11.463 9.618 12.481 1.00 98.88 379 PHE A CA 1
ATOM 2956 C C . PHE A 1 379 ? 11.461 9.391 13.995 1.00 98.88 379 PHE A C 1
ATOM 2958 O O . PHE A 1 379 ? 12.318 9.927 14.693 1.00 98.88 379 PHE A O 1
ATOM 2965 N N . GLY A 1 380 ? 10.550 8.552 14.496 1.00 98.38 380 GLY A N 1
ATOM 2966 C CA . GLY A 1 380 ? 10.462 8.181 15.904 1.00 98.38 380 GLY A CA 1
ATOM 2967 C C . GLY A 1 380 ? 10.431 9.398 16.833 1.00 98.38 380 GLY A C 1
ATOM 2968 O O . GLY A 1 380 ? 9.449 10.129 16.838 1.00 98.38 380 GLY A O 1
ATOM 2969 N N . SER A 1 381 ? 11.476 9.610 17.637 1.00 98.25 381 SER A N 1
ATOM 2970 C CA . SER A 1 381 ? 11.525 10.726 18.601 1.00 98.25 381 SER A CA 1
ATOM 2971 C C . SER A 1 381 ? 12.052 12.053 18.038 1.00 98.25 381 SER A C 1
ATOM 2973 O O . SER A 1 381 ? 12.198 13.009 18.797 1.00 98.25 381 SER A O 1
ATOM 2975 N N . THR A 1 382 ? 12.378 12.136 16.746 1.00 98.31 382 THR A N 1
ATOM 2976 C CA . THR A 1 382 ? 12.782 13.406 16.125 1.00 98.31 382 THR A CA 1
ATOM 2977 C C . THR A 1 382 ? 11.590 14.377 16.097 1.00 98.31 382 THR A C 1
ATOM 2979 O O . THR A 1 382 ? 10.512 13.983 15.646 1.00 98.31 382 THR A O 1
ATOM 2982 N N . PRO A 1 383 ? 11.735 15.626 16.580 1.00 97.94 383 PRO A N 1
ATOM 2983 C CA . PRO A 1 383 ? 10.609 16.544 16.738 1.00 97.94 383 PRO A CA 1
ATOM 2984 C C . PRO A 1 383 ? 9.984 16.963 15.393 1.00 97.94 383 PRO A C 1
ATOM 2986 O O . PRO A 1 383 ? 10.700 17.056 14.397 1.00 97.94 383 PRO A O 1
ATOM 2989 N N . PRO A 1 384 ? 8.664 17.228 15.356 1.00 97.69 384 PRO A N 1
ATOM 2990 C CA . PRO A 1 384 ? 7.968 17.706 14.162 1.00 97.69 384 PRO A CA 1
ATOM 2991 C C . PRO A 1 384 ? 8.182 19.209 13.870 1.00 97.69 384 PRO A C 1
ATOM 2993 O O . PRO A 1 384 ? 8.531 19.961 14.785 1.00 97.69 384 PRO A O 1
ATOM 2996 N N . PRO A 1 385 ? 7.853 19.681 12.647 1.00 98.44 385 PRO A N 1
ATOM 2997 C CA . PRO A 1 385 ? 7.417 18.878 11.503 1.00 98.44 385 PRO A CA 1
ATOM 2998 C C . PRO A 1 385 ? 8.586 18.119 10.863 1.00 98.44 385 PRO A C 1
ATOM 3000 O O . PRO A 1 385 ? 9.703 18.627 10.831 1.00 98.44 385 PRO A O 1
ATOM 3003 N N . GLN A 1 386 ? 8.332 16.905 10.372 1.00 98.75 386 GLN A N 1
ATOM 3004 C CA . GLN A 1 386 ? 9.359 16.074 9.740 1.00 98.75 386 GLN A CA 1
ATOM 3005 C C . GLN A 1 386 ? 9.204 16.045 8.209 1.00 98.75 386 GLN A C 1
ATOM 3007 O O . GLN A 1 386 ? 8.125 15.749 7.689 1.00 98.75 386 GLN A O 1
ATOM 3012 N N . ALA A 1 387 ? 10.303 16.329 7.510 1.00 98.69 387 ALA A N 1
ATOM 3013 C CA . ALA A 1 387 ? 10.452 16.344 6.051 1.00 98.69 387 ALA A CA 1
ATOM 3014 C C . ALA A 1 387 ? 11.437 15.249 5.580 1.00 98.69 387 ALA A C 1
ATOM 3016 O O . ALA A 1 387 ? 11.934 14.464 6.389 1.00 98.69 387 ALA A O 1
ATOM 3017 N N . GLU A 1 388 ? 11.737 15.173 4.280 1.00 98.75 388 GLU A N 1
ATOM 3018 C CA . GLU A 1 388 ? 12.616 14.138 3.707 1.00 98.75 388 GLU A CA 1
ATOM 3019 C C . GLU A 1 388 ? 14.048 14.133 4.272 1.00 98.75 388 GLU A C 1
ATOM 3021 O O . GLU A 1 388 ? 14.672 13.077 4.333 1.00 98.75 388 GLU A O 1
ATOM 3026 N N . ASP A 1 389 ? 14.569 15.290 4.680 1.00 97.81 389 ASP A N 1
ATOM 3027 C CA . ASP A 1 389 ? 15.923 15.475 5.221 1.00 97.81 389 ASP A CA 1
ATOM 3028 C C . ASP A 1 389 ? 15.990 15.378 6.755 1.00 97.81 389 ASP A C 1
ATOM 3030 O O . ASP A 1 389 ? 17.066 15.461 7.354 1.00 97.81 389 ASP A O 1
ATOM 3034 N N . THR A 1 390 ? 14.844 15.185 7.412 1.00 98.69 390 THR A N 1
ATOM 3035 C CA . THR A 1 390 ? 14.766 15.090 8.868 1.00 98.69 390 THR A CA 1
ATOM 3036 C C . THR A 1 390 ? 15.402 13.780 9.353 1.00 98.69 390 THR A C 1
ATOM 3038 O O . THR A 1 390 ? 15.062 12.705 8.854 1.00 98.69 390 THR A O 1
ATOM 3041 N N . PRO A 1 391 ? 16.310 13.809 10.348 1.00 98.62 391 PRO A N 1
ATOM 3042 C CA . PRO A 1 391 ? 17.032 12.612 10.764 1.00 98.62 391 PRO A CA 1
ATOM 3043 C C . PRO A 1 391 ? 16.108 11.572 11.406 1.00 98.62 391 PRO A C 1
ATOM 3045 O O . PRO A 1 391 ? 15.238 11.888 12.223 1.00 98.62 391 PRO A O 1
ATOM 3048 N N . PHE A 1 392 ? 16.340 10.301 11.084 1.00 98.81 392 PHE A N 1
ATOM 3049 C CA . PHE A 1 392 ? 15.625 9.182 11.692 1.00 98.81 392 PHE A CA 1
ATOM 3050 C C . PHE A 1 392 ? 16.126 8.889 13.109 1.00 98.81 392 PHE A C 1
ATOM 3052 O O . PHE A 1 392 ? 17.329 8.767 13.339 1.00 98.81 392 PHE A O 1
ATOM 3059 N N . HIS A 1 393 ? 15.197 8.696 14.046 1.00 98.75 393 HIS A N 1
ATOM 3060 C CA . HIS A 1 393 ? 15.489 8.223 15.398 1.00 98.75 393 HIS A CA 1
ATOM 3061 C C . HIS A 1 393 ? 14.437 7.182 15.831 1.00 98.75 393 HIS A C 1
ATOM 3063 O O . HIS A 1 393 ? 13.569 7.475 16.660 1.00 98.75 393 HIS A O 1
ATOM 3069 N N . PRO A 1 394 ? 14.473 5.964 15.252 1.00 98.62 394 PRO A N 1
ATOM 3070 C CA . PRO A 1 394 ? 13.410 4.971 15.390 1.00 98.62 394 PRO A CA 1
ATOM 3071 C C . PRO A 1 394 ? 13.219 4.509 16.842 1.00 98.62 394 PRO A C 1
ATOM 3073 O O . PRO A 1 394 ? 14.179 4.291 17.579 1.00 98.62 394 PRO A O 1
ATOM 3076 N N . ARG A 1 395 ? 11.956 4.306 17.244 1.00 98.62 395 ARG A N 1
ATOM 3077 C CA . ARG A 1 395 ? 11.554 3.956 18.625 1.00 98.62 395 ARG A CA 1
ATOM 3078 C C . ARG A 1 395 ? 10.904 2.576 18.748 1.00 98.62 395 ARG A C 1
ATOM 3080 O O . ARG A 1 395 ? 10.168 2.328 19.694 1.00 98.62 395 ARG A O 1
ATOM 3087 N N . SER A 1 396 ? 11.121 1.682 17.787 1.00 98.69 396 SER A N 1
ATOM 3088 C CA . SER A 1 396 ? 10.620 0.301 17.832 1.00 98.69 396 SER A CA 1
ATOM 3089 C C . SER A 1 396 ? 11.395 -0.612 16.873 1.00 98.69 396 SER A C 1
ATOM 3091 O O . SER A 1 396 ? 12.005 -0.105 15.924 1.00 98.69 396 SER A O 1
ATOM 3093 N N . PRO A 1 397 ? 11.332 -1.948 17.048 1.00 98.88 397 PRO A N 1
ATOM 3094 C CA . PRO A 1 397 ? 11.878 -2.895 16.074 1.00 98.88 397 PRO A CA 1
ATOM 3095 C C . PRO A 1 397 ? 11.285 -2.716 14.669 1.00 98.88 397 PRO A C 1
ATOM 3097 O O . PRO A 1 397 ? 12.015 -2.775 13.679 1.00 98.88 397 PRO A O 1
ATOM 3100 N N . TYR A 1 398 ? 9.985 -2.410 14.564 1.00 98.81 398 TYR A N 1
ATOM 3101 C CA . TYR A 1 398 ? 9.348 -2.049 13.292 1.00 98.81 398 TYR A CA 1
ATOM 3102 C C . TYR A 1 398 ? 9.994 -0.817 12.646 1.00 98.81 398 TYR A C 1
ATOM 3104 O O . TYR A 1 398 ? 10.373 -0.865 11.475 1.00 98.81 398 TYR A O 1
ATOM 3112 N N . ALA A 1 399 ? 10.143 0.274 13.402 1.00 98.75 399 ALA A N 1
ATOM 3113 C CA . ALA A 1 399 ? 10.699 1.522 12.891 1.00 98.75 399 ALA A CA 1
ATOM 3114 C C . ALA A 1 399 ? 12.157 1.349 12.442 1.00 98.75 399 ALA A C 1
ATOM 3116 O O . ALA A 1 399 ? 12.509 1.776 11.345 1.00 98.75 399 ALA A O 1
ATOM 3117 N N . ALA A 1 400 ? 12.980 0.653 13.233 1.00 98.88 400 ALA A N 1
ATOM 3118 C CA . ALA A 1 400 ? 14.360 0.339 12.862 1.00 98.88 400 ALA A CA 1
ATOM 3119 C C . ALA A 1 400 ? 14.424 -0.502 11.575 1.00 98.88 400 ALA A C 1
ATOM 3121 O O . ALA A 1 400 ? 15.225 -0.227 10.682 1.00 98.88 400 ALA A O 1
ATOM 3122 N N . SER A 1 401 ? 13.516 -1.471 11.431 1.00 98.94 401 SER A N 1
ATOM 3123 C CA . SER A 1 401 ? 13.420 -2.294 10.222 1.00 98.94 401 SER A CA 1
ATOM 3124 C C . SER A 1 401 ? 12.986 -1.486 8.994 1.00 98.94 401 SER A C 1
ATOM 3126 O O . SER A 1 401 ? 13.487 -1.717 7.894 1.00 98.94 401 SER A O 1
ATOM 3128 N N . LYS A 1 402 ? 12.085 -0.506 9.159 1.00 98.88 402 LYS A N 1
ATOM 3129 C CA . LYS A 1 402 ? 11.703 0.423 8.082 1.00 98.88 402 LYS A CA 1
ATOM 3130 C C . LYS A 1 402 ? 12.845 1.355 7.688 1.00 98.88 402 LYS A C 1
ATOM 3132 O O . LYS A 1 402 ? 13.022 1.573 6.495 1.00 98.88 402 LYS A O 1
ATOM 3137 N N . VAL A 1 403 ? 13.646 1.829 8.645 1.00 98.94 403 VAL A N 1
ATOM 3138 C CA . VAL A 1 403 ? 14.868 2.600 8.356 1.00 98.94 403 VAL A CA 1
ATOM 3139 C C . VAL A 1 403 ? 15.850 1.759 7.533 1.00 98.94 403 VAL A C 1
ATOM 3141 O O . VAL A 1 403 ? 16.374 2.243 6.533 1.00 98.94 403 VAL A O 1
ATOM 3144 N N . ALA A 1 404 ? 16.050 0.483 7.877 1.00 98.94 404 ALA A N 1
ATOM 3145 C CA . ALA A 1 404 ? 16.880 -0.415 7.073 1.00 98.94 404 ALA A CA 1
ATOM 3146 C C . ALA A 1 404 ? 16.329 -0.591 5.645 1.00 98.94 404 ALA A C 1
ATOM 3148 O O . ALA A 1 404 ? 17.068 -0.424 4.679 1.00 98.94 404 ALA A O 1
ATOM 3149 N N . ALA A 1 405 ? 15.025 -0.850 5.493 1.00 98.94 405 ALA A N 1
ATOM 3150 C CA . ALA A 1 405 ? 14.381 -0.969 4.181 1.00 98.94 405 ALA A CA 1
ATOM 3151 C C . ALA A 1 405 ? 14.488 0.313 3.336 1.00 98.94 405 ALA A C 1
ATOM 3153 O O . ALA A 1 405 ? 14.703 0.234 2.123 1.00 98.94 405 ALA A O 1
ATOM 3154 N N . HIS A 1 406 ? 14.365 1.481 3.973 1.00 98.94 406 HIS A N 1
ATOM 3155 C CA . HIS A 1 406 ? 14.567 2.776 3.333 1.00 98.94 406 HIS A CA 1
ATOM 3156 C C . HIS A 1 406 ? 15.981 2.873 2.755 1.00 98.94 406 HIS A C 1
ATOM 3158 O O . HIS A 1 406 ? 16.136 3.086 1.553 1.00 98.94 406 HIS A O 1
ATOM 3164 N N . TRP A 1 407 ? 17.005 2.600 3.568 1.00 98.94 407 TRP A N 1
ATOM 3165 C CA . TRP A 1 407 ? 18.399 2.659 3.127 1.00 98.94 407 TRP A CA 1
ATOM 3166 C C . TRP A 1 407 ? 18.771 1.592 2.099 1.00 98.94 407 TRP A C 1
ATOM 3168 O O . TRP A 1 407 ? 19.527 1.887 1.179 1.00 98.94 407 TRP A O 1
ATOM 3178 N N . TYR A 1 408 ? 18.211 0.381 2.176 1.00 98.94 408 TYR A N 1
ATOM 3179 C CA . TYR A 1 408 ? 18.376 -0.605 1.105 1.00 98.94 408 TYR A CA 1
ATOM 3180 C C . TYR A 1 408 ? 17.822 -0.081 -0.223 1.00 98.94 408 TYR A C 1
ATOM 3182 O O . TYR A 1 408 ? 18.473 -0.217 -1.255 1.00 98.94 408 TYR A O 1
ATOM 3190 N N . THR A 1 409 ? 16.659 0.568 -0.195 1.00 98.94 409 THR A N 1
ATOM 3191 C CA . THR A 1 409 ? 16.026 1.144 -1.390 1.00 98.94 409 THR A CA 1
ATOM 3192 C C . THR A 1 409 ? 16.863 2.283 -1.974 1.00 98.94 409 THR A C 1
ATOM 3194 O O . THR A 1 409 ? 17.145 2.272 -3.173 1.00 98.94 409 THR A O 1
ATOM 3197 N N . VAL A 1 410 ? 17.322 3.216 -1.130 1.00 98.88 410 VAL A N 1
ATOM 3198 C CA . VAL A 1 410 ? 18.230 4.310 -1.523 1.00 98.88 410 VAL A CA 1
ATOM 3199 C C . VAL A 1 410 ? 19.505 3.744 -2.151 1.00 98.88 410 VAL A C 1
ATOM 3201 O O . VAL A 1 410 ? 19.864 4.109 -3.267 1.00 98.88 410 VAL A O 1
ATOM 3204 N N . ASN A 1 411 ? 20.144 2.779 -1.489 1.00 98.88 411 ASN A N 1
ATOM 3205 C CA . ASN A 1 411 ? 21.392 2.193 -1.963 1.00 98.88 411 ASN A CA 1
ATOM 3206 C C . ASN A 1 411 ? 21.226 1.476 -3.312 1.00 98.88 411 ASN A C 1
ATOM 3208 O O . ASN A 1 411 ? 22.097 1.579 -4.165 1.00 98.88 411 ASN A O 1
ATOM 3212 N N . TYR A 1 412 ? 20.112 0.773 -3.551 1.00 98.81 412 TYR A N 1
ATOM 3213 C CA . TYR A 1 412 ? 19.870 0.121 -4.846 1.00 98.81 412 TYR A CA 1
ATOM 3214 C C . TYR A 1 412 ? 19.584 1.122 -5.971 1.00 98.81 412 TYR A C 1
ATOM 3216 O O . TYR A 1 412 ? 19.970 0.882 -7.119 1.00 98.81 412 TYR A O 1
ATOM 3224 N N . ARG A 1 413 ? 18.944 2.252 -5.651 1.00 98.75 413 ARG A N 1
ATOM 3225 C CA . ARG A 1 413 ? 18.792 3.376 -6.579 1.00 98.75 413 ARG A CA 1
ATOM 3226 C C . ARG A 1 413 ? 20.151 3.964 -6.953 1.00 98.75 413 ARG A C 1
ATOM 3228 O O . ARG A 1 413 ? 20.433 4.119 -8.135 1.00 98.75 413 ARG A O 1
ATOM 3235 N N . GLU A 1 414 ? 20.997 4.252 -5.969 1.00 98.56 414 GLU A N 1
ATOM 3236 C CA . GLU A 1 414 ? 22.284 4.929 -6.175 1.00 98.56 414 GLU A CA 1
ATOM 3237 C C . GLU A 1 414 ? 23.356 4.017 -6.787 1.00 98.56 414 GLU A C 1
ATOM 3239 O O . GLU A 1 414 ? 24.040 4.415 -7.726 1.00 98.56 414 GLU A O 1
ATOM 3244 N N . ALA A 1 415 ? 23.485 2.779 -6.303 1.00 98.06 415 ALA A N 1
ATOM 3245 C CA . ALA A 1 415 ? 24.539 1.860 -6.731 1.00 98.06 415 ALA A CA 1
ATOM 3246 C C . ALA A 1 415 ? 24.256 1.194 -8.086 1.00 98.06 415 ALA A C 1
ATOM 3248 O O . ALA A 1 415 ? 25.191 0.867 -8.817 1.00 98.06 415 ALA A O 1
ATOM 3249 N N . TYR A 1 416 ? 22.980 0.963 -8.417 1.00 96.31 416 TYR A N 1
ATOM 3250 C CA . TYR A 1 416 ? 22.586 0.201 -9.610 1.00 96.31 416 TYR A CA 1
ATOM 3251 C C . TYR A 1 416 ? 21.716 0.991 -10.593 1.00 96.31 416 TYR A C 1
ATOM 3253 O O . TYR A 1 416 ? 21.354 0.455 -11.640 1.00 96.31 416 TYR A O 1
ATOM 3261 N N . GLY A 1 417 ? 21.352 2.238 -10.276 1.00 96.56 417 GLY A N 1
ATOM 3262 C CA . GLY A 1 417 ? 20.488 3.056 -11.129 1.00 96.56 417 GLY A CA 1
ATOM 3263 C C . GLY A 1 417 ? 19.058 2.520 -11.257 1.00 96.56 417 GLY A C 1
ATOM 3264 O O . GLY A 1 417 ? 18.373 2.835 -12.230 1.00 96.56 417 GLY A O 1
ATOM 3265 N N . ILE A 1 418 ? 18.597 1.684 -10.317 1.00 96.94 418 ILE A N 1
ATOM 3266 C CA . ILE A 1 418 ? 17.218 1.181 -10.329 1.00 96.94 418 ILE A CA 1
ATOM 3267 C C . ILE A 1 418 ? 16.270 2.344 -10.032 1.00 96.94 418 ILE A C 1
ATOM 3269 O O . ILE A 1 418 ? 16.489 3.112 -9.094 1.00 96.94 418 ILE A O 1
ATOM 3273 N N . TYR A 1 419 ? 15.177 2.452 -10.792 1.00 98.62 419 TYR A N 1
ATOM 3274 C CA . TYR A 1 419 ? 14.102 3.381 -10.456 1.00 98.62 419 TYR A CA 1
ATOM 3275 C C . TYR A 1 419 ? 13.404 2.884 -9.185 1.00 98.62 419 TYR A C 1
ATOM 3277 O O . TYR A 1 419 ? 12.496 2.060 -9.260 1.00 98.62 419 TYR A O 1
ATOM 3285 N N . ALA A 1 420 ? 13.845 3.351 -8.019 1.00 98.81 420 ALA A N 1
ATOM 3286 C CA . ALA A 1 420 ? 13.317 2.944 -6.724 1.00 98.81 420 ALA A CA 1
ATOM 3287 C C . ALA A 1 420 ? 13.015 4.163 -5.843 1.00 98.81 420 ALA A C 1
ATOM 3289 O O . ALA A 1 420 ? 13.910 4.955 -5.562 1.00 98.81 420 ALA A O 1
ATOM 3290 N N . CYS A 1 421 ? 11.768 4.313 -5.400 1.00 98.62 421 CYS A N 1
ATOM 3291 C CA . CYS A 1 421 ? 11.307 5.438 -4.578 1.00 98.62 421 CYS A CA 1
ATOM 3292 C C . CYS A 1 421 ? 10.921 4.971 -3.173 1.00 98.62 421 CYS A C 1
ATOM 3294 O O . CYS A 1 421 ? 10.314 3.907 -3.029 1.00 98.62 421 CYS A O 1
ATOM 3296 N N . ASN A 1 422 ? 11.162 5.794 -2.152 1.00 98.94 422 ASN A N 1
ATOM 3297 C CA . ASN A 1 422 ? 10.527 5.646 -0.847 1.00 98.94 422 ASN A CA 1
ATOM 3298 C C . ASN A 1 422 ? 9.375 6.638 -0.697 1.00 98.94 422 ASN A C 1
ATOM 3300 O O . ASN A 1 422 ? 9.572 7.853 -0.702 1.00 98.94 422 ASN A O 1
ATOM 3304 N N . GLY A 1 423 ? 8.172 6.124 -0.452 1.00 98.88 423 GLY A N 1
ATOM 3305 C CA . GLY A 1 423 ? 7.106 6.954 0.096 1.00 98.88 423 GLY A CA 1
ATOM 3306 C C . GLY A 1 423 ? 7.209 6.996 1.615 1.00 98.88 423 GLY A C 1
ATOM 3307 O O . GLY A 1 423 ? 6.896 6.006 2.273 1.00 98.88 423 GLY A O 1
ATOM 3308 N N . ILE A 1 424 ? 7.616 8.127 2.183 1.00 98.94 424 ILE A N 1
ATOM 3309 C CA . ILE A 1 424 ? 7.676 8.356 3.631 1.00 98.94 424 ILE A CA 1
ATOM 3310 C C . ILE A 1 424 ? 6.280 8.790 4.096 1.00 98.94 424 ILE A C 1
ATOM 3312 O O . ILE A 1 424 ? 6.001 9.960 4.353 1.00 98.94 424 ILE A O 1
ATOM 3316 N N . LEU A 1 425 ? 5.354 7.831 4.114 1.00 98.81 425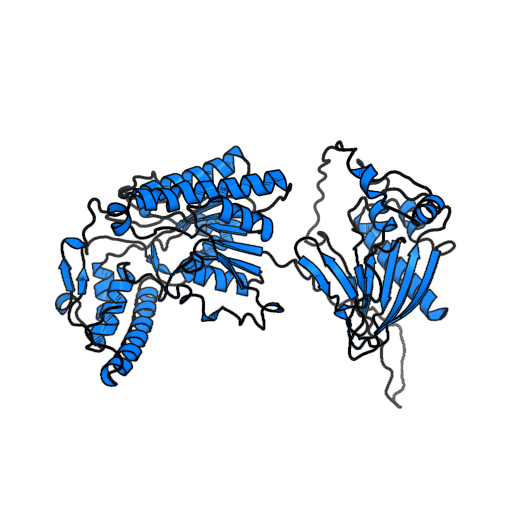 LEU A N 1
ATOM 3317 C CA . LEU A 1 425 ? 3.950 8.099 4.409 1.00 98.81 425 LEU A CA 1
ATOM 3318 C C . LEU A 1 425 ? 3.728 8.238 5.918 1.00 98.81 425 LEU A C 1
ATOM 3320 O O . LEU A 1 425 ? 4.147 7.387 6.710 1.00 98.81 425 LEU A O 1
ATOM 3324 N N . PHE A 1 426 ? 3.017 9.298 6.297 1.00 98.81 426 PHE A N 1
ATOM 3325 C CA . PHE A 1 426 ? 2.460 9.474 7.637 1.00 98.81 426 PHE A CA 1
ATOM 3326 C C . PHE A 1 426 ? 1.246 8.577 7.850 1.00 98.81 426 PHE A C 1
ATOM 3328 O O . PHE A 1 426 ? 0.866 7.820 6.955 1.00 98.81 426 PHE A O 1
ATOM 3335 N N . ASN A 1 427 ? 0.669 8.578 9.052 1.00 98.81 427 ASN A N 1
ATOM 3336 C CA . ASN A 1 427 ? -0.415 7.663 9.376 1.00 98.81 427 ASN A CA 1
ATOM 3337 C C . ASN A 1 427 ? -1.596 7.894 8.429 1.00 98.81 427 ASN A C 1
ATOM 3339 O O . ASN A 1 427 ? -2.010 9.018 8.169 1.00 98.81 427 ASN A O 1
ATOM 3343 N N . HIS A 1 428 ? -2.133 6.809 7.886 1.00 98.75 428 HIS A N 1
ATOM 3344 C CA . HIS A 1 428 ? -3.278 6.866 6.996 1.00 98.75 428 HIS A CA 1
ATOM 3345 C C . HIS A 1 428 ? -4.219 5.709 7.278 1.00 98.75 428 HIS A C 1
ATOM 3347 O O . HIS A 1 428 ? -3.834 4.544 7.435 1.00 98.75 428 HIS A O 1
ATOM 3353 N N . GLU A 1 429 ? -5.485 6.066 7.382 1.00 98.75 429 GLU A N 1
ATOM 3354 C CA . GLU A 1 429 ? -6.522 5.257 7.988 1.00 98.75 429 GLU A CA 1
ATOM 3355 C C . GLU A 1 429 ? -7.685 5.124 7.005 1.00 98.75 429 GLU A C 1
ATOM 3357 O O . GLU A 1 429 ? -7.739 5.789 5.966 1.00 98.75 429 GLU A O 1
ATOM 3362 N N . SER A 1 430 ? -8.597 4.200 7.292 1.00 98.81 430 SER A N 1
ATOM 3363 C CA . SER A 1 430 ? -9.792 3.979 6.483 1.00 98.81 430 SER A CA 1
ATOM 3364 C C . SER A 1 430 ? -10.738 2.986 7.169 1.00 98.81 430 SER A C 1
ATOM 3366 O O . SER A 1 430 ? -10.315 2.254 8.073 1.00 98.81 430 SER A O 1
ATOM 3368 N N . PRO A 1 431 ? -11.957 2.803 6.635 1.00 98.56 431 PRO A N 1
ATOM 3369 C CA . PRO A 1 431 ? -12.830 1.674 6.979 1.00 98.56 431 PRO A CA 1
ATOM 3370 C C . PRO A 1 431 ? -12.237 0.277 6.709 1.00 98.56 431 PRO A C 1
ATOM 3372 O O . PRO A 1 431 ? -12.844 -0.741 7.040 1.00 98.56 431 PRO A O 1
ATOM 3375 N N . ARG A 1 432 ? -11.045 0.179 6.101 1.00 98.19 432 ARG A N 1
ATOM 3376 C CA . ARG A 1 432 ? -10.315 -1.078 5.867 1.00 98.19 432 ARG A CA 1
ATOM 3377 C C . ARG A 1 432 ? -9.135 -1.272 6.823 1.00 98.19 432 ARG A C 1
ATOM 3379 O O . ARG A 1 432 ? -8.481 -2.315 6.758 1.00 98.19 432 ARG A O 1
ATOM 3386 N N . ARG A 1 433 ? -8.852 -0.318 7.714 1.00 98.12 433 ARG A N 1
ATOM 3387 C CA . ARG A 1 433 ? -7.729 -0.385 8.660 1.00 98.12 433 ARG A CA 1
ATOM 3388 C C . ARG A 1 433 ? -7.793 -1.646 9.526 1.00 98.12 433 ARG A C 1
ATOM 3390 O O . ARG A 1 433 ? -8.878 -2.142 9.816 1.00 98.12 433 ARG A O 1
ATOM 3397 N N . GLY A 1 434 ? -6.644 -2.201 9.911 1.00 94.81 434 GLY A N 1
ATOM 3398 C CA . GLY A 1 434 ? -6.608 -3.328 10.849 1.00 94.81 434 GLY A CA 1
ATOM 3399 C C . GLY A 1 434 ? -7.185 -2.930 12.210 1.00 94.81 434 GLY A C 1
ATOM 3400 O O . GLY A 1 434 ? -6.881 -1.852 12.706 1.00 94.81 434 GLY A O 1
ATOM 3401 N N . GLU A 1 435 ? -7.993 -3.797 12.812 1.00 93.75 435 GLU A N 1
ATOM 3402 C CA . GLU A 1 435 ? -8.767 -3.484 14.028 1.00 93.75 435 GLU A CA 1
ATOM 3403 C C . GLU A 1 435 ? -7.892 -3.241 15.268 1.00 93.75 435 GLU A C 1
ATOM 3405 O O . GLU A 1 435 ? -8.321 -2.585 16.208 1.00 93.75 435 GLU A O 1
ATOM 3410 N N . ASN A 1 436 ? -6.629 -3.676 15.229 1.00 90.81 436 ASN A N 1
ATOM 3411 C CA . ASN A 1 436 ? -5.660 -3.458 16.306 1.00 90.81 436 ASN A CA 1
ATOM 3412 C C . ASN A 1 436 ? -5.023 -2.055 16.294 1.00 90.81 436 ASN A C 1
ATOM 3414 O O . ASN A 1 436 ? -4.414 -1.652 17.283 1.00 90.81 436 ASN A O 1
ATOM 3418 N N . PHE A 1 437 ? -5.158 -1.291 15.203 1.00 96.12 437 PHE A N 1
ATOM 3419 C CA . PHE A 1 437 ? -4.680 0.093 15.161 1.00 96.12 437 PHE A CA 1
ATOM 3420 C C . PHE A 1 437 ? -5.658 1.021 15.886 1.00 96.12 437 PHE A C 1
ATOM 3422 O O . PHE A 1 437 ? -6.871 0.850 15.790 1.00 96.12 437 PHE A O 1
ATOM 3429 N N . VAL A 1 438 ? -5.126 2.024 16.594 1.00 97.56 438 VAL A N 1
ATOM 3430 C CA . VAL A 1 438 ? -5.880 2.848 17.557 1.00 97.56 438 VAL A CA 1
ATOM 3431 C C . VAL A 1 438 ? -7.155 3.470 16.981 1.00 97.56 438 VAL A C 1
ATOM 3433 O O . VAL A 1 438 ? -8.210 3.356 17.593 1.00 97.56 438 VAL A O 1
ATOM 3436 N N . THR A 1 439 ? -7.087 4.049 15.784 1.00 98.38 439 THR A N 1
ATOM 3437 C CA . THR A 1 439 ? -8.218 4.695 15.098 1.00 98.38 439 THR A CA 1
ATOM 3438 C C . THR A 1 439 ? -9.349 3.704 14.844 1.00 98.38 439 THR A C 1
ATOM 3440 O O . THR A 1 439 ? -10.487 3.945 15.234 1.00 98.38 439 THR A O 1
ATOM 3443 N N . ARG A 1 440 ? -9.027 2.538 14.271 1.00 98.25 440 ARG A N 1
ATOM 3444 C CA . ARG A 1 440 ? -10.011 1.502 13.958 1.00 98.25 440 ARG A CA 1
ATOM 3445 C C . ARG A 1 440 ? -10.554 0.816 15.199 1.00 98.25 440 ARG A C 1
ATOM 3447 O O . ARG A 1 440 ? -11.741 0.513 15.257 1.00 98.25 440 ARG A O 1
ATOM 3454 N N . LYS A 1 441 ? -9.701 0.601 16.199 1.00 98.19 441 LYS A N 1
ATOM 3455 C CA . LYS A 1 441 ? -10.111 0.095 17.506 1.00 98.19 441 LYS A CA 1
ATOM 3456 C C . LYS A 1 441 ? -11.148 1.021 18.146 1.00 98.19 441 LYS A C 1
ATOM 3458 O O . LYS A 1 441 ? -12.146 0.539 18.678 1.00 98.19 441 LYS A O 1
ATOM 3463 N N . ILE A 1 442 ? -10.930 2.338 18.064 1.00 98.62 442 ILE A N 1
ATOM 3464 C CA . ILE A 1 442 ? -11.878 3.347 18.543 1.00 98.62 442 ILE A CA 1
ATOM 3465 C C . ILE A 1 442 ? -13.184 3.271 17.751 1.00 98.62 442 ILE A C 1
ATOM 3467 O O . ILE A 1 442 ? -14.230 3.089 18.363 1.00 98.62 442 ILE A O 1
ATOM 3471 N N . THR A 1 443 ? -13.157 3.370 16.418 1.00 98.69 443 THR A N 1
ATOM 3472 C CA . THR A 1 443 ? -14.400 3.436 15.625 1.00 98.69 443 THR A CA 1
ATOM 3473 C C . THR A 1 443 ? -15.225 2.153 15.697 1.00 98.69 443 THR A C 1
ATOM 3475 O O . THR A 1 443 ? -16.448 2.230 15.827 1.00 98.69 443 THR A O 1
ATOM 3478 N N . ARG A 1 444 ? -14.584 0.976 15.758 1.00 98.19 444 ARG A N 1
ATOM 3479 C CA . ARG A 1 444 ? -15.272 -0.300 16.019 1.00 98.19 444 ARG A CA 1
ATOM 3480 C C . ARG A 1 444 ? -15.950 -0.338 17.379 1.00 98.19 444 ARG A C 1
ATOM 3482 O O . ARG A 1 444 ? -17.105 -0.755 17.472 1.00 98.19 444 ARG A O 1
ATOM 3489 N N . ALA A 1 445 ? -15.262 0.117 18.424 1.00 97.75 445 ALA A N 1
ATOM 3490 C CA . ALA A 1 445 ? -15.852 0.198 19.751 1.00 97.75 445 ALA A CA 1
ATOM 3491 C C . ALA A 1 445 ? -16.997 1.217 19.798 1.00 97.75 445 ALA A C 1
ATOM 3493 O O . ALA A 1 445 ? -18.038 0.908 20.362 1.00 97.75 445 ALA A O 1
ATOM 3494 N N . VAL A 1 446 ? -16.855 2.385 19.161 1.00 98.44 446 VAL A N 1
ATOM 3495 C CA . VAL A 1 446 ? -17.924 3.393 19.044 1.00 98.44 446 VAL A CA 1
ATOM 3496 C C . VAL A 1 446 ? -19.168 2.794 18.391 1.00 98.44 446 VAL A C 1
ATOM 3498 O O . VAL A 1 446 ? -20.257 2.910 18.953 1.00 98.44 446 VAL A O 1
ATOM 3501 N N . GLY A 1 447 ? -19.014 2.102 17.256 1.00 97.75 447 GLY A N 1
ATOM 3502 C CA . GLY A 1 447 ? -20.119 1.428 16.573 1.00 97.75 447 GLY A CA 1
ATOM 3503 C C . GLY A 1 447 ? -20.835 0.428 17.482 1.00 97.75 447 GLY A C 1
ATOM 3504 O O . GLY A 1 447 ? -22.052 0.496 17.650 1.00 97.75 447 GLY A O 1
ATOM 3505 N N . ARG A 1 448 ? -20.087 -0.453 18.154 1.00 97.50 448 ARG A N 1
ATOM 3506 C CA . ARG A 1 448 ? -20.669 -1.449 19.069 1.00 97.50 448 ARG A CA 1
ATOM 3507 C C . ARG A 1 448 ? -21.294 -0.854 20.321 1.00 97.50 448 ARG A C 1
ATOM 3509 O O . ARG A 1 448 ? -22.360 -1.312 20.724 1.00 97.50 448 ARG A O 1
ATOM 3516 N N . ILE A 1 449 ? -20.669 0.155 20.923 1.00 97.75 449 ILE A N 1
ATOM 3517 C CA . ILE A 1 449 ? -21.208 0.860 22.093 1.00 97.75 449 ILE A CA 1
ATOM 3518 C C . ILE A 1 449 ? -22.524 1.534 21.727 1.00 97.75 449 ILE A C 1
ATOM 3520 O O . ILE A 1 449 ? -23.513 1.388 22.443 1.00 97.75 449 ILE A O 1
ATOM 3524 N N . LYS A 1 450 ? -22.583 2.199 20.568 1.00 97.75 450 LYS A N 1
ATOM 3525 C CA . LYS A 1 450 ? -23.802 2.861 20.100 1.00 97.75 450 LYS A CA 1
ATOM 3526 C C . LYS A 1 450 ? -24.974 1.892 19.912 1.00 97.75 450 LYS A C 1
ATOM 3528 O O . LYS A 1 450 ? -26.120 2.286 20.113 1.00 97.75 450 LYS A O 1
ATOM 3533 N N . ILE A 1 451 ? -24.687 0.646 19.537 1.00 96.81 451 ILE A N 1
ATOM 3534 C CA . ILE A 1 451 ? -25.677 -0.413 19.292 1.00 96.81 451 ILE A CA 1
ATOM 3535 C C . ILE A 1 451 ? -25.917 -1.300 20.538 1.00 96.81 451 ILE A C 1
ATOM 3537 O O . ILE A 1 451 ? -26.760 -2.195 20.519 1.00 96.81 451 ILE A O 1
ATOM 3541 N N . GLY A 1 452 ? -25.223 -1.041 21.652 1.00 95.69 452 GLY A N 1
ATOM 3542 C CA . GLY A 1 452 ? -25.386 -1.785 22.906 1.00 95.69 452 GLY A CA 1
ATOM 3543 C C . GLY A 1 452 ? -24.756 -3.183 22.906 1.00 95.69 452 GLY A C 1
ATOM 3544 O O . GLY A 1 452 ? -25.142 -4.026 23.710 1.00 95.69 452 GLY A O 1
ATOM 3545 N N . LEU A 1 453 ? -23.803 -3.445 22.006 1.00 95.12 453 LEU A N 1
ATOM 3546 C CA . LEU A 1 453 ? -23.033 -4.698 21.949 1.00 95.12 453 LEU A CA 1
ATOM 3547 C C . LEU A 1 453 ? -21.763 -4.662 22.811 1.00 95.12 453 LEU A C 1
ATOM 3549 O O . LEU A 1 453 ? -21.178 -5.697 23.107 1.00 95.12 453 LEU A O 1
ATOM 3553 N N . GLN A 1 454 ? -21.310 -3.474 23.206 1.00 95.75 454 GLN A N 1
ATOM 3554 C CA . GLN A 1 454 ? -20.090 -3.277 23.985 1.00 95.75 454 GLN A CA 1
ATOM 3555 C C . GLN A 1 454 ? -20.294 -2.131 24.976 1.00 95.75 454 GLN A C 1
ATOM 3557 O O . GLN A 1 454 ? -21.000 -1.178 24.676 1.00 95.75 454 GLN A O 1
ATOM 3562 N N . ASN A 1 455 ? -19.655 -2.199 26.147 1.00 95.00 455 ASN A N 1
ATOM 3563 C CA . ASN A 1 455 ? -19.797 -1.165 27.182 1.00 95.00 455 ASN A CA 1
ATOM 3564 C C . ASN A 1 455 ? -18.542 -0.301 27.357 1.00 95.00 455 ASN A C 1
ATOM 3566 O O . ASN A 1 455 ? -18.651 0.899 27.610 1.00 95.00 455 ASN A O 1
ATOM 3570 N N . LYS A 1 456 ? -17.357 -0.916 27.245 1.00 97.06 456 LYS A N 1
ATOM 3571 C CA . LYS A 1 456 ? -16.065 -0.302 27.574 1.00 97.06 456 LYS A CA 1
ATOM 3572 C C . LYS A 1 456 ? -15.060 -0.426 26.436 1.00 97.06 456 LYS A C 1
ATOM 3574 O O . LYS A 1 456 ? -15.073 -1.413 25.700 1.00 97.06 456 LYS A O 1
ATOM 3579 N N . LEU A 1 457 ? -14.176 0.558 26.316 1.00 97.38 457 LEU A N 1
ATOM 3580 C CA . LEU A 1 457 ? -13.047 0.593 25.390 1.00 97.38 457 LEU A CA 1
ATOM 3581 C C . LEU A 1 457 ? -11.751 0.792 26.184 1.00 97.38 457 LEU A C 1
ATOM 3583 O O . LEU A 1 457 ? -11.576 1.812 26.838 1.00 97.38 457 LEU A O 1
ATOM 3587 N N . PHE A 1 458 ? -10.821 -0.155 26.088 1.00 97.50 458 PHE A N 1
ATOM 3588 C CA . PHE A 1 458 ? -9.531 -0.065 26.775 1.00 97.50 458 PHE A CA 1
ATOM 3589 C C . PHE A 1 458 ? -8.443 0.481 25.848 1.00 97.50 458 PHE A C 1
ATOM 3591 O O . PHE A 1 458 ? -8.233 -0.074 24.765 1.00 97.50 458 PHE A O 1
ATOM 3598 N N . LEU A 1 459 ? -7.729 1.528 26.261 1.00 97.12 459 LEU A N 1
ATOM 3599 C CA . LEU A 1 459 ? -6.665 2.183 25.487 1.00 97.12 459 LEU A CA 1
ATOM 3600 C C . LEU A 1 459 ? -5.401 2.423 26.326 1.00 97.12 459 LEU A C 1
ATOM 3602 O O . LEU A 1 459 ? -5.387 2.185 27.529 1.00 97.12 459 LEU A O 1
ATOM 3606 N N . GLY A 1 460 ? -4.324 2.844 25.658 1.00 96.12 460 GLY A N 1
ATOM 3607 C CA . GLY A 1 460 ? -3.041 3.189 26.275 1.00 96.12 460 GLY A CA 1
ATOM 3608 C C . GLY A 1 460 ? -2.851 4.701 26.378 1.00 96.12 460 GLY A C 1
ATOM 3609 O O . GLY A 1 460 ? -3.645 5.396 27.004 1.00 96.12 460 GLY A O 1
ATOM 3610 N N . ASN A 1 461 ? -1.798 5.216 25.743 1.00 96.06 461 ASN A N 1
ATOM 3611 C CA . ASN A 1 461 ? -1.476 6.640 25.742 1.00 96.06 461 ASN A CA 1
ATOM 3612 C C . ASN A 1 461 ? -2.469 7.464 24.897 1.00 96.06 461 ASN A C 1
ATOM 3614 O O . ASN A 1 461 ? -2.504 7.325 23.674 1.00 96.06 461 ASN A O 1
ATOM 3618 N N . LEU A 1 462 ? -3.240 8.348 25.541 1.00 97.94 462 LEU A N 1
ATOM 3619 C CA . LEU A 1 462 ? -4.178 9.250 24.856 1.00 97.94 462 LEU A CA 1
ATOM 3620 C C . LEU A 1 462 ? -3.519 10.533 24.314 1.00 97.94 462 LEU A C 1
ATOM 3622 O O . LEU A 1 462 ? -4.080 11.186 23.439 1.00 97.94 462 LEU A O 1
ATOM 3626 N N . GLN A 1 463 ? -2.329 10.877 24.811 1.00 98.12 463 GLN A N 1
ATOM 3627 C CA . GLN A 1 463 ? -1.620 12.117 24.474 1.00 98.12 463 GLN A CA 1
ATOM 3628 C C . GLN A 1 463 ? -0.718 11.976 23.240 1.00 98.12 463 GLN A C 1
ATOM 3630 O O . GLN A 1 463 ? -0.177 12.963 22.749 1.00 98.12 463 GLN A O 1
ATOM 3635 N N . ALA A 1 464 ? -0.556 10.755 22.720 1.00 97.12 464 ALA A N 1
ATOM 3636 C CA . ALA A 1 464 ? 0.156 10.521 21.471 1.00 97.12 464 ALA A CA 1
ATOM 3637 C C . ALA A 1 464 ? -0.533 11.279 20.323 1.00 97.12 464 ALA A C 1
ATOM 3639 O O . ALA A 1 464 ? -1.733 11.111 20.102 1.00 97.12 464 ALA A O 1
ATOM 3640 N N . SER A 1 465 ? 0.234 12.085 19.588 1.00 98.25 465 SER A N 1
ATOM 3641 C CA . SER A 1 465 ? -0.238 12.907 18.472 1.00 98.25 465 SER A CA 1
ATOM 3642 C C . SER A 1 465 ? 0.255 12.366 17.133 1.00 98.25 465 SER A C 1
ATOM 3644 O O . SER A 1 465 ? 1.405 11.927 17.010 1.00 98.25 465 SER A O 1
ATOM 3646 N N . ARG A 1 466 ? -0.624 12.330 16.132 1.00 98.62 466 ARG A N 1
ATOM 3647 C CA . ARG A 1 466 ? -0.350 11.784 14.799 1.00 98.62 466 ARG A CA 1
ATOM 3648 C C . ARG A 1 466 ? -1.003 12.627 13.716 1.00 98.62 466 ARG A C 1
ATOM 3650 O O . ARG A 1 466 ? -2.114 13.119 13.880 1.00 98.62 466 ARG A O 1
ATOM 3657 N N . ASP A 1 467 ? -0.325 12.701 12.584 1.00 98.75 467 ASP A N 1
ATOM 3658 C CA . ASP A 1 467 ? -0.863 13.161 11.308 1.00 98.75 467 ASP A CA 1
ATOM 3659 C C . ASP A 1 467 ? -1.597 12.009 10.616 1.00 98.75 467 ASP A C 1
ATOM 3661 O O . ASP A 1 467 ? -0.972 11.019 10.225 1.00 98.75 467 ASP A O 1
ATOM 3665 N N . TRP A 1 468 ? -2.931 12.107 10.572 1.00 98.81 468 TRP A N 1
ATOM 3666 C CA . TRP A 1 468 ? -3.832 11.082 10.043 1.00 98.81 468 TRP A CA 1
ATOM 3667 C C . TRP A 1 468 ? -4.493 11.528 8.740 1.00 98.81 468 TRP A C 1
ATOM 3669 O O . TRP A 1 468 ? -5.386 12.374 8.742 1.00 98.81 468 TRP A O 1
ATOM 3679 N N . GLY A 1 469 ? -4.120 10.880 7.639 1.00 98.75 469 GLY A N 1
ATOM 3680 C CA . GLY A 1 469 ? -4.773 11.018 6.340 1.00 98.75 469 GLY A CA 1
ATOM 3681 C C . GLY A 1 469 ? -5.646 9.824 5.949 1.00 98.75 469 GLY A C 1
ATOM 3682 O O . GLY A 1 469 ? -5.764 8.829 6.668 1.00 98.75 469 GLY A O 1
ATOM 3683 N N . PHE A 1 470 ? -6.258 9.900 4.769 1.00 98.88 470 PHE A N 1
ATOM 3684 C CA . PHE A 1 470 ? -7.038 8.801 4.201 1.00 98.88 470 PHE A CA 1
ATOM 3685 C C . PHE A 1 470 ? -6.187 7.911 3.290 1.00 98.88 470 PHE A C 1
ATOM 3687 O O . PHE A 1 470 ? -5.547 8.385 2.352 1.00 98.88 470 PHE A O 1
ATOM 3694 N N . ALA A 1 471 ? -6.236 6.595 3.509 1.00 98.81 471 ALA A N 1
ATOM 3695 C CA . ALA A 1 471 ? -5.453 5.631 2.734 1.00 98.81 471 ALA A CA 1
ATOM 3696 C C . ALA A 1 471 ? -5.718 5.694 1.217 1.00 98.81 471 ALA A C 1
ATOM 3698 O O . ALA A 1 471 ? -4.787 5.528 0.430 1.00 98.81 471 ALA A O 1
ATOM 3699 N N . GLY A 1 472 ? -6.959 5.971 0.796 1.00 98.19 472 GLY A N 1
ATOM 3700 C CA . GLY A 1 472 ? -7.301 6.102 -0.625 1.00 98.19 472 GLY A CA 1
ATOM 3701 C C . GLY A 1 472 ? -6.639 7.304 -1.310 1.00 98.19 472 GLY A C 1
ATOM 3702 O O . GLY A 1 472 ? -6.304 7.214 -2.488 1.00 98.19 472 GLY A O 1
ATOM 3703 N N . ASP A 1 473 ? -6.368 8.386 -0.573 1.00 98.75 473 ASP A N 1
ATOM 3704 C CA . ASP A 1 473 ? -5.601 9.526 -1.093 1.00 98.75 473 ASP A CA 1
ATOM 3705 C C . ASP A 1 473 ? -4.105 9.190 -1.174 1.00 98.75 473 ASP A C 1
ATOM 3707 O O . ASP A 1 473 ? -3.404 9.614 -2.091 1.00 98.75 473 ASP A O 1
ATOM 3711 N N . TYR A 1 474 ? -3.599 8.408 -0.219 1.00 98.81 474 TYR A N 1
ATOM 3712 C CA . TYR A 1 474 ? -2.169 8.123 -0.090 1.00 98.81 474 TYR A CA 1
ATOM 3713 C C . TYR A 1 474 ? -1.679 7.147 -1.165 1.00 98.81 474 TYR A C 1
ATOM 3715 O O . TYR A 1 474 ? -0.572 7.310 -1.679 1.00 98.81 474 TYR A O 1
ATOM 3723 N N . VAL A 1 475 ? -2.502 6.174 -1.576 1.00 98.81 475 VAL A N 1
ATOM 3724 C CA . VAL A 1 475 ? -2.144 5.257 -2.676 1.00 98.81 475 VAL A CA 1
ATOM 3725 C C . VAL A 1 475 ? -2.002 5.973 -4.024 1.00 98.81 475 VAL A C 1
ATOM 3727 O O . VAL A 1 475 ? -1.249 5.516 -4.884 1.00 98.81 475 VAL A O 1
ATOM 3730 N N . GLU A 1 476 ? -2.661 7.124 -4.206 1.00 98.75 476 GLU A N 1
ATOM 3731 C CA . GLU A 1 476 ? -2.449 7.980 -5.377 1.00 98.75 476 GLU A CA 1
ATOM 3732 C C . GLU A 1 476 ? -1.035 8.569 -5.381 1.00 98.75 476 GLU A C 1
ATOM 3734 O O . GLU A 1 476 ? -0.378 8.542 -6.421 1.00 98.75 476 GLU A O 1
ATOM 3739 N N . ALA A 1 477 ? -0.525 9.010 -4.224 1.00 98.81 477 ALA A N 1
ATOM 3740 C CA . ALA A 1 477 ? 0.856 9.473 -4.100 1.00 98.81 477 ALA A CA 1
ATOM 3741 C C . ALA A 1 477 ? 1.856 8.359 -4.439 1.00 98.81 477 ALA A C 1
ATOM 3743 O O . ALA A 1 477 ? 2.797 8.605 -5.191 1.00 98.81 477 ALA A O 1
ATOM 3744 N N . MET A 1 478 ? 1.629 7.125 -3.961 1.00 98.88 478 MET A N 1
ATOM 3745 C CA . MET A 1 478 ? 2.480 5.969 -4.298 1.00 98.88 478 MET A CA 1
ATOM 3746 C C . MET A 1 478 ? 2.592 5.783 -5.816 1.00 98.88 478 MET A C 1
ATOM 3748 O O . MET A 1 478 ? 3.684 5.602 -6.353 1.00 98.88 478 MET A O 1
ATOM 3752 N N . TRP A 1 479 ? 1.457 5.845 -6.519 1.00 98.88 479 TRP A N 1
ATOM 3753 C CA . TRP A 1 479 ? 1.420 5.727 -7.972 1.00 98.88 479 TRP A CA 1
ATOM 3754 C C . TRP A 1 479 ? 2.118 6.905 -8.661 1.00 98.88 479 TRP A C 1
ATOM 3756 O O . TRP A 1 479 ? 2.946 6.670 -9.542 1.00 98.88 479 TRP A O 1
ATOM 3766 N N . LEU A 1 480 ? 1.843 8.144 -8.231 1.00 98.81 480 LEU A N 1
ATOM 3767 C CA . LEU A 1 480 ? 2.442 9.365 -8.781 1.00 98.81 480 LEU A CA 1
ATOM 3768 C C . LEU A 1 480 ? 3.972 9.361 -8.689 1.00 98.81 480 LEU A C 1
ATOM 3770 O O . LEU A 1 480 ? 4.623 9.762 -9.652 1.00 98.81 480 LEU A O 1
ATOM 3774 N N . MET A 1 481 ? 4.556 8.859 -7.594 1.00 98.81 481 MET A N 1
ATOM 3775 C CA . MET A 1 481 ? 6.017 8.739 -7.442 1.00 98.81 481 MET A CA 1
ATOM 3776 C C . MET A 1 481 ? 6.652 7.883 -8.545 1.00 98.81 481 MET A C 1
ATOM 3778 O O . MET A 1 481 ? 7.740 8.195 -9.030 1.00 98.81 481 MET A O 1
ATOM 3782 N N . LEU A 1 482 ? 5.972 6.819 -8.984 1.00 98.75 482 LEU A N 1
ATOM 3783 C CA . LEU A 1 482 ? 6.454 5.973 -10.080 1.00 98.75 482 LEU A CA 1
ATOM 3784 C C . LEU A 1 482 ? 6.166 6.562 -11.466 1.00 98.75 482 LEU A C 1
ATOM 3786 O O . LEU A 1 482 ? 6.658 6.037 -12.459 1.00 98.75 482 LEU A O 1
ATOM 3790 N N . GLN A 1 483 ? 5.418 7.658 -11.576 1.00 98.31 483 GLN A N 1
ATOM 3791 C CA . GLN A 1 483 ? 5.182 8.313 -12.867 1.00 98.31 483 GLN A CA 1
ATOM 3792 C C . GLN A 1 483 ? 6.201 9.414 -13.179 1.00 98.31 483 GLN A C 1
ATOM 3794 O O . GLN A 1 483 ? 6.213 9.913 -14.300 1.00 98.31 483 GLN A O 1
ATOM 3799 N N . GLN A 1 484 ? 7.065 9.769 -12.225 1.00 97.75 484 GLN A N 1
ATOM 3800 C CA . GLN A 1 484 ? 8.071 10.810 -12.422 1.00 97.75 484 GLN A CA 1
ATOM 3801 C C . GLN A 1 484 ? 9.178 10.364 -13.393 1.00 97.75 484 GLN A C 1
ATOM 3803 O O . GLN A 1 484 ? 9.340 9.175 -13.706 1.00 97.75 484 GLN A O 1
ATOM 3808 N N . GLU A 1 485 ? 9.936 11.344 -13.886 1.00 95.81 485 GLU A N 1
ATOM 3809 C CA . GLU A 1 485 ? 11.094 11.113 -14.756 1.00 95.81 485 GLU A CA 1
ATOM 3810 C C . GLU A 1 485 ? 12.229 10.413 -13.995 1.00 95.81 485 GLU A C 1
ATOM 3812 O O . GLU A 1 485 ? 12.837 9.473 -14.506 1.00 95.81 485 GLU A O 1
ATOM 3817 N N . LYS A 1 486 ? 12.480 10.834 -12.749 1.00 97.12 486 LYS A N 1
ATOM 3818 C CA . LYS A 1 486 ? 13.556 10.320 -11.894 1.00 97.12 486 LYS A CA 1
ATOM 3819 C C . LYS A 1 486 ? 12.999 9.779 -10.574 1.00 97.12 486 LYS A C 1
ATOM 3821 O O . LYS A 1 486 ? 12.044 10.353 -10.050 1.00 97.12 486 LYS A O 1
ATOM 3826 N N . PRO A 1 487 ? 13.585 8.695 -10.033 1.00 98.62 487 PRO A N 1
ATOM 3827 C CA . PRO A 1 487 ? 13.200 8.174 -8.730 1.00 98.62 487 PRO A CA 1
ATOM 3828 C C . PRO A 1 487 ? 13.670 9.107 -7.612 1.00 98.62 487 PRO A C 1
ATOM 3830 O O . PRO A 1 487 ? 14.775 9.645 -7.674 1.00 98.62 487 PRO A O 1
ATOM 3833 N N . ASP A 1 488 ? 12.853 9.261 -6.577 1.00 98.75 488 ASP A N 1
ATOM 3834 C CA . ASP A 1 488 ? 13.145 10.116 -5.427 1.00 98.75 488 ASP A CA 1
ATOM 3835 C C . ASP A 1 488 ? 12.270 9.699 -4.228 1.00 98.75 488 ASP A C 1
ATOM 3837 O O . ASP A 1 488 ? 11.364 8.869 -4.363 1.00 98.75 488 ASP A O 1
ATOM 3841 N N . ASP A 1 489 ? 12.549 10.258 -3.056 1.00 98.88 489 ASP A N 1
ATOM 3842 C CA . ASP A 1 489 ? 11.828 9.998 -1.814 1.00 98.88 489 ASP A CA 1
ATOM 3843 C C . ASP A 1 489 ? 10.925 11.183 -1.454 1.00 98.88 489 ASP A C 1
ATOM 3845 O O . ASP A 1 489 ? 11.297 12.341 -1.659 1.00 98.88 489 ASP A O 1
ATOM 3849 N N . TYR A 1 490 ? 9.728 10.900 -0.933 1.00 98.88 490 TYR A N 1
ATOM 3850 C CA . TYR A 1 490 ? 8.712 11.928 -0.683 1.00 98.88 490 TYR A CA 1
ATOM 3851 C C . TYR A 1 490 ? 7.959 11.680 0.622 1.00 98.88 490 TYR A C 1
ATOM 3853 O O . TYR A 1 490 ? 7.433 10.584 0.841 1.00 98.88 490 TYR A O 1
ATOM 3861 N N . VAL A 1 491 ? 7.834 12.719 1.444 1.00 98.94 491 VAL A N 1
ATOM 3862 C CA . VAL A 1 491 ? 6.905 12.762 2.572 1.00 98.94 491 VAL A CA 1
ATOM 3863 C C . VAL A 1 491 ? 5.483 12.977 2.061 1.00 98.94 491 VAL A C 1
ATOM 3865 O O . VAL A 1 491 ? 5.202 13.881 1.273 1.00 98.94 491 VAL A O 1
ATOM 3868 N N . VAL A 1 492 ? 4.566 12.132 2.532 1.00 98.88 492 VAL A N 1
ATOM 3869 C CA . VAL A 1 492 ? 3.133 12.199 2.214 1.00 98.88 492 VAL A CA 1
ATOM 3870 C C . VAL A 1 492 ? 2.365 12.270 3.527 1.00 98.88 492 VAL A C 1
ATOM 3872 O O . VAL A 1 492 ? 2.371 11.317 4.311 1.00 98.88 492 VAL A O 1
ATOM 3875 N N . ALA A 1 493 ? 1.754 13.424 3.772 1.00 98.81 493 ALA A N 1
ATOM 3876 C CA . ALA A 1 493 ? 1.173 13.808 5.053 1.00 98.81 493 ALA A CA 1
ATOM 3877 C C . ALA A 1 493 ? 0.071 14.856 4.855 1.00 98.81 493 ALA A C 1
ATOM 3879 O O . ALA A 1 493 ? 0.071 15.555 3.832 1.00 98.81 493 ALA A O 1
ATOM 3880 N N . THR A 1 494 ? -0.836 14.986 5.825 1.00 98.75 494 THR A N 1
ATOM 3881 C CA . THR A 1 494 ? -1.852 16.049 5.827 1.00 98.75 494 THR A CA 1
ATOM 3882 C C . THR A 1 494 ? -1.301 17.384 6.310 1.00 98.75 494 THR A C 1
ATOM 3884 O O . THR A 1 494 ? -1.861 18.420 5.964 1.00 98.75 494 THR A O 1
ATOM 3887 N N . GLU A 1 495 ? -0.195 17.352 7.062 1.00 98.50 495 GLU A N 1
ATOM 3888 C CA . GLU A 1 495 ? 0.390 18.480 7.795 1.00 98.50 495 GLU A CA 1
ATOM 3889 C C . GLU A 1 495 ? -0.487 18.983 8.952 1.00 98.50 495 GLU A C 1
ATOM 3891 O O . GLU A 1 495 ? -0.276 20.077 9.483 1.00 98.50 495 GLU A O 1
ATOM 3896 N N . GLU A 1 496 ? -1.439 18.160 9.391 1.00 97.88 496 GLU A N 1
ATOM 3897 C CA . GLU A 1 496 ? -2.292 18.377 10.557 1.00 97.88 496 GLU A CA 1
ATOM 3898 C C . GLU A 1 496 ? -2.146 17.188 11.509 1.00 97.88 496 GLU A C 1
ATOM 3900 O O . GLU A 1 496 ? -2.351 16.044 11.116 1.00 97.88 496 GLU A O 1
ATOM 3905 N N . SER A 1 497 ? -1.795 17.452 12.769 1.00 97.12 497 SER A N 1
ATOM 3906 C CA . SER A 1 497 ? -1.590 16.423 13.794 1.00 97.12 497 SER A CA 1
ATOM 3907 C C . SER A 1 497 ? -2.642 16.529 14.891 1.00 97.12 497 SER A C 1
ATOM 3909 O O . SER A 1 497 ? -2.849 17.621 15.422 1.00 97.12 497 SER A O 1
ATOM 3911 N N . HIS A 1 498 ? -3.221 15.399 15.288 1.00 98.75 498 HIS A N 1
ATOM 3912 C CA . HIS A 1 498 ? -4.221 15.308 16.352 1.00 98.75 498 HIS A CA 1
ATOM 3913 C C . HIS A 1 498 ? -3.839 14.237 17.368 1.00 98.75 498 HIS A C 1
ATOM 3915 O O . HIS A 1 498 ? -3.179 13.250 17.043 1.00 98.75 498 HIS A O 1
ATOM 3921 N N . THR A 1 499 ? -4.246 14.429 18.615 1.00 98.81 499 THR A N 1
ATOM 3922 C CA . THR A 1 499 ? -4.084 13.447 19.689 1.00 98.81 499 THR A CA 1
ATOM 3923 C C . THR A 1 499 ? -5.087 12.297 19.574 1.00 98.81 499 THR A C 1
ATOM 3925 O O . THR A 1 499 ? -6.136 12.399 18.932 1.00 98.81 499 THR A O 1
ATOM 3928 N N . VAL A 1 500 ? -4.787 11.173 20.230 1.00 98.69 500 VAL A N 1
ATOM 3929 C CA . VAL A 1 500 ? -5.755 10.073 20.389 1.00 98.69 500 VAL A CA 1
ATOM 3930 C C . VAL A 1 500 ? -6.992 10.539 21.170 1.00 98.69 500 VAL A C 1
ATOM 3932 O O . VAL A 1 500 ? -8.098 10.088 20.877 1.00 98.69 500 VAL A O 1
ATOM 3935 N N . GLU A 1 501 ? -6.829 11.462 22.122 1.00 98.75 501 GLU A N 1
ATOM 3936 C CA . GLU A 1 501 ? -7.941 12.109 22.828 1.00 98.75 501 GLU A CA 1
ATOM 3937 C C . GLU A 1 501 ? -8.856 12.899 21.877 1.00 98.75 501 GLU A C 1
ATOM 3939 O O . GLU A 1 501 ? -10.061 12.656 21.862 1.00 98.75 501 GLU A O 1
ATOM 3944 N N . GLU A 1 502 ? -8.309 13.748 21.002 1.00 98.75 502 GLU A N 1
ATOM 3945 C CA . GLU A 1 502 ? -9.103 14.460 19.986 1.00 98.75 502 GLU A CA 1
ATOM 3946 C C . GLU A 1 502 ? -9.843 13.493 19.048 1.00 98.75 502 GLU A C 1
ATOM 3948 O O . GLU A 1 502 ? -10.994 13.731 18.674 1.00 98.75 502 GLU A O 1
ATOM 3953 N N . PHE A 1 503 ? -9.221 12.363 18.689 1.00 98.88 503 PHE A N 1
ATOM 3954 C CA . PHE A 1 503 ? -9.887 11.326 17.896 1.00 98.88 503 PHE A CA 1
ATOM 3955 C C . PHE A 1 503 ? -11.093 10.732 18.643 1.00 98.88 503 PHE A C 1
ATOM 3957 O O . PHE A 1 503 ? -12.159 10.559 18.047 1.00 98.88 503 PHE A O 1
ATOM 3964 N N . LEU A 1 504 ? -10.955 10.443 19.943 1.00 98.81 504 LEU A N 1
ATOM 3965 C CA . LEU A 1 504 ? -12.056 9.972 20.792 1.00 98.81 504 LEU A CA 1
ATOM 3966 C C . LEU A 1 504 ? -13.190 10.996 20.857 1.00 98.81 504 LEU A C 1
ATOM 3968 O O . LEU A 1 504 ? -14.350 10.628 20.670 1.00 98.81 504 LEU A O 1
ATOM 3972 N N . GLU A 1 505 ? -12.863 12.268 21.082 1.00 98.75 505 GLU A N 1
ATOM 3973 C CA . GLU A 1 505 ? -13.838 13.359 21.136 1.00 98.75 505 GLU A CA 1
ATOM 3974 C C . GLU A 1 505 ? -14.645 13.463 19.844 1.00 98.75 505 GLU A C 1
ATOM 3976 O O . GLU A 1 505 ? -15.877 13.499 19.886 1.00 98.75 505 GLU A O 1
ATOM 3981 N N . LYS A 1 506 ? -13.972 13.445 18.688 1.00 98.62 506 LYS A N 1
ATOM 3982 C CA . LYS A 1 506 ? -14.645 13.515 17.386 1.00 98.62 506 LYS A CA 1
ATOM 3983 C C . LYS A 1 506 ? -15.477 12.263 17.105 1.00 98.62 506 LYS A C 1
ATOM 3985 O O . LYS A 1 506 ? -16.611 12.393 16.649 1.00 98.62 506 LYS A O 1
ATOM 3990 N N . ALA A 1 507 ? -14.958 11.069 17.395 1.00 98.75 507 ALA A N 1
ATOM 3991 C CA . ALA A 1 507 ? -15.641 9.813 17.088 1.00 98.75 507 ALA A CA 1
ATOM 3992 C C . ALA A 1 507 ? -16.881 9.578 17.969 1.00 98.75 507 ALA A C 1
ATOM 3994 O O . ALA A 1 507 ? -17.960 9.294 17.450 1.00 98.75 507 ALA A O 1
ATOM 3995 N N . PHE A 1 508 ? -16.756 9.724 19.293 1.00 98.75 508 PHE A N 1
ATOM 3996 C CA . PHE A 1 508 ? -17.885 9.566 20.219 1.00 98.75 508 PHE A CA 1
ATOM 3997 C C . PHE A 1 508 ? -18.872 10.732 20.112 1.00 98.75 508 PHE A C 1
ATOM 3999 O O . PHE A 1 508 ? -20.085 10.509 20.080 1.00 98.75 508 PHE A O 1
ATOM 4006 N N . GLY A 1 509 ? -18.366 11.963 19.989 1.00 98.69 509 GLY A N 1
ATOM 4007 C CA . GLY A 1 509 ? -19.201 13.152 19.845 1.00 98.69 509 GLY A CA 1
ATOM 4008 C C . GLY A 1 509 ? -20.099 13.084 18.611 1.00 98.69 509 GLY A C 1
ATOM 4009 O O . GLY A 1 509 ? -21.274 13.439 18.690 1.00 98.69 509 GLY A O 1
ATOM 4010 N N . TYR A 1 510 ? -19.598 12.535 17.498 1.00 98.69 510 TYR A N 1
ATOM 4011 C CA . TYR A 1 510 ? -20.376 12.361 16.268 1.00 98.69 510 TYR A CA 1
ATOM 4012 C C . TYR A 1 510 ? -21.617 11.467 16.443 1.00 98.69 510 TYR A C 1
ATOM 4014 O O . TYR A 1 510 ? -22.636 11.700 15.798 1.00 98.69 510 TYR A O 1
ATOM 4022 N N . VAL A 1 511 ? -21.581 10.499 17.366 1.00 98.31 511 VAL A N 1
ATOM 4023 C CA . VAL A 1 511 ? -22.727 9.622 17.676 1.00 98.31 511 VAL A CA 1
ATOM 4024 C C . VAL A 1 511 ? -23.515 10.056 18.916 1.00 98.31 511 VAL A C 1
ATOM 4026 O O . VAL A 1 511 ? -24.387 9.314 19.387 1.00 98.31 511 VAL A O 1
ATOM 4029 N N . GLY A 1 512 ? -23.228 11.248 19.448 1.00 98.25 512 GLY A N 1
ATOM 4030 C CA . GLY A 1 512 ? -23.879 11.803 20.634 1.00 98.25 512 GLY A CA 1
ATOM 4031 C C . GLY A 1 512 ? -23.542 11.055 21.926 1.00 98.25 512 GLY A C 1
ATOM 4032 O O . GLY A 1 512 ? -24.405 10.931 22.791 1.00 98.25 512 GLY A O 1
ATOM 4033 N N . LEU A 1 513 ? -22.327 10.512 22.037 1.00 98.31 513 LEU A N 1
ATOM 4034 C CA . LEU A 1 513 ? -21.823 9.851 23.242 1.00 98.31 513 LEU A CA 1
ATOM 4035 C C . LEU A 1 513 ? -20.659 10.646 23.845 1.00 98.31 513 LEU A C 1
ATOM 4037 O O . LEU A 1 513 ? -19.918 11.326 23.138 1.00 98.31 513 LEU A O 1
ATOM 4041 N N . ASN A 1 514 ? -20.468 10.519 25.156 1.00 98.38 514 ASN A N 1
ATOM 4042 C CA . ASN A 1 514 ? -19.300 11.047 25.853 1.00 98.38 514 ASN A CA 1
ATOM 4043 C C . ASN A 1 514 ? -18.275 9.922 26.044 1.00 98.38 514 ASN A C 1
ATOM 4045 O O . ASN A 1 514 ? -18.533 8.940 26.738 1.00 98.38 514 ASN A O 1
ATOM 4049 N N . TRP A 1 515 ? -17.094 10.059 25.438 1.00 98.50 515 TRP A N 1
ATOM 4050 C CA . TRP A 1 515 ? -16.073 9.007 25.467 1.00 98.50 515 TRP A CA 1
ATOM 4051 C C . TRP A 1 515 ? -15.606 8.662 26.889 1.00 98.50 515 TRP A C 1
ATOM 4053 O O . TRP A 1 515 ? -15.267 7.508 27.155 1.00 98.50 515 TRP A O 1
ATOM 4063 N N . LYS A 1 516 ? -15.637 9.626 27.821 1.00 98.38 516 LYS A N 1
ATOM 4064 C CA . LYS A 1 516 ? -15.170 9.451 29.208 1.00 98.38 516 LYS A CA 1
ATOM 4065 C C . LYS A 1 516 ? -15.989 8.430 30.001 1.00 98.38 516 LYS A C 1
ATOM 4067 O O . LYS A 1 516 ? -15.472 7.852 30.950 1.00 98.38 516 LYS A O 1
ATOM 4072 N N . ASP A 1 517 ? -17.223 8.157 29.587 1.00 98.31 517 ASP A N 1
ATOM 4073 C CA . ASP A 1 517 ? -18.083 7.162 30.242 1.00 98.31 517 ASP A CA 1
ATOM 4074 C C . ASP A 1 517 ? -17.687 5.720 29.854 1.00 98.31 517 ASP A C 1
ATOM 4076 O O . ASP A 1 517 ? -17.950 4.747 30.577 1.00 98.31 517 ASP A O 1
ATOM 4080 N N . HIS A 1 518 ? -16.993 5.574 28.721 1.00 98.12 518 HIS A N 1
ATOM 4081 C CA . HIS A 1 518 ? -16.709 4.291 28.084 1.00 98.12 518 HIS A CA 1
ATOM 4082 C C . HIS A 1 518 ? -15.226 3.916 28.062 1.00 98.12 518 HIS A C 1
ATOM 4084 O O . HIS A 1 518 ? -14.911 2.727 28.006 1.00 98.12 518 HIS A O 1
ATOM 4090 N N . VAL A 1 519 ? -14.316 4.890 28.071 1.00 98.25 519 VAL A N 1
ATOM 4091 C CA . VAL A 1 519 ? -12.880 4.631 27.919 1.00 98.25 519 VAL A CA 1
ATOM 4092 C C . VAL A 1 519 ? -12.211 4.375 29.262 1.00 98.25 519 VAL A C 1
ATOM 4094 O O . VAL A 1 519 ? -12.373 5.138 30.210 1.00 98.25 519 VAL A O 1
ATOM 4097 N N . GLU A 1 520 ? -11.395 3.327 29.311 1.00 98.06 520 GLU A N 1
ATOM 4098 C CA . GLU A 1 520 ? -10.536 2.996 30.445 1.00 98.06 520 GLU A CA 1
ATOM 4099 C C . GLU A 1 520 ? -9.083 2.833 29.985 1.00 98.06 520 GLU A C 1
ATOM 4101 O O . GLU A 1 520 ? -8.804 2.371 28.874 1.00 98.06 520 GLU A O 1
ATOM 4106 N N . ILE A 1 521 ? -8.141 3.232 30.841 1.00 97.88 521 ILE A N 1
ATOM 4107 C CA . ILE A 1 521 ? -6.710 3.139 30.544 1.00 97.88 521 ILE A CA 1
ATOM 4108 C C . ILE A 1 521 ? -6.170 1.803 31.038 1.00 97.88 521 ILE A C 1
ATOM 4110 O O . ILE A 1 521 ? -6.296 1.462 32.213 1.00 97.88 521 ILE A O 1
ATOM 4114 N N . ASP A 1 522 ? -5.506 1.077 30.148 1.00 96.12 522 ASP A N 1
ATOM 4115 C CA . ASP A 1 522 ? -4.850 -0.187 30.446 1.00 96.12 522 ASP A CA 1
ATOM 4116 C C . ASP A 1 522 ? -3.370 -0.119 30.051 1.00 96.12 522 ASP A C 1
ATOM 4118 O O . ASP A 1 522 ? -3.005 0.135 28.897 1.00 96.12 522 ASP A O 1
ATOM 4122 N N . LYS A 1 523 ? -2.505 -0.378 31.039 1.00 94.12 523 LYS A N 1
ATOM 4123 C CA . LYS A 1 523 ? -1.044 -0.333 30.901 1.00 94.12 523 LYS A CA 1
ATOM 4124 C C . LYS A 1 523 ? -0.520 -1.269 29.810 1.00 94.12 523 LYS A C 1
ATOM 4126 O O . LYS A 1 523 ? 0.526 -0.983 29.240 1.00 94.12 523 LYS A O 1
ATOM 4131 N N . ARG A 1 524 ? -1.250 -2.337 29.474 1.00 93.31 524 ARG A N 1
ATOM 4132 C CA . ARG A 1 524 ? -0.876 -3.292 28.417 1.00 93.31 524 ARG A CA 1
ATOM 4133 C C . ARG A 1 524 ? -0.829 -2.675 27.017 1.00 93.31 524 ARG A C 1
ATOM 4135 O O . ARG A 1 524 ? -0.199 -3.244 26.135 1.00 93.31 524 ARG A O 1
ATOM 4142 N N . TYR A 1 525 ? -1.480 -1.531 26.795 1.00 93.12 525 TYR A N 1
ATOM 4143 C CA . TYR A 1 525 ? -1.451 -0.831 25.505 1.00 93.12 525 TYR A CA 1
ATOM 4144 C C . TYR A 1 525 ? -0.353 0.233 25.402 1.00 93.12 525 TYR A C 1
ATOM 4146 O O . TYR A 1 525 ? -0.217 0.856 24.347 1.00 93.12 525 TYR A O 1
ATOM 4154 N N . PHE A 1 526 ? 0.424 0.456 26.464 1.00 94.31 526 PHE A N 1
ATOM 4155 C CA . PHE A 1 526 ? 1.609 1.305 26.393 1.00 94.31 526 PHE A CA 1
ATOM 4156 C C . PHE A 1 526 ? 2.752 0.543 25.733 1.00 94.31 526 PHE A C 1
ATOM 4158 O O . PHE A 1 526 ? 2.934 -0.655 25.941 1.00 94.31 526 PHE A O 1
ATOM 4165 N N . ARG A 1 527 ? 3.533 1.255 24.925 1.00 94.81 527 ARG A N 1
ATOM 4166 C CA . ARG A 1 527 ? 4.718 0.699 24.271 1.00 94.81 527 ARG A CA 1
ATOM 4167 C C . ARG A 1 527 ? 5.941 0.888 25.175 1.00 94.81 527 ARG A C 1
ATOM 4169 O O . ARG A 1 527 ? 5.991 1.893 25.883 1.00 94.81 527 ARG A O 1
ATOM 4176 N N . PRO A 1 528 ? 6.950 -0.004 25.114 1.00 96.00 528 PRO A N 1
ATOM 4177 C CA . PRO A 1 528 ? 8.203 0.174 25.855 1.00 96.00 528 PRO A CA 1
ATOM 4178 C C . PRO A 1 528 ? 8.882 1.520 25.570 1.00 96.00 528 PRO A C 1
ATOM 4180 O O . PRO A 1 528 ? 9.402 2.168 26.473 1.00 96.00 528 PRO A O 1
ATOM 4183 N N . THR A 1 529 ? 8.831 1.958 24.312 1.00 94.62 529 THR A N 1
ATOM 4184 C CA . THR A 1 529 ? 9.254 3.286 23.872 1.00 94.62 529 THR A CA 1
ATOM 4185 C C . THR A 1 529 ? 8.180 3.879 22.972 1.00 94.62 529 THR A C 1
ATOM 4187 O O . THR A 1 529 ? 7.819 3.290 21.953 1.00 94.62 529 THR A O 1
ATOM 4190 N N . GLU A 1 530 ? 7.650 5.034 23.368 1.00 93.94 530 GLU A N 1
ATOM 4191 C CA . GLU A 1 530 ? 6.601 5.732 22.626 1.00 93.94 530 GLU A CA 1
ATOM 4192 C C . GLU A 1 530 ? 7.183 6.675 21.562 1.00 93.94 530 GLU A C 1
ATOM 4194 O O . GLU A 1 530 ? 8.354 7.071 21.613 1.00 93.94 530 GLU A O 1
ATOM 4199 N N . VAL A 1 531 ? 6.337 6.998 20.585 1.00 95.62 531 VAL A N 1
ATOM 4200 C CA . VAL A 1 531 ? 6.498 8.113 19.654 1.00 95.62 531 VAL A CA 1
ATOM 4201 C C . VAL A 1 531 ? 5.451 9.166 20.008 1.00 95.62 531 VAL A C 1
ATOM 4203 O O . VAL A 1 531 ? 4.251 8.932 19.839 1.00 95.62 531 VAL A O 1
ATOM 4206 N N . ASP A 1 532 ? 5.895 10.314 20.512 1.00 95.06 532 ASP A N 1
ATOM 4207 C CA . ASP A 1 532 ? 4.985 11.298 21.103 1.00 95.06 532 ASP A CA 1
ATOM 4208 C C . ASP A 1 532 ? 4.229 12.101 20.042 1.00 95.06 532 ASP A C 1
ATOM 4210 O O . ASP A 1 532 ? 3.005 12.202 20.115 1.00 95.06 532 ASP A O 1
ATOM 4214 N N . ASN A 1 533 ? 4.923 12.626 19.027 1.00 98.06 533 ASN A N 1
ATOM 4215 C CA . ASN A 1 533 ? 4.315 13.488 18.014 1.00 98.06 533 ASN A CA 1
ATOM 4216 C C . ASN A 1 533 ? 4.919 13.269 16.617 1.00 98.06 533 ASN A C 1
ATOM 4218 O O . ASN A 1 533 ? 6.132 13.365 16.429 1.00 98.06 533 ASN A O 1
ATOM 4222 N N . LEU A 1 534 ? 4.053 13.010 15.637 1.00 98.50 534 LEU A N 1
ATOM 4223 C CA . LEU A 1 534 ? 4.393 12.946 14.218 1.00 98.50 534 LEU A CA 1
ATOM 4224 C C . LEU A 1 534 ? 3.513 13.925 13.443 1.00 98.50 534 LEU A C 1
ATOM 4226 O O . LEU A 1 534 ? 2.288 13.796 13.468 1.00 98.50 534 LEU A O 1
ATOM 4230 N N . LYS A 1 535 ? 4.149 14.844 12.713 1.00 98.75 535 LYS A N 1
ATOM 4231 C CA . LYS A 1 535 ? 3.500 15.804 11.819 1.00 98.75 535 LYS A CA 1
ATOM 4232 C C . LYS A 1 535 ? 4.377 16.016 10.592 1.00 98.75 535 LYS A C 1
ATOM 4234 O O . LYS A 1 535 ? 5.514 16.453 10.737 1.00 98.75 535 LYS A O 1
ATOM 4239 N N . GLY A 1 536 ? 3.874 15.702 9.405 1.00 98.62 536 GLY A N 1
ATOM 4240 C CA . GLY A 1 536 ? 4.698 15.780 8.201 1.00 98.62 536 GLY A CA 1
ATOM 4241 C C . GLY A 1 536 ? 4.795 17.188 7.628 1.00 98.62 536 GLY A C 1
ATOM 4242 O O . GLY A 1 536 ? 3.919 18.020 7.855 1.00 98.62 536 GLY A O 1
ATOM 4243 N N . ASP A 1 537 ? 5.848 17.420 6.849 1.00 98.75 537 ASP A N 1
ATOM 4244 C CA . ASP A 1 537 ? 5.914 18.470 5.831 1.00 98.75 537 ASP A CA 1
ATOM 4245 C C . ASP A 1 537 ? 5.897 17.795 4.452 1.00 98.75 537 ASP A C 1
ATOM 4247 O O . ASP A 1 537 ? 6.854 17.141 4.046 1.00 98.75 537 ASP A O 1
ATOM 4251 N N . SER A 1 538 ? 4.779 17.919 3.736 1.00 98.44 538 SER A N 1
ATOM 4252 C CA . SER A 1 538 ? 4.559 17.334 2.409 1.00 98.44 538 SER A CA 1
ATOM 4253 C C . SER A 1 538 ? 4.798 18.340 1.277 1.00 98.44 538 SER A C 1
ATOM 4255 O O . SER A 1 538 ? 4.303 18.172 0.155 1.00 98.44 538 SER A O 1
ATOM 4257 N N . THR A 1 539 ? 5.568 19.406 1.530 1.00 98.75 539 THR A N 1
ATOM 4258 C CA . THR A 1 539 ? 5.861 20.462 0.549 1.00 98.75 539 THR A CA 1
ATOM 4259 C C . THR A 1 539 ? 6.463 19.916 -0.742 1.00 98.75 539 THR A C 1
ATOM 4261 O O . THR A 1 539 ? 6.071 20.361 -1.827 1.00 98.75 539 THR A O 1
ATOM 4264 N N . LYS A 1 540 ? 7.375 18.940 -0.664 1.00 98.69 540 LYS A N 1
ATOM 4265 C CA . LYS A 1 540 ? 7.970 18.315 -1.853 1.00 98.69 540 LYS A CA 1
ATOM 4266 C C . LYS A 1 540 ? 6.929 17.541 -2.661 1.00 98.69 540 LYS A C 1
ATOM 4268 O O . LYS A 1 540 ? 6.841 17.739 -3.872 1.00 98.69 540 LYS A O 1
ATOM 4273 N N . ALA A 1 541 ? 6.094 16.727 -2.011 1.00 98.56 541 ALA A N 1
ATOM 4274 C CA . ALA A 1 541 ? 5.021 15.988 -2.678 1.00 98.56 541 ALA A CA 1
ATOM 4275 C C . ALA A 1 541 ? 4.019 16.925 -3.374 1.00 98.56 541 ALA A C 1
ATOM 4277 O O . ALA A 1 541 ? 3.662 16.687 -4.528 1.00 98.56 541 ALA A O 1
ATOM 4278 N N . ARG A 1 542 ? 3.635 18.040 -2.739 1.00 98.25 542 ARG A N 1
ATOM 4279 C CA . ARG A 1 542 ? 2.784 19.059 -3.376 1.00 98.25 542 ARG A CA 1
ATOM 4280 C C . ARG A 1 542 ? 3.422 19.678 -4.612 1.00 98.25 542 ARG A C 1
ATOM 4282 O O . ARG A 1 542 ? 2.763 19.800 -5.639 1.00 98.25 542 ARG A O 1
ATOM 4289 N N . LYS A 1 543 ? 4.686 20.098 -4.508 1.00 98.44 543 LYS A N 1
ATOM 4290 C CA . LYS A 1 543 ? 5.382 20.818 -5.585 1.00 98.44 543 LYS A CA 1
ATOM 4291 C C . LYS A 1 543 ? 5.728 19.917 -6.768 1.00 98.44 543 LYS A C 1
ATOM 4293 O O . LYS A 1 543 ? 5.602 20.357 -7.903 1.00 98.44 543 LYS A O 1
ATOM 4298 N N . VAL A 1 544 ? 6.175 18.690 -6.501 1.00 98.50 544 VAL A N 1
ATOM 4299 C CA . VAL A 1 544 ? 6.705 17.780 -7.529 1.00 98.50 544 VAL A CA 1
ATOM 4300 C C . VAL A 1 544 ? 5.628 16.836 -8.056 1.00 98.50 544 VAL A C 1
ATOM 4302 O O . VAL A 1 544 ? 5.492 16.682 -9.263 1.00 98.50 544 VAL A O 1
ATOM 4305 N N . LEU A 1 545 ? 4.832 16.224 -7.172 1.00 97.88 545 LEU A N 1
ATOM 4306 C CA . LEU A 1 545 ? 3.813 15.246 -7.574 1.00 97.88 545 LEU A CA 1
ATOM 4307 C C . LEU A 1 545 ? 2.458 15.899 -7.883 1.00 97.88 545 LEU A C 1
ATOM 4309 O O . LEU A 1 545 ? 1.567 15.230 -8.403 1.00 97.88 545 LEU A O 1
ATOM 4313 N N . GLY A 1 546 ? 2.263 17.169 -7.506 1.00 98.19 546 GLY A N 1
ATOM 4314 C CA . GLY A 1 546 ? 0.947 17.814 -7.529 1.00 98.19 546 GLY A CA 1
ATOM 4315 C C . GLY A 1 546 ? -0.048 17.188 -6.544 1.00 98.19 546 GLY A C 1
ATOM 4316 O O . GLY A 1 546 ? -1.256 17.391 -6.671 1.00 98.19 546 GLY A O 1
ATOM 4317 N N . TRP A 1 547 ? 0.437 16.394 -5.584 1.00 98.44 547 TRP A N 1
ATOM 4318 C CA . TRP A 1 547 ? -0.404 15.651 -4.651 1.00 98.44 547 TRP A CA 1
ATOM 4319 C C . TRP A 1 547 ? -0.808 16.518 -3.458 1.00 98.44 547 TRP A C 1
ATOM 4321 O O . TRP A 1 547 ? 0.009 17.250 -2.907 1.00 98.44 547 TRP A O 1
ATOM 4331 N N . LYS A 1 548 ? -2.065 16.398 -3.028 1.00 97.19 548 LYS A N 1
ATOM 4332 C CA . LYS A 1 548 ? -2.583 16.973 -1.781 1.00 97.19 548 LYS A CA 1
ATOM 4333 C C . LYS A 1 548 ? -3.650 16.046 -1.189 1.00 97.19 548 LYS A C 1
ATOM 4335 O O . LYS A 1 548 ? -4.364 15.410 -1.974 1.00 97.19 548 LYS A O 1
ATOM 4340 N N . PRO A 1 549 ? -3.807 15.987 0.145 1.00 97.88 549 PRO A N 1
ATOM 4341 C CA . PRO A 1 549 ? -4.905 15.243 0.753 1.00 97.88 549 PRO A CA 1
ATOM 4342 C C . PRO A 1 549 ? -6.253 15.827 0.304 1.00 97.88 549 PRO A C 1
ATOM 4344 O O . PRO A 1 549 ? -6.401 17.043 0.153 1.00 97.88 549 PRO A O 1
ATOM 4347 N N . LYS A 1 550 ? -7.236 14.957 0.069 1.00 98.38 550 LYS A N 1
ATOM 4348 C CA . LYS A 1 550 ? -8.611 15.334 -0.297 1.00 98.38 550 LYS A CA 1
ATOM 4349 C C . LYS A 1 550 ? -9.547 15.184 0.897 1.00 98.38 550 LYS A C 1
ATOM 4351 O O . LYS A 1 550 ? -10.475 15.973 1.040 1.00 98.38 550 LYS A O 1
ATOM 4356 N N . VAL A 1 551 ? -9.298 14.186 1.743 1.00 98.38 551 VAL A N 1
ATOM 4357 C CA . VAL A 1 551 ? -10.068 13.907 2.957 1.00 98.38 551 VAL A CA 1
ATOM 4358 C C . VAL A 1 551 ? -9.357 14.507 4.170 1.00 98.38 551 VAL A C 1
ATOM 4360 O O . VAL A 1 551 ? -8.243 14.106 4.501 1.00 98.38 551 VAL A O 1
ATOM 4363 N N . GLY A 1 552 ? -10.017 15.453 4.843 1.00 98.06 552 GLY A N 1
ATOM 4364 C CA . GLY A 1 552 ? -9.539 16.034 6.104 1.00 98.06 552 GLY A CA 1
ATOM 4365 C C . GLY A 1 552 ? -9.859 15.168 7.330 1.00 98.06 552 GLY A C 1
ATOM 4366 O O . GLY A 1 552 ? -10.661 14.232 7.252 1.00 98.06 552 GLY A O 1
ATOM 4367 N N . PHE A 1 553 ? -9.282 15.519 8.484 1.00 98.69 553 PHE A N 1
ATOM 4368 C CA . PHE A 1 553 ? -9.382 14.740 9.726 1.00 98.69 553 PHE A CA 1
ATOM 4369 C C . PHE A 1 553 ? -10.827 14.424 10.151 1.00 98.69 553 PHE A C 1
ATOM 4371 O O . PHE A 1 553 ? -11.179 13.262 10.355 1.00 98.69 553 PHE A O 1
ATOM 4378 N N . GLU A 1 554 ? -11.707 15.428 10.228 1.00 98.25 554 GLU A N 1
ATOM 4379 C CA . GLU A 1 554 ? -13.094 15.197 10.657 1.00 98.25 554 GLU A CA 1
ATOM 4380 C C . GLU A 1 554 ? -13.872 14.293 9.693 1.00 98.25 554 GLU A C 1
ATOM 4382 O O . GLU A 1 554 ? -14.684 13.472 10.124 1.00 98.25 554 GLU A O 1
ATOM 4387 N N . GLN A 1 555 ? -13.634 14.440 8.387 1.00 98.62 555 GLN A N 1
ATOM 4388 C CA . GLN A 1 555 ? -14.284 13.616 7.371 1.00 98.62 555 GLN A CA 1
ATOM 4389 C C . GLN A 1 555 ? -13.805 12.165 7.460 1.00 98.62 555 GLN A C 1
ATOM 4391 O O . GLN A 1 555 ? -14.622 11.252 7.347 1.00 98.62 555 GLN A O 1
ATOM 4396 N N . LEU A 1 556 ? -12.510 11.949 7.708 1.00 98.81 556 LEU A N 1
ATOM 4397 C CA . LEU A 1 556 ? -11.936 10.625 7.932 1.00 98.81 556 LEU A CA 1
ATOM 4398 C C . LEU A 1 556 ? -12.567 9.938 9.149 1.00 98.81 556 LEU A C 1
ATOM 4400 O O . LEU A 1 556 ? -12.992 8.787 9.046 1.00 98.81 556 LEU A O 1
ATOM 4404 N N . VAL A 1 557 ? -12.674 10.645 10.280 1.00 98.81 557 VAL A N 1
ATOM 4405 C CA . VAL A 1 557 ? -13.293 10.104 11.502 1.00 98.81 557 VAL A CA 1
ATOM 4406 C C . VAL A 1 557 ? -14.744 9.702 11.239 1.00 98.81 557 VAL A C 1
ATOM 4408 O O . VAL A 1 557 ? -15.118 8.567 11.531 1.00 98.81 557 VAL A O 1
ATOM 4411 N N . LYS A 1 558 ? -15.549 10.589 10.636 1.00 98.75 558 LYS A N 1
ATOM 4412 C CA . LYS A 1 558 ? -16.958 10.304 10.309 1.00 98.75 558 LYS A CA 1
ATOM 4413 C C . LYS A 1 558 ? -17.092 9.103 9.376 1.00 98.75 558 LYS A C 1
ATOM 4415 O O . LYS A 1 558 ? -17.827 8.180 9.698 1.00 98.75 558 LYS A O 1
ATOM 4420 N N . MET A 1 559 ? -16.305 9.066 8.298 1.00 98.75 559 MET A N 1
ATOM 4421 C CA . MET A 1 559 ? -16.281 7.953 7.341 1.00 98.75 559 MET A CA 1
ATOM 4422 C C . MET A 1 559 ? -16.021 6.608 8.029 1.00 98.75 559 MET A C 1
ATOM 4424 O O . MET A 1 559 ? -16.671 5.613 7.721 1.00 98.75 559 MET A O 1
ATOM 4428 N N . MET A 1 560 ? -15.064 6.560 8.958 1.00 98.81 560 MET A N 1
ATOM 4429 C CA . MET A 1 560 ? -14.752 5.335 9.692 1.00 98.81 560 MET A CA 1
ATOM 4430 C C . MET A 1 560 ? -15.853 4.953 10.687 1.00 98.81 560 MET A C 1
ATOM 4432 O O . MET A 1 560 ? -16.179 3.772 10.800 1.00 98.81 560 MET A O 1
ATOM 4436 N N . VAL A 1 561 ? -16.427 5.930 11.397 1.00 98.81 561 VAL A N 1
ATOM 4437 C CA . VAL A 1 561 ? -17.517 5.690 12.353 1.00 98.81 561 VAL A CA 1
ATOM 4438 C C . VAL A 1 561 ? -18.783 5.210 11.644 1.00 98.81 561 VAL A C 1
ATOM 4440 O O . VAL A 1 561 ? -19.374 4.237 12.100 1.00 98.81 561 VAL A O 1
ATOM 4443 N N . ASP A 1 562 ? -19.177 5.834 10.532 1.00 98.75 562 ASP A N 1
ATOM 4444 C CA . ASP A 1 562 ? -20.365 5.445 9.762 1.00 98.75 562 ASP A CA 1
ATOM 4445 C C . ASP A 1 562 ? -20.278 3.975 9.319 1.00 98.75 562 ASP A C 1
ATOM 4447 O O . ASP A 1 562 ? -21.186 3.183 9.575 1.00 98.75 562 ASP A O 1
ATOM 4451 N N . GLU A 1 563 ? -19.146 3.574 8.736 1.00 98.56 563 GLU A N 1
ATOM 4452 C CA . GLU A 1 563 ? -18.920 2.193 8.295 1.00 98.56 563 GLU A CA 1
ATOM 4453 C C . GLU A 1 563 ? -18.913 1.194 9.461 1.00 98.56 563 GLU A C 1
ATOM 4455 O O . GLU A 1 563 ? -19.520 0.125 9.375 1.00 98.56 563 GLU A O 1
ATOM 4460 N N . ASP A 1 564 ? -18.263 1.528 10.578 1.00 98.44 564 ASP A N 1
ATOM 4461 C CA . ASP A 1 564 ? -18.209 0.630 11.734 1.00 98.44 564 ASP A CA 1
ATOM 4462 C C . ASP A 1 564 ? -19.545 0.565 12.507 1.00 98.44 564 ASP A C 1
ATOM 4464 O O . ASP A 1 564 ? -19.832 -0.460 13.131 1.00 98.44 564 ASP A O 1
ATOM 4468 N N . ILE A 1 565 ? -20.411 1.584 12.417 1.00 98.25 565 ILE A N 1
ATOM 4469 C CA . ILE A 1 565 ? -21.811 1.502 12.868 1.00 98.25 565 ILE A CA 1
ATOM 4470 C C . ILE A 1 565 ? -22.594 0.521 11.998 1.00 98.25 565 ILE A C 1
ATOM 4472 O O . ILE A 1 565 ? -23.329 -0.307 12.535 1.00 98.25 565 ILE A O 1
ATOM 4476 N N . GLU A 1 566 ? -22.458 0.586 10.673 1.00 98.06 566 GLU A N 1
ATOM 4477 C CA . GLU A 1 566 ? -23.143 -0.356 9.781 1.00 98.06 566 GLU A CA 1
ATOM 4478 C C . GLU A 1 566 ? -22.680 -1.799 10.013 1.00 98.06 566 GLU A C 1
ATOM 4480 O O . GLU A 1 566 ? -23.499 -2.722 10.025 1.00 98.06 566 GLU A O 1
ATOM 4485 N N . LEU A 1 567 ? -21.391 -2.008 10.291 1.00 96.50 567 LEU A N 1
ATOM 4486 C CA . LEU A 1 567 ? -20.883 -3.312 10.721 1.00 96.50 567 LEU A CA 1
ATOM 4487 C C . LEU A 1 567 ? -21.498 -3.750 12.057 1.00 96.50 567 LEU A C 1
ATOM 4489 O O . LEU A 1 567 ? -22.014 -4.864 12.142 1.00 96.50 567 LEU A O 1
ATOM 4493 N N . ALA A 1 568 ? -21.538 -2.873 13.063 1.00 96.69 568 ALA A N 1
ATOM 4494 C CA . ALA A 1 568 ? -22.147 -3.180 14.358 1.00 96.69 568 ALA A CA 1
ATOM 4495 C C . ALA A 1 568 ? -23.657 -3.474 14.255 1.00 96.69 568 ALA A C 1
ATOM 4497 O O . ALA A 1 568 ? -24.168 -4.343 14.960 1.00 96.69 568 ALA A O 1
ATOM 4498 N N . LYS A 1 569 ? -24.389 -2.810 13.350 1.00 97.31 569 LYS A N 1
ATOM 4499 C CA . LYS A 1 569 ? -25.801 -3.122 13.065 1.00 97.31 569 LYS A CA 1
ATOM 4500 C C . LYS A 1 569 ? -25.960 -4.526 12.483 1.00 97.31 569 LYS A C 1
ATOM 4502 O O . LYS A 1 569 ? -26.845 -5.261 12.912 1.00 97.31 569 LYS A O 1
ATOM 4507 N N . ARG A 1 570 ? -25.102 -4.921 11.534 1.00 96.19 570 ARG A N 1
ATOM 4508 C CA . ARG A 1 570 ? -25.113 -6.283 10.963 1.00 96.19 570 ARG A CA 1
ATOM 4509 C C . ARG A 1 570 ? -24.818 -7.334 12.030 1.00 96.19 570 ARG A C 1
ATOM 4511 O O . ARG A 1 570 ? -25.518 -8.337 12.103 1.00 96.19 570 ARG A O 1
ATOM 4518 N N . GLU A 1 571 ? -23.828 -7.077 12.879 1.00 95.44 571 GLU A N 1
ATOM 4519 C CA . GLU A 1 571 ? -23.513 -7.916 14.037 1.00 95.44 571 GLU A CA 1
ATOM 4520 C C . GLU A 1 571 ? -24.710 -8.042 14.983 1.00 95.44 571 GLU A C 1
ATOM 4522 O O . GLU A 1 571 ? -25.073 -9.149 15.372 1.00 95.44 571 GLU A O 1
ATOM 4527 N N . LYS A 1 572 ? -25.376 -6.926 15.297 1.00 95.25 572 LYS A N 1
ATOM 4528 C CA . LYS A 1 572 ? -26.540 -6.907 16.187 1.00 95.25 572 LYS A CA 1
ATOM 4529 C C . LYS A 1 572 ? -27.685 -7.762 15.664 1.00 95.25 572 LYS A C 1
ATOM 4531 O O . LYS A 1 572 ? -28.265 -8.511 16.440 1.00 95.25 572 LYS A O 1
ATOM 4536 N N . VAL A 1 573 ? -27.958 -7.719 14.359 1.00 97.00 573 VAL A N 1
ATOM 4537 C CA . VAL A 1 573 ? -28.962 -8.591 13.726 1.00 97.00 573 VAL A CA 1
ATOM 4538 C C . VAL A 1 573 ? -28.628 -10.071 13.940 1.00 97.00 573 VAL A C 1
ATOM 4540 O O . VAL A 1 573 ? -29.521 -10.856 14.250 1.00 97.00 573 VAL A O 1
ATOM 4543 N N . LEU A 1 574 ? -27.356 -10.462 13.811 1.00 96.06 574 LEU A N 1
ATOM 4544 C CA . LEU A 1 574 ? -26.930 -11.849 14.030 1.00 96.06 574 LEU A CA 1
ATOM 4545 C C . LEU A 1 574 ? -27.011 -12.259 15.505 1.00 96.06 574 LEU A C 1
ATOM 4547 O O . LEU A 1 574 ? -27.431 -13.379 15.794 1.00 96.06 574 LEU A O 1
ATOM 4551 N N . VAL A 1 575 ? -26.649 -11.359 16.422 1.00 94.44 575 VAL A N 1
ATOM 4552 C CA . VAL A 1 575 ? -26.766 -11.572 17.874 1.00 94.44 575 VAL A CA 1
ATOM 4553 C C . VAL A 1 575 ? -28.227 -11.745 18.282 1.00 94.44 575 VAL A C 1
ATOM 4555 O O . VAL A 1 575 ? -28.568 -12.723 18.942 1.00 94.44 575 VAL A O 1
ATOM 4558 N N . ASP A 1 576 ? -29.105 -10.842 17.845 1.00 94.31 576 ASP A N 1
ATOM 4559 C CA . ASP A 1 576 ? -30.529 -10.870 18.197 1.00 94.31 576 ASP A CA 1
ATOM 4560 C C . ASP A 1 576 ? -31.239 -12.105 17.621 1.00 94.31 576 ASP A C 1
ATOM 4562 O O . ASP A 1 576 ? -32.189 -12.612 18.214 1.00 94.31 576 ASP A O 1
ATOM 4566 N N . ALA A 1 577 ? -30.748 -12.626 16.494 1.00 96.38 577 ALA A N 1
ATOM 4567 C CA . ALA A 1 577 ? -31.230 -13.860 15.882 1.00 96.38 577 ALA A CA 1
ATOM 4568 C C . ALA A 1 577 ? -30.562 -15.142 16.431 1.00 96.38 577 ALA A C 1
ATOM 4570 O O . ALA A 1 577 ? -30.915 -16.236 15.991 1.00 96.38 577 ALA A O 1
ATOM 4571 N N . GLY A 1 578 ? -29.610 -15.037 17.367 1.00 94.25 578 GLY A N 1
ATOM 4572 C CA . GLY A 1 578 ? -28.941 -16.184 17.994 1.00 94.25 578 GLY A CA 1
ATOM 4573 C C . GLY A 1 578 ? -27.876 -16.880 17.134 1.00 94.25 578 GLY A C 1
ATOM 4574 O O . GLY A 1 578 ? -27.499 -18.010 17.434 1.00 94.25 578 GLY A O 1
ATOM 4575 N N . TYR A 1 579 ? -27.383 -16.229 16.076 1.00 94.44 579 TYR A N 1
ATOM 4576 C CA . TYR A 1 579 ? -26.327 -16.757 15.196 1.00 94.44 579 TYR A CA 1
ATOM 4577 C C . TYR A 1 579 ? -24.913 -16.320 15.602 1.00 94.44 579 TYR A C 1
ATOM 4579 O O . TYR A 1 579 ? -23.938 -16.821 15.043 1.00 94.44 579 TYR A O 1
ATOM 4587 N N . MET A 1 580 ? -24.788 -15.386 16.548 1.00 90.94 580 MET A N 1
ATOM 4588 C CA . MET A 1 580 ? -23.510 -14.891 17.057 1.00 90.94 580 MET A CA 1
ATOM 4589 C C . MET A 1 580 ? -23.613 -14.600 18.556 1.00 90.94 580 MET A C 1
ATOM 4591 O O . MET A 1 580 ? -24.640 -14.104 19.018 1.00 90.94 580 MET A O 1
ATOM 4595 N N . ASP A 1 581 ? -22.558 -14.888 19.317 1.00 87.25 581 ASP A N 1
ATOM 4596 C CA . ASP A 1 581 ? -22.484 -14.491 20.726 1.00 87.25 581 ASP A CA 1
ATOM 4597 C C . ASP A 1 581 ? -22.163 -12.990 20.826 1.00 87.25 581 ASP A C 1
ATOM 4599 O O . ASP A 1 581 ? -21.217 -12.506 20.208 1.00 87.25 581 ASP A O 1
ATOM 4603 N N . ALA A 1 582 ? -22.930 -12.244 21.626 1.00 74.88 582 ALA A N 1
ATOM 4604 C CA . ALA A 1 582 ? -22.697 -10.822 21.877 1.00 74.88 582 ALA A CA 1
ATOM 4605 C C . ALA A 1 582 ? -21.324 -10.545 22.515 1.00 74.88 582 ALA A C 1
ATOM 4607 O O . ALA A 1 582 ? -20.786 -9.450 22.366 1.00 74.88 582 ALA A O 1
ATOM 4608 N N . GLN A 1 583 ? -20.766 -11.521 23.241 1.00 74.69 583 GLN A N 1
ATOM 4609 C CA . GLN A 1 583 ? -19.450 -11.409 23.871 1.00 74.69 583 GLN A CA 1
ATOM 4610 C C . GLN A 1 583 ? -18.299 -11.837 22.958 1.00 74.69 583 GLN A C 1
ATOM 4612 O O . GLN A 1 583 ? -17.141 -11.569 23.290 1.00 74.69 583 GLN A O 1
ATOM 4617 N N . GLN A 1 584 ? -18.582 -12.460 21.809 1.00 67.69 584 GLN A N 1
ATOM 4618 C CA . GLN A 1 584 ? -17.555 -12.725 20.808 1.00 67.69 584 GLN A CA 1
ATOM 4619 C C . GLN A 1 584 ? -17.121 -11.403 20.173 1.00 67.69 584 GLN A C 1
ATOM 4621 O O . GLN A 1 584 ? -17.730 -10.892 19.235 1.00 67.69 584 GLN A O 1
ATOM 4626 N N . GLN A 1 585 ? -16.029 -10.846 20.693 1.00 54.47 585 GLN A N 1
ATOM 4627 C CA . GLN A 1 585 ? -15.240 -9.885 19.937 1.00 54.47 585 GLN A CA 1
ATOM 4628 C C . GLN A 1 585 ? -14.480 -10.664 18.840 1.00 54.47 585 GLN A C 1
ATOM 4630 O O . GLN A 1 585 ? -13.907 -11.708 19.156 1.00 54.47 585 GLN A O 1
ATOM 4635 N N . PRO A 1 586 ? -14.520 -10.224 17.569 1.00 44.97 586 PRO A N 1
ATOM 4636 C CA . PRO A 1 586 ? -13.741 -10.798 16.482 1.00 44.97 586 PRO A CA 1
ATOM 4637 C C . PRO A 1 586 ? -12.238 -10.623 16.693 1.00 44.97 586 PRO A C 1
ATOM 4639 O O . PRO A 1 586 ? -11.837 -9.682 17.422 1.00 44.97 586 PRO A O 1
#

Solvent-accessible surface area (backbone atoms only — not comparable to full-atom values): 32730 Å² total; per-residue (Å²): 107,69,69,58,53,52,52,51,48,55,52,50,35,54,50,49,51,61,55,45,62,76,60,64,47,52,73,66,58,49,46,55,68,51,40,77,89,58,43,41,72,49,80,46,80,46,78,35,62,52,29,92,58,36,90,85,41,73,59,39,70,80,42,64,47,70,40,35,38,32,44,31,36,40,68,76,36,62,32,42,27,37,55,39,91,97,71,43,80,40,78,52,74,58,53,87,57,26,36,42,33,45,39,4,46,47,35,13,39,33,47,57,60,65,48,59,49,51,44,29,30,31,44,35,27,58,85,47,58,28,40,32,43,38,38,37,37,29,49,37,60,87,35,74,47,37,36,39,86,66,50,93,73,61,89,50,71,72,42,47,38,57,55,58,65,57,53,73,71,75,79,73,82,69,70,76,62,79,78,70,88,82,74,82,88,79,89,81,89,80,94,76,89,80,91,89,88,86,85,80,70,77,46,75,48,78,51,85,76,85,77,90,80,79,82,85,87,87,83,89,78,90,82,90,78,84,84,71,82,78,80,74,80,82,80,76,78,72,79,67,49,32,35,35,28,34,29,26,56,39,51,55,30,29,45,35,49,55,53,40,51,74,72,57,26,35,40,34,27,36,36,69,89,64,98,56,94,69,45,79,67,42,52,92,72,60,63,62,75,95,51,44,96,73,45,48,66,47,80,43,78,33,48,56,79,37,56,66,43,49,34,52,48,47,68,73,64,60,47,42,35,39,37,48,59,48,55,68,80,51,61,70,58,13,72,78,42,37,69,64,24,30,42,30,31,17,50,13,44,46,40,51,53,49,34,49,52,50,47,31,71,75,68,68,60,74,83,50,31,38,38,40,66,38,42,49,54,24,29,19,69,42,72,62,69,39,42,80,86,52,65,70,38,48,46,43,48,37,20,48,15,42,46,48,27,47,50,50,41,51,48,44,23,72,77,69,67,45,41,35,24,39,41,34,31,38,51,56,44,53,80,61,43,61,60,87,42,70,70,38,40,48,24,44,44,49,15,22,38,77,72,71,57,41,77,72,44,78,40,41,71,45,77,35,27,38,16,55,31,40,35,70,54,50,38,52,49,60,53,44,57,70,68,49,95,64,58,56,68,35,26,45,41,63,58,50,61,45,31,47,49,57,50,42,52,56,51,26,46,75,74,76,43,66,47,80,85,30,54,44,80,36,78,86,59,50,56,99,50,71,54,54,46,43,27,34,42,27,64,64,28,36,73,74,64,69,47,74,75,81,55,52,60,71,57,49,45,49,54,26,33,57,50,26,32,54,49,32,52,55,50,46,53,34,32,78,70,70,78,41,62,66,82,64,74,132

Radius of gyration: 31.36 Å; Cα contacts (8 Å, |Δi|>4): 1060; chains: 1; bounding box: 64×54×93 Å

Organism: Artemisia annua (NCBI:txid35608)

Secondary structure (DSSP, 8-state):
-HHHHHHHHHHHHHHHHHHHHTTT--HHHHHHHH-SSS-EEEEEEEEE---S-GGG-EEEEEE--SSSEEEEE-TT---EEEEETTTEEEEE---TTEEEEEEPHHHHHHTTTSSPPPPEEEEPPSSS-EEEEEEEEE--TTPEE---TT-SS-SS--EEHHHHHHTTSSS-TTTTSTT-------------------S---EEEE-----------------------------------EEEEETTTSHHHHHHHHHHHHTT-EEEEEE---SS---TTTTTT---GGGGGG--EEEEE--TT-HHHHHHHHHHH--SEEEE------HHHHHHSHHHHHIIIIIHHHHHHHHHHHHHHHH-----EEEEE--GGGTBTSPSSB-TTSPPB--SHHHHHHHHHHHHHHHHHHHH--EEEEEEE-EEE-TTS-TTSHHHHHHHHHHHHHTTS---EEES-SS-EEEEEEHHHHHHHHHHHHHSSS---EEE--S-EEEHHHHHHHHHHHTT--GGGTEEE-GGGS-SS---EE-B--HHIIIII----SS-HHHHHHHHHHHHHHHHHHHHHHHHTTSS-TT---

pLDDT: mean 81.48, std 22.88, range [20.3, 98.94]

Mean predicted aligned error: 16.55 Å

Nearest PDB structures (foldseek):
  1n7h-assembly1_B-2  TM=9.959E-01  e=6.009E-63  Arabidopsis thaliana
  1n7g-assembly1_A  TM=9.995E-01  e=1.781E-62  Arabidopsis thaliana
  1n7h-assembly1_A-2  TM=1.001E+00  e=6.638E-62  Arabidopsis thaliana
  1n7g-assembly1_B  TM=9.916E-01  e=4.710E-62  Arabidopsis thaliana
  1rpn-assembly3_C  TM=9.737E-01  e=1.165E-45  Pseudomonas aeruginosa